Protein AF-V4TRP9-F1 (afdb_monomer)

Radius of gyration: 79.93 Å; Cα contacts (8 Å, |Δi|>4): 1; chains: 1; bounding box: 150×120×271 Å

Secondary structure (DSSP, 8-state):
-----------------------------------------HHHHHHHT-------------------TTHHHHHHHHHHHHHHHHHHHHHHHHHHHHHHHHHHHHHHHHHHHHHHHHHHHHHHHHHHHHHHHHHHHHHHHHHHHHHHHHHH--SS-HHHHHHHHHHHHHHHHHHHHHHHHHHHHHHHHHHHHHHHHHHHHHHHHHHHHHHHHHHHHHHHHHHHHHHHHHHHHHHHHHHHHHHHHHHHHHHHHHHHHHHHHHHHHHHHHHHHHHHHHHHHH--HHHHHHHHHHHHHHHHHHHHHHHHHHHHHHHHHHHHHHHHHHHHHHHHHHHHHHHHHHHHHHHHHHHHHHHHHHHHHHHHHHHHHHTTSS--------------------------SGGGSSSSSTTHHHHHHHHHHHHHHHHHHHHHHHHHHHHHHHHHHHHHHHHHHHHHHHHHHHHHHHHTT------------HHHHHHHHHHHHHHHHHHHHHHHHHHHHHHHHHHHHHHHHHHHHHHHHHHHHHHHHHHHHHHHHHHHHHHHHHHHHHHHHHHHHHHHHS--

Solvent-accessible surface area (backbone atoms only — not comparable to full-atom values): 33792 Å² total; per-residue (Å²): 131,88,91,83,92,80,88,78,88,87,90,81,87,84,85,90,87,86,86,85,84,83,90,89,85,86,81,90,79,80,84,80,75,89,82,84,78,86,84,80,51,74,74,51,59,60,60,74,74,60,80,81,88,73,89,80,86,88,87,85,87,84,81,87,82,91,81,72,88,60,70,61,45,60,56,50,51,51,51,48,51,52,50,50,53,48,53,53,50,52,46,54,54,48,53,54,50,47,53,49,51,52,50,52,50,52,51,53,50,50,52,50,52,51,50,50,52,50,49,55,50,50,46,53,53,48,56,48,50,54,50,52,49,51,51,53,50,50,51,52,51,50,49,49,52,52,51,53,48,59,72,70,63,73,86,94,59,70,70,62,54,52,49,51,53,52,52,53,49,49,51,54,48,52,57,48,49,54,52,52,54,49,52,50,52,52,53,51,48,55,46,55,55,47,53,51,51,48,53,52,49,51,54,51,51,50,52,50,52,52,51,52,50,52,52,48,53,52,50,52,53,50,51,51,52,50,51,54,53,50,53,52,53,49,51,55,49,51,52,51,49,56,51,48,53,51,52,53,50,52,51,49,56,48,55,54,48,52,55,50,51,51,51,52,50,54,52,48,54,52,51,52,50,50,52,57,47,51,62,68,72,56,56,66,65,62,52,52,52,51,52,51,48,52,53,51,53,53,49,51,50,51,51,50,52,50,49,52,54,52,52,51,49,52,47,54,52,48,49,51,50,52,51,52,53,47,54,50,51,53,50,54,49,49,52,51,48,54,48,49,52,52,51,51,52,50,51,51,51,54,47,51,53,50,52,50,51,49,48,52,61,45,53,61,53,50,64,68,62,64,78,58,82,82,96,74,82,90,83,89,86,89,90,85,93,90,91,90,90,90,91,90,91,90,91,90,92,90,82,78,81,82,75,72,70,73,75,66,69,56,65,67,56,56,60,52,52,58,52,54,54,52,52,52,54,50,53,53,53,53,52,54,54,50,54,51,56,50,53,51,52,54,51,53,51,54,52,53,53,53,52,53,50,54,53,52,51,55,50,53,56,52,56,54,61,64,74,71,74,82,90,83,88,89,75,94,79,86,72,54,69,70,58,47,57,50,49,50,50,51,47,51,54,50,47,58,52,49,53,51,52,48,54,50,50,50,54,51,48,51,53,51,51,52,53,45,59,53,49,54,52,52,49,54,50,53,53,50,54,52,50,52,52,48,53,51,50,54,52,51,49,55,48,52,52,52,51,52,53,51,48,53,50,52,55,52,49,56,51,51,52,51,57,50,51,56,56,66,74,74,112

Organism: Citrus clementina (NCBI:txid85681)

Mean predicted aligned error: 25.05 Å

pLDDT: mean 78.57, std 21.62, range [27.94, 98.38]

Foldseek 3Di:
DDDDDDDDDDDDDDDDDDDDDDDDDDDDDDDDDDPDDDDPDPVVVCVVVVDDDDDDDDDDDDDDDDDDPPVVVVVVVVVVVVVVVVVVVVVVVVVVVVVVVVVVVVVVVVVVVVVVVVVVVVVVVVVVVVVVVVVVVVVVVVVVVVVVVVVVDDDDDPPVVVVVVVVVVVVVVVVVVVVVVVVVVVVVVVVVVVVVVVVVVVVVVVVVVVVVVVVVVVVVVVVVVVVVVVVVVVVVVVVVVVVVVVVVVVVVVVVVVVVVVVVVVVVVVVVVVVVVVVVVVDDVVVVVVVVVVVVVVVVVVVVVVVVVVVVVVVVVVVVVVVVVVVVVVVVVVVVVVVVVVVVVVVVVVVVVVVVVVVVVVVVVVVVVVPPDDDDDDDDDDDDDDDDDDDDDDDDDDDPDPPPPPPPVPPVVVVVVVVVVVVVVVVVVVVVVVVVVVVVVVVVVVVVVVVVVVVVVVVVVVVVVVVVPDDDDDDDDDDDDPVRVVVVVVVVVVVVVVVVVVVVVVVVVVVVVVVVVVVVVVVVVVVVVVVVVVVVVVVVVVVVVVVVVVVVVVVVVVVVVVVVVVVVVVVD

InterPro domains:
  IPR008545 WEB family [PF05701] (32-567)

Structure (mmCIF, N/CA/C/O backbone):
data_AF-V4TRP9-F1
#
_entry.id   AF-V4TRP9-F1
#
loop_
_atom_site.group_PDB
_atom_site.id
_atom_site.type_symbol
_atom_site.label_atom_id
_atom_site.label_alt_id
_atom_site.label_comp_id
_atom_site.label_asym_id
_atom_site.label_entity_id
_atom_site.label_seq_id
_atom_site.pdbx_PDB_ins_code
_atom_site.Cartn_x
_atom_site.Cartn_y
_atom_site.Cartn_z
_atom_site.occupancy
_atom_site.B_iso_or_equiv
_atom_site.auth_seq_id
_atom_site.auth_comp_id
_atom_site.auth_asym_id
_atom_site.auth_atom_id
_atom_site.pdbx_PDB_model_num
ATOM 1 N N . MET A 1 1 ? 46.447 55.279 -18.234 1.00 41.25 1 MET A N 1
ATOM 2 C CA . MET A 1 1 ? 47.569 55.055 -17.290 1.00 41.25 1 MET A CA 1
ATOM 3 C C . MET A 1 1 ? 48.122 53.651 -17.518 1.00 41.25 1 MET A C 1
ATOM 5 O O . MET A 1 1 ? 47.369 52.851 -18.047 1.00 41.25 1 MET A O 1
ATOM 9 N N . LEU A 1 2 ? 49.392 53.410 -17.153 1.00 38.56 2 LEU A N 1
ATOM 10 C CA . LEU A 1 2 ? 50.052 52.123 -16.812 1.00 38.56 2 LEU A CA 1
ATOM 11 C C . LEU A 1 2 ? 49.473 50.827 -17.452 1.00 38.56 2 LEU A C 1
ATOM 13 O O . LEU A 1 2 ? 48.375 50.429 -17.087 1.00 38.56 2 LEU A O 1
ATOM 17 N N . ASN A 1 3 ? 50.084 50.113 -18.411 1.00 35.59 3 ASN A N 1
ATOM 18 C CA . ASN A 1 3 ? 51.492 49.768 -18.731 1.00 35.59 3 ASN A CA 1
ATOM 19 C C . ASN A 1 3 ? 52.101 48.599 -17.919 1.00 35.59 3 ASN A C 1
ATOM 21 O O . ASN A 1 3 ? 52.688 48.840 -16.869 1.00 35.59 3 ASN A O 1
ATOM 25 N N . ASN A 1 4 ? 52.022 47.373 -18.463 1.00 37.78 4 ASN A N 1
ATOM 26 C CA . ASN A 1 4 ? 53.058 46.309 -18.548 1.00 37.78 4 ASN A CA 1
ATOM 27 C C . ASN A 1 4 ? 52.410 45.084 -19.250 1.00 37.78 4 ASN A C 1
ATOM 29 O O . ASN A 1 4 ? 51.247 44.812 -18.976 1.00 37.78 4 ASN A O 1
ATOM 33 N N . ASN A 1 5 ? 52.967 44.372 -20.241 1.00 38.78 5 ASN A N 1
ATOM 34 C CA . ASN A 1 5 ? 54.322 43.874 -20.572 1.00 38.78 5 ASN A CA 1
ATOM 35 C C . ASN A 1 5 ? 54.822 42.677 -19.744 1.00 38.78 5 ASN A C 1
ATOM 37 O O . ASN A 1 5 ? 55.356 42.858 -18.654 1.00 38.78 5 ASN A O 1
ATOM 41 N N . ASN A 1 6 ? 54.729 41.477 -20.334 1.00 36.75 6 ASN A N 1
ATOM 42 C CA . ASN A 1 6 ? 55.858 40.613 -20.745 1.00 36.75 6 ASN A CA 1
ATOM 43 C C . ASN A 1 6 ? 55.295 39.468 -21.636 1.00 36.75 6 ASN A C 1
ATOM 45 O O . ASN A 1 6 ? 54.171 39.040 -21.395 1.00 36.75 6 ASN A O 1
ATOM 49 N N . ASN A 1 7 ? 55.871 39.042 -22.774 1.00 36.78 7 ASN A N 1
ATOM 50 C CA . ASN A 1 7 ? 57.252 38.642 -23.127 1.00 36.78 7 ASN A CA 1
ATOM 51 C C . ASN A 1 7 ? 57.715 37.358 -22.393 1.00 36.78 7 ASN A C 1
ATOM 53 O O . ASN A 1 7 ? 57.619 37.300 -21.176 1.00 36.78 7 ASN A O 1
ATOM 57 N N . ASN A 1 8 ? 58.280 36.329 -23.043 1.00 34.44 8 ASN A N 1
ATOM 58 C CA . ASN A 1 8 ? 58.422 36.059 -24.485 1.00 34.44 8 ASN A CA 1
ATOM 59 C C . ASN A 1 8 ? 58.694 34.549 -24.741 1.00 34.44 8 ASN A C 1
ATOM 61 O O . ASN A 1 8 ? 58.715 33.769 -23.793 1.00 34.44 8 ASN A O 1
ATOM 65 N N . ASN A 1 9 ? 58.913 34.184 -26.014 1.00 37.81 9 ASN A N 1
ATOM 66 C CA . ASN A 1 9 ? 59.731 33.064 -26.545 1.00 37.81 9 ASN A CA 1
ATOM 67 C C . ASN A 1 9 ? 60.703 32.347 -25.554 1.00 37.81 9 ASN A C 1
ATOM 69 O O . ASN A 1 9 ? 61.253 32.978 -24.658 1.00 37.81 9 ASN A O 1
ATOM 73 N N . ASP A 1 10 ? 61.061 31.061 -25.719 1.00 31.97 10 ASP A N 1
ATOM 74 C CA . ASP A 1 10 ? 61.802 30.578 -26.904 1.00 31.97 10 ASP A CA 1
ATOM 75 C C . ASP A 1 10 ? 61.872 29.037 -27.109 1.00 31.97 10 ASP A C 1
ATOM 77 O O . ASP A 1 10 ? 61.369 28.243 -26.316 1.00 31.97 10 ASP A O 1
ATOM 81 N N . ASN A 1 11 ? 62.544 28.613 -28.190 1.00 35.94 11 ASN A N 1
ATOM 82 C CA . ASN A 1 11 ? 62.805 27.212 -28.572 1.00 35.94 11 ASN A CA 1
ATOM 83 C C . ASN A 1 11 ? 64.111 26.649 -27.958 1.00 35.94 11 ASN A C 1
ATOM 85 O O . ASN A 1 11 ? 65.111 27.362 -27.978 1.00 35.94 11 ASN A O 1
ATOM 89 N N . ASN A 1 12 ? 64.185 25.345 -27.609 1.00 34.50 12 ASN A N 1
ATOM 90 C CA . ASN A 1 12 ? 64.966 24.338 -28.381 1.00 34.50 12 ASN A CA 1
ATOM 91 C C . ASN A 1 12 ? 65.176 22.942 -27.735 1.00 34.50 12 ASN A C 1
ATOM 93 O O . ASN A 1 12 ? 65.269 22.785 -26.526 1.00 34.50 12 ASN A O 1
ATOM 97 N N . ILE A 1 13 ? 65.352 21.958 -28.632 1.00 34.06 13 ILE A N 1
ATOM 98 C CA . ILE A 1 13 ? 66.251 20.776 -28.608 1.00 34.06 13 ILE A CA 1
ATOM 99 C C . ILE A 1 13 ? 66.723 20.216 -27.247 1.00 34.06 13 ILE A C 1
ATOM 101 O O . ILE A 1 13 ? 67.610 20.781 -26.613 1.00 34.06 13 ILE A O 1
ATOM 105 N N . ILE A 1 14 ? 66.390 18.940 -27.003 1.00 36.28 14 ILE A N 1
ATOM 106 C CA . ILE A 1 14 ? 67.392 17.907 -26.665 1.00 36.28 14 ILE A CA 1
ATOM 107 C C . ILE A 1 14 ? 67.198 16.709 -27.614 1.00 36.28 14 ILE A C 1
ATOM 109 O O . ILE A 1 14 ? 66.073 16.313 -27.911 1.00 36.28 14 ILE A O 1
ATOM 113 N N . ARG A 1 15 ? 68.304 16.145 -28.119 1.00 36.03 15 ARG A N 1
ATOM 114 C CA . ARG A 1 15 ? 68.349 14.834 -28.793 1.00 36.03 15 ARG A CA 1
ATOM 115 C C . ARG A 1 15 ? 68.755 13.773 -27.775 1.00 36.03 15 ARG A C 1
ATOM 117 O O . ARG A 1 15 ? 69.614 14.067 -26.953 1.00 36.03 15 ARG A O 1
ATOM 124 N N . ASP A 1 16 ? 68.348 12.525 -27.989 1.00 35.62 16 ASP A N 1
ATOM 125 C CA . ASP A 1 16 ? 69.324 11.438 -27.850 1.00 35.62 16 ASP A CA 1
ATOM 126 C C . ASP A 1 16 ? 69.059 10.284 -28.833 1.00 35.62 16 ASP A C 1
ATOM 128 O O . ASP A 1 16 ? 67.993 10.205 -29.448 1.00 35.62 16 ASP A O 1
ATOM 132 N N . GLN A 1 17 ? 70.061 9.430 -29.045 1.00 39.19 17 GLN A N 1
ATOM 133 C CA . GLN A 1 17 ? 70.077 8.383 -30.066 1.00 39.19 17 GLN A CA 1
ATOM 134 C C . GLN A 1 17 ? 70.246 6.984 -29.467 1.00 39.19 17 GLN A C 1
ATOM 136 O O . GLN A 1 17 ? 71.186 6.728 -28.714 1.00 39.19 17 GLN A O 1
ATOM 141 N N . LYS A 1 18 ? 69.484 6.009 -29.979 1.00 33.50 18 LYS A N 1
ATOM 142 C CA . LYS A 1 18 ? 70.058 4.687 -30.277 1.00 33.50 18 LYS A CA 1
ATOM 143 C C . LYS A 1 18 ? 69.274 3.939 -31.347 1.00 33.50 18 LYS A C 1
ATOM 145 O O . LYS A 1 18 ? 68.053 4.010 -31.413 1.00 33.50 18 LYS A O 1
ATOM 150 N N . ALA A 1 19 ? 70.007 3.237 -32.204 1.00 35.66 19 ALA A N 1
ATOM 151 C CA . ALA A 1 19 ? 69.468 2.547 -33.367 1.00 35.66 19 ALA A CA 1
ATOM 152 C C . ALA A 1 19 ? 69.286 1.044 -33.120 1.00 35.66 19 ALA A C 1
ATOM 154 O O . ALA A 1 19 ? 70.067 0.433 -32.386 1.00 35.66 19 ALA A O 1
ATOM 155 N N . LYS A 1 20 ? 68.382 0.419 -33.885 1.00 33.12 20 LYS A N 1
ATOM 156 C CA . LYS A 1 20 ? 68.712 -0.857 -34.533 1.00 33.12 20 LYS A CA 1
ATOM 157 C C . LYS A 1 20 ? 67.965 -1.057 -35.853 1.00 33.12 20 LYS A C 1
ATOM 159 O O . LYS A 1 20 ? 66.938 -0.436 -36.104 1.00 33.12 20 LYS A O 1
ATOM 164 N N . VAL A 1 21 ? 68.556 -1.895 -36.701 1.00 34.09 21 VAL A N 1
ATOM 165 C CA . VAL A 1 21 ? 68.112 -2.222 -38.064 1.00 34.09 21 VAL A CA 1
ATOM 166 C C . VAL A 1 21 ? 67.086 -3.366 -38.040 1.00 34.09 21 VAL A C 1
ATOM 168 O O . VAL A 1 21 ? 66.950 -4.078 -37.047 1.00 34.09 21 VAL A O 1
ATOM 171 N N . SER A 1 22 ? 66.340 -3.497 -39.135 1.00 34.94 22 SER A N 1
ATOM 172 C CA . SER A 1 22 ? 65.248 -4.443 -39.364 1.00 34.94 22 SER A CA 1
ATOM 173 C C . SER A 1 22 ? 65.690 -5.876 -39.725 1.00 34.94 22 SER A C 1
ATOM 175 O O . SER A 1 22 ? 66.870 -6.161 -39.921 1.00 34.94 22 SER A O 1
ATOM 177 N N . SER A 1 23 ? 64.681 -6.739 -39.924 1.00 34.16 23 SER A N 1
ATOM 178 C CA . SER A 1 23 ? 64.710 -8.107 -40.481 1.00 34.16 23 SER A CA 1
ATOM 179 C C . SER A 1 23 ? 65.153 -9.249 -39.548 1.00 34.16 23 SER A C 1
ATOM 181 O O . SER A 1 23 ? 66.107 -9.130 -38.787 1.00 34.16 23 SER A O 1
ATOM 183 N N . GLY A 1 24 ? 64.426 -10.374 -39.624 1.00 29.59 24 GLY A N 1
ATOM 184 C CA . GLY A 1 24 ? 64.686 -11.601 -38.860 1.00 29.59 24 GLY A CA 1
ATOM 185 C C . GLY A 1 24 ? 63.408 -12.291 -38.364 1.00 29.59 24 GLY A C 1
ATOM 186 O O . GLY A 1 24 ? 62.809 -11.865 -37.384 1.00 29.59 24 GLY A O 1
ATOM 187 N N . SER A 1 25 ? 62.989 -13.365 -39.037 1.00 34.69 25 SER A N 1
ATOM 188 C CA . SER A 1 25 ? 61.891 -14.260 -38.632 1.00 34.69 25 SER A CA 1
ATOM 189 C C . SER A 1 25 ? 62.058 -15.607 -39.353 1.00 34.69 25 SER A C 1
ATOM 191 O O . SER A 1 25 ? 62.592 -15.609 -40.464 1.00 34.69 25 SER A O 1
ATOM 193 N N . PRO A 1 26 ? 61.564 -16.738 -38.825 1.00 50.75 26 PRO A N 1
ATOM 194 C CA . PRO A 1 26 ? 61.630 -17.189 -37.435 1.00 50.75 26 PRO A CA 1
ATOM 195 C C . PRO A 1 26 ? 62.353 -18.553 -37.336 1.00 50.75 26 PRO A C 1
ATOM 197 O O . PRO A 1 26 ? 62.525 -19.260 -38.331 1.00 50.75 26 PRO A O 1
ATOM 200 N N . ARG A 1 27 ? 62.692 -18.998 -36.121 1.00 36.62 27 ARG A N 1
ATOM 201 C CA . ARG A 1 27 ? 62.856 -20.433 -35.822 1.00 36.62 27 ARG A CA 1
ATOM 202 C C . ARG A 1 27 ? 62.114 -20.769 -34.536 1.00 36.62 27 ARG A C 1
ATOM 204 O O . ARG A 1 27 ? 62.042 -19.941 -33.638 1.00 36.62 27 ARG A O 1
ATOM 211 N N . GLY A 1 28 ? 61.491 -21.945 -34.520 1.00 54.00 28 GLY A N 1
ATOM 212 C CA . GLY A 1 28 ? 60.634 -22.377 -33.422 1.00 54.00 28 GLY A CA 1
ATOM 213 C C . GLY A 1 28 ? 61.449 -22.825 -32.217 1.00 54.00 28 GLY A C 1
ATOM 214 O O . GLY A 1 28 ? 62.389 -23.603 -32.363 1.00 54.00 28 GLY A O 1
ATOM 215 N N . GLU A 1 29 ? 61.040 -22.360 -31.046 1.00 39.62 29 GLU A N 1
ATOM 216 C CA . GLU A 1 29 ? 61.517 -22.828 -29.751 1.00 39.62 29 GLU A CA 1
ATOM 217 C C . GLU A 1 29 ? 60.417 -23.718 -29.159 1.00 39.62 29 GLU A C 1
ATOM 219 O O . GLU A 1 29 ? 59.242 -23.340 -29.130 1.00 39.62 29 GLU A O 1
ATOM 224 N N . VAL A 1 30 ? 60.768 -24.953 -28.801 1.00 47.09 30 VAL A N 1
ATOM 225 C CA . VAL A 1 30 ? 59.809 -25.923 -28.255 1.00 47.09 30 VAL A CA 1
ATOM 226 C C . VAL A 1 30 ? 59.576 -25.567 -26.793 1.00 47.09 30 VAL A C 1
ATOM 228 O O . VAL A 1 30 ? 60.539 -25.403 -26.053 1.00 47.09 30 VAL A O 1
ATOM 231 N N . GLY A 1 31 ? 58.313 -25.446 -26.378 1.00 43.72 31 GLY A N 1
ATOM 232 C CA . GLY A 1 31 ? 57.978 -25.083 -25.002 1.00 43.72 31 GLY A CA 1
ATOM 233 C C . GLY A 1 31 ? 58.536 -26.093 -24.000 1.00 43.72 31 GLY A C 1
ATOM 234 O O . GLY A 1 31 ? 58.067 -27.231 -23.947 1.00 43.72 31 GLY A O 1
ATOM 235 N N . GLU A 1 32 ? 59.521 -25.669 -23.210 1.00 54.47 32 GLU A N 1
ATOM 236 C CA . GLU A 1 32 ? 60.065 -26.466 -22.115 1.00 54.47 32 GLU A CA 1
ATOM 237 C C . GLU A 1 32 ? 58.988 -26.666 -21.040 1.00 54.47 32 GLU A C 1
ATOM 239 O O . GLU A 1 32 ? 58.383 -25.712 -20.550 1.00 54.47 32 GLU A O 1
ATOM 244 N N . ILE A 1 33 ? 58.735 -27.924 -20.677 1.00 49.22 33 ILE A N 1
ATOM 245 C CA . ILE A 1 33 ? 57.865 -28.258 -19.549 1.00 49.22 33 ILE A CA 1
ATOM 246 C C . ILE A 1 33 ? 58.738 -28.254 -18.295 1.00 49.22 33 ILE A C 1
ATOM 248 O O . ILE A 1 33 ? 59.687 -29.033 -18.211 1.00 49.22 33 ILE A O 1
ATOM 252 N N . ASP A 1 34 ? 58.411 -27.417 -17.310 1.00 51.53 34 ASP A N 1
ATOM 253 C CA . ASP A 1 34 ? 59.054 -27.495 -15.998 1.00 51.53 34 ASP A CA 1
ATOM 254 C C . ASP A 1 34 ? 58.637 -28.797 -15.296 1.00 51.53 34 ASP A C 1
ATOM 256 O O . ASP A 1 34 ? 57.473 -28.999 -14.942 1.00 51.53 34 ASP A O 1
ATOM 260 N N . THR A 1 35 ? 59.601 -29.702 -15.120 1.00 62.38 35 THR A N 1
ATOM 261 C CA . THR A 1 35 ? 59.418 -30.991 -14.444 1.00 62.38 35 THR A CA 1
ATOM 262 C C . THR A 1 35 ? 60.223 -31.093 -13.145 1.00 62.38 35 THR A C 1
ATOM 264 O O . THR A 1 35 ? 60.667 -32.186 -12.780 1.00 62.38 35 THR A O 1
ATOM 267 N N . ARG A 1 36 ? 60.461 -29.981 -12.433 1.00 51.53 36 ARG A N 1
ATOM 268 C CA . ARG A 1 36 ? 61.105 -30.011 -11.107 1.00 51.53 36 ARG A CA 1
ATOM 269 C C . ARG A 1 36 ? 60.076 -30.189 -9.985 1.00 51.53 36 ARG A C 1
ATOM 271 O O . ARG A 1 36 ? 59.183 -29.377 -9.782 1.00 51.53 36 ARG A O 1
ATOM 278 N N . ALA A 1 37 ? 60.212 -31.298 -9.260 1.00 58.12 37 ALA A N 1
ATOM 279 C CA . ALA A 1 37 ? 59.270 -31.751 -8.235 1.00 58.12 37 ALA A CA 1
ATOM 280 C C . ALA A 1 37 ? 59.712 -31.371 -6.801 1.00 58.12 37 ALA A C 1
ATOM 282 O O . ALA A 1 37 ? 60.803 -30.834 -6.602 1.00 58.12 37 ALA A O 1
ATOM 283 N N . PRO A 1 38 ? 58.901 -31.713 -5.782 1.00 57.09 38 PRO A N 1
ATOM 284 C CA . PRO A 1 38 ? 59.181 -33.000 -5.138 1.00 57.09 38 PRO A CA 1
ATOM 285 C C . PRO A 1 38 ? 57.943 -33.8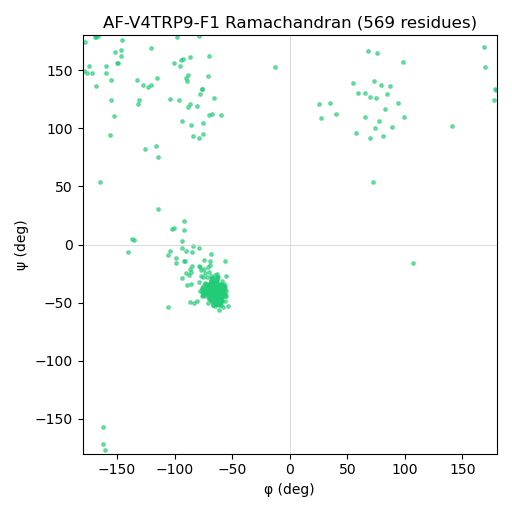93 -4.959 1.00 57.09 38 PRO A C 1
ATOM 287 O O . PRO A 1 38 ? 56.971 -33.535 -4.295 1.00 57.09 38 PRO A O 1
ATOM 290 N N . PHE A 1 39 ? 58.012 -35.119 -5.482 1.00 46.69 39 PHE A N 1
ATOM 291 C CA . PHE A 1 39 ? 57.002 -36.149 -5.237 1.00 46.69 39 PHE A CA 1
ATOM 292 C C . PHE A 1 39 ? 57.182 -36.717 -3.820 1.00 46.69 39 PHE A C 1
ATOM 294 O O . PHE A 1 39 ? 58.093 -37.512 -3.575 1.00 46.69 39 PHE A O 1
ATOM 301 N N . GLN A 1 40 ? 56.323 -36.340 -2.869 1.00 51.38 40 GLN A N 1
ATOM 302 C CA . GLN A 1 40 ? 56.347 -36.952 -1.539 1.00 51.38 40 GLN A CA 1
ATOM 303 C C . GLN A 1 40 ? 55.741 -38.365 -1.578 1.00 51.38 40 GLN A C 1
ATOM 305 O O . GLN A 1 40 ? 54.538 -38.559 -1.440 1.00 51.38 40 GLN A O 1
ATOM 310 N N . SER A 1 41 ? 56.633 -39.352 -1.714 1.00 63.53 41 SER A N 1
ATOM 311 C CA . SER A 1 41 ? 56.385 -40.800 -1.690 1.00 63.53 41 SER A CA 1
ATOM 312 C C . SER A 1 41 ? 55.631 -41.397 -2.886 1.00 63.53 41 SER A C 1
ATOM 314 O O . SER A 1 41 ? 54.483 -41.073 -3.182 1.00 63.53 41 SER A O 1
ATOM 316 N N . VAL A 1 42 ? 56.241 -42.425 -3.487 1.00 53.72 42 VAL A N 1
ATOM 317 C CA . VAL A 1 42 ? 55.621 -43.309 -4.497 1.00 53.72 42 VAL A CA 1
ATOM 318 C C . VAL A 1 42 ? 54.320 -43.946 -3.973 1.00 53.72 42 VAL A C 1
ATOM 320 O O . VAL A 1 42 ? 53.399 -44.209 -4.746 1.00 53.72 42 VAL A O 1
ATOM 323 N N . LYS A 1 43 ? 54.191 -44.116 -2.648 1.00 56.16 43 LYS A N 1
ATOM 324 C CA . LYS A 1 43 ? 52.985 -44.644 -1.990 1.00 56.16 43 LYS A CA 1
ATOM 325 C C . LYS A 1 43 ? 51.746 -43.758 -2.205 1.00 56.16 43 LYS A C 1
ATOM 327 O O . LYS A 1 43 ? 50.639 -44.285 -2.228 1.00 56.16 43 LYS A O 1
ATOM 332 N N . ALA A 1 44 ? 51.917 -42.446 -2.399 1.00 55.72 44 ALA A N 1
ATOM 333 C CA . ALA A 1 44 ? 50.814 -41.531 -2.696 1.00 55.72 44 ALA A CA 1
ATOM 334 C C . ALA A 1 44 ? 50.333 -41.658 -4.154 1.00 55.72 44 ALA A C 1
ATOM 336 O O . ALA A 1 44 ? 49.130 -41.701 -4.403 1.00 55.72 44 ALA A O 1
ATOM 337 N N . ALA A 1 45 ? 51.257 -41.800 -5.112 1.00 56.25 45 ALA A N 1
ATOM 338 C CA . ALA A 1 45 ? 50.926 -41.943 -6.533 1.00 56.25 45 ALA A CA 1
ATOM 339 C C . ALA A 1 45 ? 50.092 -43.208 -6.820 1.00 56.25 45 ALA A C 1
ATOM 341 O O . ALA A 1 45 ? 49.128 -43.153 -7.583 1.00 56.25 45 ALA A O 1
ATOM 342 N N . VAL A 1 46 ? 50.402 -44.323 -6.146 1.00 52.00 46 VAL A N 1
ATOM 343 C CA . VAL A 1 46 ? 49.629 -45.579 -6.244 1.00 52.00 46 VAL A CA 1
ATOM 344 C C . VAL A 1 46 ? 48.189 -45.414 -5.729 1.00 52.00 46 VAL A C 1
ATOM 346 O O . VAL A 1 46 ? 47.280 -46.052 -6.252 1.00 52.00 46 VAL A O 1
ATOM 349 N N . SER A 1 47 ? 47.948 -44.520 -4.764 1.00 56.06 47 SER A N 1
ATOM 350 C CA . SER A 1 47 ? 46.595 -44.229 -4.267 1.00 56.06 47 SER A CA 1
ATOM 351 C C . SER A 1 47 ? 45.781 -43.316 -5.193 1.00 56.06 47 SER A C 1
ATOM 353 O O . SER A 1 47 ? 44.560 -43.283 -5.076 1.00 56.06 47 SER A O 1
ATOM 355 N N . LEU A 1 48 ? 46.428 -42.572 -6.098 1.00 54.56 48 LEU A N 1
ATOM 356 C CA . LEU A 1 48 ? 45.785 -41.555 -6.945 1.00 54.56 48 LEU A CA 1
ATOM 357 C C . LEU A 1 48 ? 45.178 -42.136 -8.236 1.00 54.56 48 LEU A C 1
ATOM 359 O O . LEU A 1 48 ? 44.217 -41.591 -8.768 1.00 54.56 48 LEU A O 1
ATOM 363 N N . PHE A 1 49 ? 45.679 -43.288 -8.688 1.00 50.25 49 PHE A N 1
ATOM 364 C CA . PHE A 1 49 ? 45.056 -44.120 -9.731 1.00 50.25 49 PHE A CA 1
ATOM 365 C C . PHE A 1 49 ? 44.285 -45.316 -9.134 1.00 50.25 49 PHE A C 1
ATOM 367 O O . PHE A 1 49 ? 43.945 -46.268 -9.834 1.00 50.25 49 PHE A O 1
ATOM 374 N N . GLY A 1 50 ? 44.028 -45.272 -7.821 1.00 49.44 50 GLY A N 1
ATOM 375 C CA . GLY A 1 50 ? 43.656 -46.416 -6.992 1.00 49.44 50 GLY A CA 1
ATOM 376 C C . GLY A 1 50 ? 42.206 -46.899 -7.061 1.00 49.44 50 GLY A C 1
ATOM 377 O O . GLY A 1 50 ? 41.917 -47.906 -6.420 1.00 49.44 50 GLY A O 1
ATOM 378 N N . GLU A 1 51 ? 41.293 -46.259 -7.808 1.00 44.47 51 GLU A N 1
ATOM 379 C CA . GLU A 1 51 ? 39.966 -46.855 -8.043 1.00 44.47 51 GLU A CA 1
ATOM 380 C C . GLU A 1 51 ? 39.237 -46.379 -9.319 1.00 44.47 51 GLU A C 1
ATOM 382 O O . GLU A 1 51 ? 38.477 -45.415 -9.316 1.00 44.47 51 GLU A O 1
ATOM 387 N N . VAL A 1 52 ? 39.393 -47.134 -10.415 1.00 34.50 52 VAL A N 1
ATOM 388 C CA . VAL A 1 52 ? 38.452 -47.133 -11.554 1.00 34.50 52 VAL A CA 1
ATOM 389 C C . VAL A 1 52 ? 38.001 -48.570 -11.823 1.00 34.50 52 VAL A C 1
ATOM 391 O O . VAL A 1 52 ? 38.526 -49.271 -12.687 1.00 34.50 52 VAL A O 1
ATOM 394 N N . LYS A 1 53 ? 37.010 -49.031 -11.055 1.00 36.50 53 LYS A N 1
ATOM 395 C CA . LYS A 1 53 ? 36.313 -50.299 -11.313 1.00 36.50 53 LYS A CA 1
ATOM 396 C C . LYS A 1 53 ? 35.201 -50.075 -12.337 1.00 36.50 53 LYS A C 1
ATOM 398 O O . LYS A 1 53 ? 34.072 -49.765 -11.966 1.00 36.50 53 LYS A O 1
ATOM 403 N N . LEU A 1 54 ? 35.498 -50.295 -13.617 1.00 35.09 54 LEU A N 1
ATOM 404 C CA . LEU A 1 54 ? 34.462 -50.696 -14.574 1.00 35.09 54 LEU A CA 1
ATOM 405 C C . LEU A 1 54 ? 34.361 -52.224 -14.601 1.00 35.09 54 LEU A C 1
ATOM 407 O O . LEU A 1 54 ? 35.339 -52.939 -14.388 1.00 35.09 54 LEU A O 1
ATOM 411 N N . ALA A 1 55 ? 33.136 -52.717 -14.750 1.00 39.19 55 ALA A N 1
ATOM 412 C CA . ALA A 1 55 ? 32.791 -54.078 -14.369 1.00 39.19 55 ALA A CA 1
ATOM 413 C C . ALA A 1 55 ? 33.389 -55.147 -15.295 1.00 39.19 55 ALA A C 1
ATOM 415 O O . ALA A 1 55 ? 33.320 -55.023 -16.517 1.00 39.19 55 ALA A O 1
ATOM 416 N N . ASN A 1 56 ? 33.754 -56.295 -14.711 1.00 32.72 56 ASN A N 1
ATOM 417 C CA . ASN A 1 56 ? 33.011 -57.504 -15.064 1.00 32.72 56 ASN A CA 1
ATOM 418 C C . ASN A 1 56 ? 33.107 -58.663 -14.055 1.00 32.72 56 ASN A C 1
ATOM 420 O O . ASN A 1 56 ? 34.150 -58.929 -13.474 1.00 32.72 56 ASN A O 1
ATOM 424 N N . ASN A 1 57 ? 32.002 -59.411 -13.993 1.00 35.72 57 ASN A N 1
ATOM 425 C CA . ASN A 1 57 ? 31.878 -60.816 -13.590 1.00 35.72 57 ASN A CA 1
ATOM 426 C C . ASN A 1 57 ? 32.176 -61.288 -12.140 1.00 35.72 57 ASN A C 1
ATOM 428 O O . ASN A 1 57 ? 33.302 -61.596 -11.773 1.00 35.72 57 ASN A O 1
ATOM 432 N N . LYS A 1 58 ? 31.057 -61.663 -11.492 1.00 41.19 58 LYS A N 1
ATOM 433 C CA . LYS A 1 58 ? 30.794 -62.955 -10.807 1.00 41.19 58 LYS A CA 1
ATOM 434 C C . LYS A 1 58 ? 31.058 -63.108 -9.292 1.00 41.19 58 LYS A C 1
ATOM 436 O O . LYS A 1 58 ? 32.182 -63.160 -8.819 1.00 41.19 58 LYS A O 1
ATOM 441 N N . ASN A 1 59 ? 29.944 -63.471 -8.640 1.00 37.31 59 ASN A N 1
ATOM 442 C CA . ASN A 1 59 ? 29.772 -64.436 -7.541 1.00 37.31 59 ASN A CA 1
ATOM 443 C C . ASN A 1 59 ? 29.669 -63.963 -6.072 1.00 37.31 59 ASN A C 1
ATOM 445 O O . ASN A 1 59 ? 30.656 -63.732 -5.387 1.00 37.31 59 ASN A O 1
ATOM 449 N N . LYS A 1 60 ? 28.425 -64.136 -5.588 1.00 41.44 60 LYS A N 1
ATOM 450 C CA . LYS A 1 60 ? 27.924 -64.375 -4.217 1.00 41.44 60 LYS A CA 1
ATOM 451 C C . LYS A 1 60 ? 27.687 -63.160 -3.287 1.00 41.44 60 LYS A C 1
ATOM 453 O O . LYS A 1 60 ? 28.574 -62.337 -3.104 1.00 41.44 60 LYS A O 1
ATOM 458 N N . PRO A 1 61 ? 26.490 -63.073 -2.661 1.00 55.16 61 PRO A N 1
ATOM 459 C CA . PRO A 1 61 ? 26.158 -62.068 -1.650 1.00 55.16 61 PRO A CA 1
ATOM 460 C C . PRO A 1 61 ? 26.446 -62.569 -0.226 1.00 55.16 61 PRO A C 1
ATOM 462 O O . PRO A 1 61 ? 26.403 -63.776 0.014 1.00 55.16 61 PRO A O 1
ATOM 465 N N . LEU A 1 62 ? 26.583 -61.656 0.747 1.00 35.91 62 LEU A N 1
ATOM 466 C CA . LEU A 1 62 ? 26.236 -61.961 2.142 1.00 35.91 62 LEU A CA 1
ATOM 467 C C . LEU A 1 62 ? 25.867 -60.715 2.981 1.00 35.91 62 LEU A C 1
ATOM 469 O O . LEU A 1 62 ? 26.634 -59.772 3.098 1.00 35.91 62 LEU A O 1
ATOM 473 N N . LEU A 1 63 ? 24.669 -60.778 3.573 1.00 41.94 63 LEU A N 1
ATOM 474 C CA . LEU A 1 63 ? 24.203 -60.184 4.841 1.00 41.94 63 LEU A CA 1
ATOM 475 C C . LEU A 1 63 ? 24.607 -58.751 5.279 1.00 41.94 63 LEU A C 1
ATOM 477 O O . LEU A 1 63 ? 25.681 -58.506 5.810 1.00 41.94 63 LEU A O 1
ATOM 481 N N . ARG A 1 64 ? 23.576 -57.886 5.296 1.00 44.12 64 ARG A N 1
ATOM 482 C CA . ARG A 1 64 ? 23.139 -57.019 6.421 1.00 44.12 64 ARG A CA 1
ATOM 483 C C . ARG A 1 64 ? 24.205 -56.410 7.361 1.00 44.12 64 ARG A C 1
ATOM 485 O O . ARG A 1 64 ? 24.681 -57.093 8.266 1.00 44.12 64 ARG A O 1
ATOM 492 N N . ARG A 1 65 ? 24.212 -55.069 7.436 1.00 34.50 65 ARG A N 1
ATOM 493 C CA . ARG A 1 65 ? 24.044 -54.377 8.737 1.00 34.50 65 ARG A CA 1
ATOM 494 C C . ARG A 1 65 ? 23.422 -52.980 8.595 1.00 34.50 65 ARG A C 1
ATOM 496 O O . ARG A 1 65 ? 24.058 -52.053 8.116 1.00 34.50 65 ARG A O 1
ATOM 503 N N . THR A 1 66 ? 22.182 -52.822 9.050 1.00 46.62 66 THR A N 1
ATOM 504 C CA . THR A 1 66 ? 21.554 -51.515 9.308 1.00 46.62 66 THR A CA 1
ATOM 505 C C . THR A 1 66 ? 22.092 -50.920 10.610 1.00 46.62 66 THR A C 1
ATOM 507 O O . THR A 1 66 ? 22.113 -51.628 11.619 1.00 46.62 66 THR A O 1
ATOM 510 N N . ARG A 1 67 ? 22.464 -49.629 10.614 1.00 40.69 67 ARG A N 1
ATOM 511 C CA . ARG A 1 67 ? 22.493 -48.744 11.801 1.00 40.69 67 ARG A CA 1
ATOM 512 C C . ARG A 1 67 ? 22.779 -47.279 11.420 1.00 40.69 67 ARG A C 1
ATOM 514 O O . ARG A 1 67 ? 23.524 -47.031 10.485 1.00 40.69 67 ARG A O 1
ATOM 521 N N . LEU A 1 68 ? 22.187 -46.365 12.198 1.00 43.62 68 LEU A N 1
ATOM 522 C CA . LEU A 1 68 ? 22.479 -44.923 12.326 1.00 43.62 68 LEU A CA 1
ATOM 523 C C . LEU A 1 68 ? 22.400 -44.060 11.045 1.00 43.62 68 LEU A C 1
ATOM 525 O O . LEU A 1 68 ? 23.353 -43.888 10.287 1.00 43.62 68 LEU A O 1
ATOM 529 N N . SER A 1 69 ? 21.233 -43.436 10.863 1.00 47.31 69 SER A N 1
ATOM 530 C CA . SER A 1 69 ? 20.884 -42.541 9.751 1.00 47.31 69 SER A CA 1
ATOM 531 C C . SER A 1 69 ? 21.158 -41.048 10.004 1.00 47.31 69 SER A C 1
ATOM 533 O O . SER A 1 69 ? 20.678 -40.225 9.233 1.00 47.31 69 SER A O 1
ATOM 535 N N . SER A 1 70 ? 21.897 -40.690 11.060 1.00 48.59 70 SER A N 1
ATOM 536 C CA . SER A 1 70 ? 22.250 -39.304 11.424 1.00 48.59 70 SER A CA 1
ATOM 537 C C . SER A 1 70 ? 23.714 -38.966 11.117 1.00 48.59 70 SER A C 1
ATOM 539 O O . SER A 1 70 ? 23.988 -38.029 10.379 1.00 48.59 70 SER A O 1
ATOM 541 N N . GLU A 1 71 ? 24.653 -39.771 11.612 1.00 48.91 71 GLU A N 1
ATOM 542 C CA . GLU A 1 71 ? 26.106 -39.628 11.398 1.00 48.91 71 GLU A CA 1
ATOM 543 C C . GLU A 1 71 ? 26.462 -39.614 9.898 1.00 48.91 71 GLU A C 1
ATOM 545 O O . GLU A 1 71 ? 27.118 -38.704 9.395 1.00 48.91 71 GLU A O 1
ATOM 550 N N . ASN A 1 72 ? 25.846 -40.534 9.148 1.00 59.53 72 ASN A N 1
ATOM 551 C CA . ASN A 1 72 ? 25.888 -40.616 7.687 1.00 59.53 72 ASN A CA 1
ATOM 552 C C . ASN A 1 72 ? 25.417 -39.348 6.937 1.00 59.53 72 ASN A C 1
ATOM 554 O O . ASN A 1 72 ? 25.594 -39.294 5.721 1.00 59.53 72 ASN A O 1
ATOM 558 N N . VAL A 1 73 ? 24.750 -38.385 7.584 1.00 60.34 73 VAL A N 1
ATOM 559 C CA . VAL A 1 73 ? 24.293 -37.145 6.932 1.00 60.34 73 VAL A CA 1
ATOM 560 C C . VAL A 1 73 ? 25.441 -36.149 6.835 1.00 60.34 73 VAL A C 1
ATOM 562 O O . VAL A 1 73 ? 25.707 -35.664 5.741 1.00 60.34 73 VAL A O 1
ATOM 565 N N . LEU A 1 74 ? 26.171 -35.920 7.931 1.00 68.25 74 LEU A N 1
ATOM 566 C CA . LEU A 1 74 ? 27.285 -34.966 7.985 1.00 68.25 74 LEU A CA 1
ATOM 567 C C . LEU A 1 74 ? 28.443 -35.380 7.063 1.00 68.25 74 LEU A C 1
ATOM 569 O O . LEU A 1 74 ? 29.001 -34.541 6.355 1.00 68.25 74 LEU A O 1
ATOM 573 N N . ASP A 1 75 ? 28.753 -36.678 6.994 1.00 75.62 75 ASP A N 1
ATOM 574 C CA . ASP A 1 75 ? 29.752 -37.207 6.056 1.00 75.62 75 ASP A CA 1
ATOM 575 C C . ASP A 1 75 ? 29.333 -36.995 4.596 1.00 75.62 75 ASP A C 1
ATOM 577 O O . ASP A 1 75 ? 30.135 -36.553 3.771 1.00 75.62 75 ASP A O 1
ATOM 581 N N . LYS A 1 76 ? 28.063 -37.265 4.262 1.00 80.94 76 LYS A N 1
ATOM 582 C CA . LYS A 1 76 ? 27.536 -37.060 2.903 1.00 80.94 76 LYS A CA 1
ATOM 583 C C . LYS A 1 76 ? 27.451 -35.585 2.544 1.00 80.94 76 LYS A C 1
ATOM 585 O O . LYS A 1 76 ? 27.744 -35.235 1.408 1.00 80.94 76 LYS A O 1
ATOM 590 N N . GLU A 1 77 ? 27.089 -34.722 3.484 1.00 80.06 77 GLU A N 1
ATOM 591 C CA . GLU A 1 77 ? 27.056 -33.272 3.298 1.00 80.06 77 GLU A CA 1
ATOM 592 C C . GLU A 1 77 ? 28.467 -32.708 3.082 1.00 80.06 77 GLU A C 1
ATOM 594 O O . GLU A 1 77 ? 28.686 -31.936 2.147 1.00 80.06 77 GLU A O 1
ATOM 599 N N . THR A 1 78 ? 29.453 -33.190 3.843 1.00 85.06 78 THR A N 1
ATOM 600 C CA . THR A 1 78 ? 30.874 -32.857 3.660 1.00 85.06 78 THR A CA 1
ATOM 601 C C . THR A 1 78 ? 31.390 -33.335 2.298 1.00 85.06 78 THR A C 1
ATOM 603 O O . THR A 1 78 ? 32.013 -32.564 1.566 1.00 85.06 78 THR A O 1
ATOM 606 N N . GLN A 1 79 ? 31.080 -34.575 1.900 1.00 87.94 79 GLN A N 1
ATOM 607 C CA . GLN A 1 79 ? 31.408 -35.107 0.570 1.00 87.94 79 GLN A CA 1
ATOM 608 C C . GLN A 1 79 ? 30.724 -34.313 -0.554 1.00 87.94 79 GLN A C 1
ATOM 610 O O . GLN A 1 79 ? 31.347 -34.038 -1.577 1.00 87.94 79 GLN A O 1
ATOM 615 N N . LEU A 1 80 ? 29.471 -33.891 -0.365 1.00 87.06 80 LEU A N 1
ATOM 616 C CA . LEU A 1 80 ? 28.706 -33.091 -1.324 1.00 87.06 80 LEU A CA 1
ATOM 617 C C . LEU A 1 80 ? 29.278 -31.668 -1.444 1.00 87.06 80 LEU A C 1
ATOM 619 O O . LEU A 1 80 ? 29.365 -31.137 -2.551 1.00 87.06 80 LEU A O 1
ATOM 623 N N . LEU A 1 81 ? 29.743 -31.067 -0.345 1.00 88.81 81 LEU A N 1
ATOM 624 C CA . LEU A 1 81 ? 30.435 -29.775 -0.347 1.00 88.81 81 LEU A CA 1
ATOM 625 C C . LEU A 1 81 ? 31.794 -29.868 -1.060 1.00 88.81 81 LEU A C 1
ATOM 627 O O . LEU A 1 81 ? 32.106 -29.013 -1.891 1.00 88.81 81 LEU A O 1
ATOM 631 N N . LEU A 1 82 ? 32.568 -30.932 -0.818 1.00 91.25 82 LEU A N 1
ATOM 632 C CA . LEU A 1 82 ? 33.805 -31.214 -1.557 1.00 91.25 82 LEU A CA 1
ATOM 633 C C . LEU A 1 82 ? 33.535 -31.440 -3.055 1.00 91.25 82 LEU A C 1
ATOM 635 O O . LEU A 1 82 ? 34.221 -30.853 -3.889 1.00 91.25 82 LEU A O 1
ATOM 639 N N . ALA A 1 83 ? 32.492 -32.196 -3.408 1.00 90.19 83 ALA A N 1
ATOM 640 C CA . ALA A 1 83 ? 32.081 -32.404 -4.796 1.00 90.19 83 ALA A CA 1
ATOM 641 C C . ALA A 1 83 ? 31.644 -31.093 -5.475 1.00 90.19 83 ALA A C 1
ATOM 643 O O . ALA A 1 83 ? 32.068 -30.820 -6.595 1.00 90.19 83 ALA A O 1
ATOM 644 N N . ARG A 1 84 ? 30.872 -30.230 -4.795 1.00 90.00 84 ARG A N 1
ATOM 645 C CA . ARG A 1 84 ? 30.535 -28.876 -5.282 1.00 90.00 84 ARG A CA 1
ATOM 646 C C . ARG A 1 84 ? 31.790 -28.038 -5.533 1.00 90.00 84 ARG A C 1
ATOM 648 O O . ARG A 1 84 ? 31.891 -27.398 -6.576 1.00 90.00 84 ARG A O 1
ATOM 655 N N . LYS A 1 85 ? 32.758 -28.073 -4.612 1.00 93.62 85 LYS A N 1
ATOM 656 C CA . LYS A 1 85 ? 34.030 -27.344 -4.723 1.00 93.62 85 LYS A CA 1
ATOM 657 C C . LYS A 1 85 ? 34.881 -27.835 -5.899 1.00 93.62 85 LYS A C 1
ATOM 659 O O . LYS A 1 85 ? 35.513 -27.020 -6.567 1.00 93.62 85 LYS A O 1
ATOM 664 N N . GLU A 1 86 ? 34.863 -29.134 -6.193 1.00 91.88 86 GLU A N 1
ATOM 665 C CA . GLU A 1 86 ? 35.584 -29.698 -7.340 1.00 91.88 86 GLU A CA 1
ATOM 666 C C . GLU A 1 86 ? 34.845 -29.481 -8.673 1.00 91.88 86 GLU A C 1
ATOM 668 O O . GLU A 1 86 ? 35.480 -29.217 -9.694 1.00 91.88 86 GLU A O 1
ATOM 673 N N . ILE A 1 87 ? 33.508 -29.454 -8.672 1.00 92.69 87 ILE A N 1
ATOM 674 C CA . ILE A 1 87 ? 32.703 -28.974 -9.810 1.00 92.69 87 ILE A CA 1
ATOM 675 C C . ILE A 1 87 ? 33.028 -27.500 -10.110 1.00 92.69 87 ILE A C 1
ATOM 677 O O . ILE A 1 87 ? 33.215 -27.125 -11.265 1.00 92.69 87 ILE A O 1
ATOM 681 N N . GLU A 1 88 ? 33.170 -26.653 -9.088 1.00 94.06 88 GLU A N 1
ATOM 682 C CA . GLU A 1 88 ? 33.565 -25.252 -9.272 1.00 94.06 88 GLU A CA 1
ATOM 683 C C . GLU A 1 88 ? 35.018 -25.114 -9.771 1.00 94.06 88 GLU A C 1
ATOM 685 O O . GLU A 1 88 ? 35.312 -24.269 -10.622 1.00 94.06 88 GLU A O 1
ATOM 690 N N . ARG A 1 89 ? 35.933 -25.971 -9.292 1.00 96.12 89 ARG A N 1
ATOM 691 C CA . ARG A 1 89 ? 37.333 -26.025 -9.744 1.00 96.12 89 ARG A CA 1
ATOM 692 C C . ARG A 1 89 ? 37.440 -26.434 -11.213 1.00 96.12 89 ARG A C 1
ATOM 694 O O . ARG A 1 89 ? 38.080 -25.740 -12.002 1.00 96.12 89 ARG A O 1
ATOM 701 N N . THR A 1 90 ? 36.782 -27.528 -11.586 1.00 92.88 90 THR A N 1
ATOM 702 C CA . THR A 1 90 ? 36.748 -28.036 -12.965 1.00 92.88 90 THR A CA 1
ATOM 703 C C . THR A 1 90 ? 36.036 -27.069 -13.909 1.00 92.88 90 THR A C 1
ATOM 705 O O . THR A 1 90 ? 36.514 -26.873 -15.024 1.00 92.88 90 THR A O 1
ATOM 708 N N . LYS A 1 91 ? 34.989 -26.360 -13.459 1.00 96.38 91 LYS A N 1
ATOM 709 C CA . LYS A 1 91 ? 34.356 -25.273 -14.227 1.00 96.38 91 LYS A CA 1
ATOM 710 C C . LYS A 1 91 ? 35.331 -24.133 -14.542 1.00 96.38 91 LYS A C 1
ATOM 712 O O . LYS A 1 91 ? 35.423 -23.733 -15.697 1.00 96.38 91 LYS A O 1
ATOM 717 N N . LYS A 1 92 ? 36.123 -23.662 -13.572 1.00 95.44 92 LYS A N 1
ATOM 718 C CA . LYS A 1 92 ? 37.134 -22.603 -13.797 1.00 95.44 92 LYS A CA 1
ATOM 719 C C . LYS A 1 92 ? 38.268 -23.053 -14.732 1.00 95.44 92 LYS A C 1
ATOM 721 O O . LYS A 1 92 ? 38.769 -22.265 -15.538 1.00 95.44 92 LYS A O 1
ATOM 726 N N . LEU A 1 93 ? 38.654 -24.331 -14.675 1.00 96.00 93 LEU A N 1
ATOM 727 C CA . LEU A 1 93 ? 39.596 -24.933 -15.630 1.00 96.00 93 LEU A CA 1
ATOM 728 C C . LEU A 1 93 ? 38.988 -25.061 -17.040 1.00 96.00 93 LEU A C 1
ATOM 730 O O . LEU A 1 93 ? 39.672 -24.802 -18.029 1.00 96.00 93 LEU A O 1
ATOM 734 N N . PHE A 1 94 ? 37.697 -25.384 -17.148 1.00 95.31 94 PHE A N 1
ATOM 735 C CA . PHE A 1 94 ? 36.976 -25.389 -18.422 1.00 95.31 94 PHE A CA 1
ATOM 736 C C . PHE A 1 94 ? 36.877 -23.979 -19.026 1.00 95.31 94 PHE A C 1
ATOM 738 O O . PHE A 1 94 ? 37.232 -23.795 -20.184 1.00 95.31 94 PHE A O 1
ATOM 745 N N . GLU A 1 95 ? 36.483 -22.970 -18.244 1.00 96.69 95 GLU A N 1
ATOM 746 C CA . GLU A 1 95 ? 36.346 -21.571 -18.687 1.00 96.69 95 GLU A CA 1
ATOM 747 C C . GLU A 1 95 ? 37.679 -20.977 -19.183 1.00 96.69 95 GLU A C 1
ATOM 749 O O . GLU A 1 95 ? 37.729 -20.296 -20.210 1.00 96.69 95 GLU A O 1
ATOM 754 N N . SER A 1 96 ? 38.788 -21.271 -18.497 1.00 94.25 96 SER A N 1
ATOM 755 C CA . SER A 1 96 ? 40.132 -20.832 -18.912 1.00 94.25 96 SER A CA 1
ATOM 756 C C . SER A 1 96 ? 40.663 -21.592 -20.138 1.00 94.25 96 SER A C 1
ATOM 758 O O . SER A 1 96 ? 41.279 -20.983 -21.023 1.00 94.25 96 SER A O 1
ATOM 760 N N . SER A 1 97 ? 40.364 -22.890 -20.251 1.00 94.62 97 SER A N 1
ATOM 761 C CA . SER A 1 97 ? 40.628 -23.688 -21.456 1.00 94.62 97 SER A CA 1
ATOM 762 C C . SER A 1 97 ? 39.821 -23.179 -22.658 1.00 94.62 97 SER A C 1
ATOM 764 O O . SER A 1 97 ? 40.375 -22.960 -23.736 1.00 94.62 97 SER A O 1
ATOM 766 N N . GLU A 1 98 ? 38.536 -22.871 -22.469 1.00 95.31 98 GLU A N 1
ATOM 767 C CA . GLU A 1 98 ? 37.663 -22.317 -23.503 1.00 95.31 98 GLU A CA 1
ATOM 768 C C . GLU A 1 98 ? 38.096 -20.912 -23.943 1.00 95.31 98 GLU A C 1
ATOM 770 O O . GLU A 1 98 ? 38.187 -20.662 -25.144 1.00 95.31 98 GLU A O 1
ATOM 775 N N . SER A 1 99 ? 38.460 -20.024 -23.011 1.00 94.94 99 SER A N 1
ATOM 776 C CA . SER A 1 99 ? 39.052 -18.716 -23.338 1.00 94.94 99 SER A CA 1
ATOM 777 C C . SER A 1 99 ? 40.306 -18.861 -24.211 1.00 94.94 99 SER A C 1
ATOM 779 O O . SER A 1 99 ? 40.508 -18.116 -25.174 1.00 94.94 99 SER A O 1
ATOM 781 N N . THR A 1 100 ? 41.138 -19.862 -23.915 1.00 94.75 100 THR A N 1
ATOM 782 C CA . THR A 1 100 ? 42.364 -20.153 -24.670 1.00 94.75 100 THR A CA 1
ATOM 783 C C . THR A 1 100 ? 42.060 -20.752 -26.045 1.00 94.75 100 THR A C 1
ATOM 785 O O . THR A 1 100 ? 42.643 -20.316 -27.038 1.00 94.75 100 THR A O 1
ATOM 788 N N . ARG A 1 101 ? 41.077 -21.657 -26.138 1.00 96.00 101 ARG A N 1
ATOM 789 C CA . ARG A 1 101 ? 40.542 -22.199 -27.397 1.00 96.00 101 ARG A CA 1
ATOM 790 C C . ARG A 1 101 ? 39.971 -21.096 -28.292 1.00 96.00 101 ARG A C 1
ATOM 792 O O . ARG A 1 101 ? 40.290 -21.054 -29.476 1.00 96.00 101 ARG A O 1
ATOM 799 N N . ALA A 1 102 ? 39.171 -20.187 -27.738 1.00 94.88 102 ALA A N 1
ATOM 800 C CA . ALA A 1 102 ? 38.581 -19.066 -28.467 1.00 94.88 102 ALA A CA 1
ATOM 801 C C . ALA A 1 102 ? 39.656 -18.102 -28.999 1.00 94.88 102 ALA A C 1
ATOM 803 O O . ALA A 1 102 ? 39.597 -17.690 -30.159 1.00 94.88 102 ALA A O 1
ATOM 804 N N . ARG A 1 103 ? 40.685 -17.804 -28.190 1.00 95.31 103 ARG A N 1
ATOM 805 C CA . ARG A 1 103 ? 41.848 -17.007 -28.613 1.00 95.31 103 ARG A CA 1
ATOM 806 C C . ARG A 1 103 ? 42.581 -17.672 -29.782 1.00 95.31 103 ARG A C 1
ATOM 808 O O . ARG A 1 103 ? 42.728 -17.046 -30.827 1.00 95.31 103 ARG A O 1
ATOM 815 N N . ALA A 1 104 ? 42.928 -18.954 -29.643 1.00 95.06 104 ALA A N 1
ATOM 816 C CA . ALA A 1 104 ? 43.622 -19.730 -30.672 1.00 95.06 104 ALA A CA 1
ATOM 817 C C . ALA A 1 104 ? 42.818 -19.872 -31.979 1.00 95.06 104 ALA A C 1
ATOM 819 O O . ALA A 1 104 ? 43.398 -19.812 -33.062 1.00 95.06 104 ALA A O 1
ATOM 820 N N . LEU A 1 105 ? 41.488 -20.005 -31.908 1.00 95.88 105 LEU A N 1
ATOM 821 C CA . LEU A 1 105 ? 40.619 -19.969 -33.090 1.00 95.88 105 LEU A CA 1
ATOM 822 C C . LEU A 1 105 ? 40.645 -18.590 -33.765 1.00 95.88 105 LEU A C 1
ATOM 824 O O . LEU A 1 105 ? 40.797 -18.515 -34.983 1.00 95.88 105 LEU A O 1
ATOM 828 N N . GLY A 1 106 ? 40.587 -17.503 -32.989 1.00 96.88 106 GLY A N 1
ATOM 829 C CA . GLY A 1 106 ? 40.736 -16.142 -33.507 1.00 96.88 106 GLY A CA 1
ATOM 830 C C . GLY A 1 106 ? 42.088 -15.900 -34.190 1.00 96.88 106 GLY A C 1
ATOM 831 O O . GLY A 1 106 ? 42.133 -15.269 -35.246 1.00 96.88 106 GLY A O 1
ATOM 832 N N . ASP A 1 107 ? 43.181 -16.434 -33.638 1.00 94.69 107 ASP A N 1
ATOM 833 C CA . ASP A 1 107 ? 44.511 -16.381 -34.260 1.00 94.69 107 ASP A CA 1
ATOM 834 C C . ASP A 1 107 ? 44.609 -17.246 -35.522 1.00 94.69 107 ASP A C 1
ATOM 836 O O . ASP A 1 107 ? 45.153 -16.795 -36.530 1.00 94.69 107 ASP A O 1
ATOM 840 N N . LEU A 1 108 ? 44.005 -18.438 -35.529 1.00 96.25 108 LEU A N 1
ATOM 841 C CA . LEU A 1 108 ? 43.912 -19.281 -36.722 1.00 96.2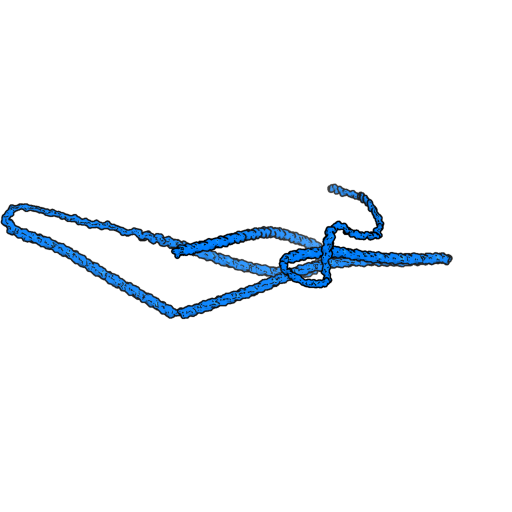5 108 LEU A CA 1
ATOM 842 C C . LEU A 1 108 ? 43.120 -18.596 -37.845 1.00 96.25 108 LEU A C 1
ATOM 844 O O . LEU A 1 108 ? 43.507 -18.681 -39.011 1.00 96.25 108 LEU A O 1
ATOM 848 N N . GLU A 1 109 ? 42.029 -17.896 -37.533 1.00 95.12 109 GLU A N 1
ATOM 849 C CA . GLU A 1 109 ? 41.314 -17.111 -38.539 1.00 95.12 109 GLU A CA 1
ATOM 850 C C . GLU A 1 109 ? 42.112 -15.890 -39.013 1.00 95.12 109 GLU A C 1
ATOM 852 O O . GLU A 1 109 ? 42.100 -15.594 -40.208 1.00 95.12 109 GLU A O 1
ATOM 857 N N . ARG A 1 110 ? 42.815 -15.180 -38.115 1.00 97.00 110 ARG A N 1
ATOM 858 C CA . ARG A 1 110 ? 43.738 -14.094 -38.497 1.00 97.00 110 ARG A CA 1
ATOM 859 C C . ARG A 1 110 ? 44.797 -14.612 -39.473 1.00 97.00 110 ARG A C 1
ATOM 861 O O . ARG A 1 110 ? 44.957 -14.029 -40.541 1.00 97.00 110 ARG A O 1
ATOM 868 N N . ALA A 1 111 ? 45.430 -15.743 -39.162 1.00 95.06 111 ALA A N 1
ATOM 869 C CA . ALA A 1 111 ? 46.417 -16.395 -40.019 1.00 95.06 111 ALA A CA 1
ATOM 870 C C . ALA A 1 111 ? 45.830 -16.858 -41.366 1.00 95.06 111 ALA A C 1
ATOM 872 O O . ALA A 1 111 ? 46.470 -16.701 -42.402 1.00 95.06 111 ALA A O 1
ATOM 873 N N . LYS A 1 112 ? 44.591 -17.373 -41.395 1.00 96.00 112 LYS A N 1
ATOM 874 C CA . LYS A 1 112 ? 43.895 -17.710 -42.652 1.00 96.00 112 LYS A CA 1
ATOM 875 C C . LYS A 1 112 ? 43.612 -16.470 -43.506 1.00 96.00 112 LYS A C 1
ATOM 877 O O . LYS A 1 112 ? 43.823 -16.517 -44.716 1.00 96.00 112 LYS A O 1
ATOM 882 N N . ARG A 1 113 ? 43.174 -15.360 -42.896 1.00 96.06 113 ARG A N 1
ATOM 883 C CA . ARG A 1 113 ? 42.937 -14.081 -43.592 1.00 96.06 113 ARG A CA 1
ATOM 884 C C . ARG A 1 113 ? 44.234 -13.531 -44.194 1.00 96.06 113 ARG A C 1
ATOM 886 O O . ARG A 1 113 ? 44.255 -13.246 -45.388 1.00 96.06 113 ARG A O 1
ATOM 893 N N . THR A 1 114 ? 45.323 -13.466 -43.424 1.00 94.94 114 THR A N 1
ATOM 894 C CA . THR A 1 114 ? 46.620 -12.982 -43.934 1.00 94.94 114 THR A CA 1
ATOM 895 C C . THR A 1 114 ? 47.240 -13.932 -44.960 1.00 94.94 114 THR A C 1
ATOM 897 O O . THR A 1 114 ? 47.811 -13.465 -45.939 1.00 94.94 114 THR A O 1
ATOM 900 N N . MET A 1 115 ? 47.080 -15.254 -44.820 1.00 96.06 115 MET A N 1
ATOM 901 C CA . MET A 1 115 ? 47.501 -16.224 -45.840 1.00 96.06 115 MET A CA 1
ATOM 902 C C . MET A 1 115 ? 46.766 -16.004 -47.171 1.00 96.06 115 MET A C 1
ATOM 904 O O . MET A 1 115 ? 47.402 -15.998 -48.225 1.00 96.06 115 MET A O 1
ATOM 908 N N . LEU A 1 116 ? 45.444 -15.798 -47.144 1.00 96.38 116 LEU A N 1
ATOM 909 C CA . LEU A 1 116 ? 44.663 -15.487 -48.346 1.00 96.38 116 LEU A CA 1
ATOM 910 C C . LEU A 1 116 ? 45.085 -14.146 -48.964 1.00 96.38 116 LEU A C 1
ATOM 912 O O . LEU A 1 116 ? 45.283 -14.079 -50.174 1.00 96.38 116 LEU A O 1
ATOM 916 N N . GLU A 1 117 ? 45.296 -13.112 -48.148 1.00 95.50 117 GLU A N 1
ATOM 917 C CA . GLU A 1 117 ? 45.759 -11.791 -48.595 1.00 95.50 117 GLU A CA 1
ATOM 918 C C . GLU A 1 117 ? 47.166 -11.839 -49.221 1.00 95.50 117 GLU A C 1
ATOM 920 O O . GLU A 1 117 ? 47.417 -11.231 -50.261 1.00 95.50 117 GLU A O 1
ATOM 925 N N . LEU A 1 118 ? 48.090 -12.602 -48.631 1.00 95.50 118 LEU A N 1
ATOM 926 C CA . LEU A 1 118 ? 49.418 -12.837 -49.199 1.00 95.50 118 LEU A CA 1
ATOM 927 C C . LEU A 1 118 ? 49.343 -13.675 -50.482 1.00 95.50 118 LEU A C 1
ATOM 929 O O . LEU A 1 118 ? 50.103 -13.419 -51.411 1.00 95.50 118 LEU A O 1
ATOM 933 N N . THR A 1 119 ? 48.406 -14.623 -50.576 1.00 95.50 119 THR A N 1
ATOM 934 C CA . THR A 1 119 ? 48.193 -15.444 -51.781 1.00 95.50 119 THR A CA 1
ATOM 935 C C . THR A 1 119 ? 47.643 -14.609 -52.941 1.00 95.50 119 THR A C 1
ATOM 937 O O . THR A 1 119 ? 48.135 -14.726 -54.064 1.00 95.50 119 THR A O 1
ATOM 940 N N . THR A 1 120 ? 46.672 -13.722 -52.695 1.00 94.50 120 THR A N 1
ATOM 941 C CA . THR A 1 120 ? 46.145 -12.817 -53.732 1.00 94.50 120 THR A CA 1
ATOM 942 C C . THR A 1 120 ? 47.173 -11.764 -54.139 1.00 94.50 120 THR A C 1
ATOM 944 O O . THR A 1 120 ? 47.341 -11.530 -55.336 1.00 94.50 120 THR A O 1
ATOM 947 N N . LYS A 1 121 ? 47.938 -11.203 -53.190 1.00 96.38 121 LYS A N 1
ATOM 948 C CA . LYS A 1 121 ? 49.080 -10.317 -53.486 1.00 96.38 121 LYS A CA 1
ATOM 949 C C . LYS A 1 121 ? 50.163 -11.022 -54.307 1.00 96.38 121 LYS A C 1
ATOM 951 O O . LYS A 1 121 ? 50.619 -10.465 -55.301 1.00 96.38 121 LYS A O 1
ATOM 956 N N . LEU A 1 122 ? 50.540 -12.252 -53.949 1.00 95.19 122 LEU A N 1
ATOM 957 C CA . LEU A 1 122 ? 51.525 -13.046 -54.692 1.00 95.19 122 LEU A CA 1
ATOM 958 C C . LEU A 1 122 ? 51.046 -13.342 -56.118 1.00 95.19 122 LEU A C 1
ATOM 960 O O . LEU A 1 122 ? 51.830 -13.209 -57.057 1.00 95.19 122 LEU A O 1
ATOM 964 N N . LYS A 1 123 ? 49.761 -13.682 -56.292 1.00 95.25 123 LYS A N 1
ATOM 965 C CA . LYS A 1 123 ? 49.164 -13.851 -57.621 1.00 95.25 123 LYS A CA 1
ATOM 966 C C . LYS A 1 123 ? 49.222 -12.545 -58.420 1.00 95.25 123 LYS A C 1
ATOM 968 O O . LYS A 1 123 ? 49.764 -12.550 -59.514 1.00 95.25 123 LYS A O 1
ATOM 973 N N . ALA A 1 124 ? 48.770 -11.422 -57.862 1.00 94.75 124 ALA A N 1
ATOM 974 C CA . ALA A 1 124 ? 48.810 -10.129 -58.549 1.00 94.75 124 ALA A CA 1
ATOM 975 C C . ALA A 1 124 ? 50.240 -9.706 -58.950 1.00 94.75 124 ALA A C 1
ATOM 977 O O . ALA A 1 124 ? 50.444 -9.171 -60.038 1.00 94.75 124 ALA A O 1
ATOM 978 N N . VAL A 1 125 ? 51.247 -9.991 -58.114 1.00 94.50 125 VAL A N 1
ATOM 979 C CA . VAL A 1 125 ? 52.668 -9.767 -58.441 1.00 94.50 125 VAL A CA 1
ATOM 980 C C . VAL A 1 125 ? 53.150 -10.701 -59.557 1.00 94.50 125 VAL A C 1
ATOM 982 O O . VAL A 1 125 ? 53.900 -10.260 -60.427 1.00 94.50 125 VAL A O 1
ATOM 985 N N . LYS A 1 126 ? 52.714 -11.968 -59.575 1.00 94.31 126 LYS A N 1
ATOM 986 C CA . LYS A 1 126 ? 53.017 -12.909 -60.661 1.00 94.31 126 LYS A CA 1
ATOM 987 C C . LYS A 1 126 ? 52.386 -12.452 -61.981 1.00 94.31 126 LYS A C 1
ATOM 989 O O . LYS A 1 126 ? 53.109 -12.297 -62.961 1.00 94.31 126 LYS A O 1
ATOM 994 N N . ASP A 1 127 ? 51.084 -12.188 -61.984 1.00 93.31 127 ASP A N 1
ATOM 995 C CA . ASP A 1 127 ? 50.319 -11.770 -63.163 1.00 93.31 127 ASP A CA 1
ATOM 996 C C . ASP A 1 127 ? 50.884 -10.442 -63.729 1.00 93.31 127 ASP A C 1
ATOM 998 O O . ASP A 1 127 ? 51.071 -10.290 -64.938 1.00 93.31 127 ASP A O 1
ATOM 1002 N N . SER A 1 128 ? 51.268 -9.507 -62.848 1.00 93.06 128 SER A N 1
ATOM 1003 C CA . SER A 1 128 ? 51.966 -8.261 -63.203 1.00 93.06 128 SER A CA 1
ATOM 1004 C C . SER A 1 128 ? 53.357 -8.507 -63.804 1.00 93.06 128 SER A C 1
ATOM 1006 O O . SER A 1 128 ? 53.696 -7.919 -64.832 1.00 93.06 128 SER A O 1
ATOM 1008 N N . LYS A 1 129 ? 54.156 -9.421 -63.233 1.00 93.69 129 LYS A N 1
ATOM 1009 C CA . LYS A 1 129 ? 55.463 -9.813 -63.787 1.00 93.69 129 LYS A CA 1
ATOM 1010 C C . LYS A 1 129 ? 55.326 -10.448 -65.174 1.00 93.69 129 LYS A C 1
ATOM 1012 O O . LYS A 1 129 ? 56.126 -10.142 -66.053 1.00 93.69 129 LYS A O 1
ATOM 1017 N N . GLU A 1 130 ? 54.341 -11.318 -65.379 1.00 93.50 130 GLU A N 1
ATOM 1018 C CA . GLU A 1 130 ? 54.096 -11.963 -66.676 1.00 93.50 130 GLU A CA 1
ATOM 1019 C C . GLU A 1 130 ? 53.635 -10.937 -67.725 1.00 93.50 130 GLU A C 1
ATOM 1021 O O . GLU A 1 130 ? 54.165 -10.929 -68.836 1.00 93.50 130 GLU A O 1
ATOM 1026 N N . SER A 1 131 ? 52.778 -9.983 -67.344 1.00 90.38 131 SER A N 1
ATOM 1027 C CA . SER A 1 131 ? 52.417 -8.828 -68.181 1.00 90.38 131 SER A CA 1
ATOM 1028 C C . SER A 1 131 ? 53.627 -7.942 -68.526 1.00 90.38 131 SER A C 1
ATOM 1030 O O . SER A 1 131 ? 53.826 -7.580 -69.686 1.00 90.38 131 SER A O 1
ATOM 1032 N N . ALA A 1 132 ? 54.504 -7.654 -67.558 1.00 89.06 132 ALA A N 1
ATOM 1033 C CA . ALA A 1 132 ? 55.724 -6.875 -67.779 1.00 89.06 132 ALA A CA 1
ATOM 1034 C C . ALA A 1 132 ? 56.731 -7.592 -68.702 1.00 89.06 132 ALA A C 1
ATOM 1036 O O . ALA A 1 132 ? 57.367 -6.945 -69.535 1.00 89.06 132 ALA A O 1
ATOM 1037 N N . ILE A 1 133 ? 56.849 -8.922 -68.605 1.00 89.88 133 ILE A N 1
ATOM 1038 C CA . ILE A 1 133 ? 57.654 -9.738 -69.528 1.00 89.88 133 ILE A CA 1
ATOM 1039 C C . ILE A 1 133 ? 57.038 -9.720 -70.931 1.00 89.88 133 ILE A C 1
ATOM 1041 O O . ILE A 1 133 ? 57.760 -9.491 -71.899 1.00 89.88 133 ILE A O 1
ATOM 1045 N N . ALA A 1 134 ? 55.718 -9.886 -71.059 1.00 91.12 134 ALA A N 1
ATOM 1046 C CA . ALA A 1 134 ? 55.027 -9.817 -72.347 1.00 91.12 134 ALA A CA 1
ATOM 1047 C C . ALA A 1 134 ? 55.183 -8.437 -73.015 1.00 91.12 134 ALA A C 1
ATOM 1049 O O . ALA A 1 134 ? 55.455 -8.360 -74.214 1.00 91.12 134 ALA A O 1
ATOM 1050 N N . ALA A 1 135 ? 55.100 -7.350 -72.241 1.00 88.31 135 ALA A N 1
ATOM 1051 C CA . ALA A 1 135 ? 55.360 -5.992 -72.711 1.00 88.31 135 ALA A CA 1
ATOM 1052 C C . ALA A 1 135 ? 56.828 -5.795 -73.137 1.00 88.31 135 ALA A C 1
ATOM 1054 O O . ALA A 1 135 ? 57.088 -5.249 -74.210 1.00 88.31 135 ALA A O 1
ATOM 1055 N N . ALA A 1 136 ? 57.793 -6.289 -72.355 1.00 85.38 136 ALA A N 1
ATOM 1056 C CA . ALA A 1 136 ? 59.212 -6.236 -72.708 1.00 85.38 136 ALA A CA 1
ATOM 1057 C C . ALA A 1 136 ? 59.531 -7.063 -73.969 1.00 85.38 136 ALA A C 1
ATOM 1059 O O . ALA A 1 136 ? 60.308 -6.623 -74.817 1.00 85.38 136 ALA A O 1
ATOM 1060 N N . GLU A 1 137 ? 58.902 -8.227 -74.146 1.00 89.62 137 GLU A N 1
ATOM 1061 C CA . GLU A 1 137 ? 58.987 -9.005 -75.383 1.00 89.62 137 GLU A CA 1
ATOM 1062 C C . GLU A 1 137 ? 58.343 -8.295 -76.573 1.00 89.62 137 GLU A C 1
ATOM 1064 O O . GLU A 1 137 ? 58.900 -8.342 -77.667 1.00 89.62 137 GLU A O 1
ATOM 1069 N N . HIS A 1 138 ? 57.194 -7.642 -76.385 1.00 87.19 138 HIS A N 1
ATOM 1070 C CA . HIS A 1 138 ? 56.536 -6.861 -77.430 1.00 87.19 138 HIS A CA 1
ATOM 1071 C C . HIS A 1 138 ? 57.441 -5.717 -77.899 1.00 87.19 138 HIS A C 1
ATOM 1073 O O . HIS A 1 138 ? 57.722 -5.606 -79.091 1.00 87.19 138 HIS A O 1
ATOM 1079 N N . VAL A 1 139 ? 58.006 -4.947 -76.962 1.00 86.31 139 VAL A N 1
ATOM 1080 C CA . VAL A 1 139 ? 59.003 -3.906 -77.255 1.00 86.31 139 VAL A CA 1
ATOM 1081 C C . VAL A 1 139 ? 60.246 -4.498 -77.927 1.00 86.31 139 VAL A C 1
ATOM 1083 O O . VAL A 1 139 ? 60.747 -3.915 -78.882 1.00 86.31 139 VAL A O 1
ATOM 1086 N N . ARG A 1 140 ? 60.726 -5.680 -77.516 1.00 85.75 140 ARG A N 1
ATOM 1087 C CA . ARG A 1 140 ? 61.880 -6.347 -78.151 1.00 85.75 140 ARG A CA 1
ATOM 1088 C C . ARG A 1 140 ? 61.579 -6.842 -79.573 1.00 85.75 140 ARG A C 1
ATOM 1090 O O . ARG A 1 140 ? 62.468 -6.803 -80.420 1.00 85.75 140 ARG A O 1
ATOM 1097 N N . LYS A 1 141 ? 60.348 -7.282 -79.849 1.00 86.12 141 LYS A N 1
ATOM 1098 C CA . LYS A 1 141 ? 59.869 -7.663 -81.192 1.00 86.12 141 LYS A CA 1
ATOM 1099 C C . LYS A 1 141 ? 59.732 -6.423 -82.084 1.00 86.12 141 LYS A C 1
ATOM 1101 O O . LYS A 1 141 ? 60.270 -6.422 -83.185 1.00 86.12 141 LYS A O 1
ATOM 1106 N N . GLN A 1 142 ? 59.142 -5.340 -81.574 1.00 83.56 142 GLN A N 1
ATOM 1107 C CA . GLN A 1 142 ? 59.074 -4.049 -82.270 1.00 83.56 142 GLN A CA 1
ATOM 1108 C C . GLN A 1 142 ? 60.461 -3.438 -82.520 1.00 83.56 142 GLN A C 1
ATOM 1110 O O . GLN A 1 142 ? 60.699 -2.894 -83.593 1.00 83.56 142 GLN A O 1
ATOM 1115 N N . ALA A 1 143 ? 61.398 -3.550 -81.573 1.00 81.62 143 ALA A N 1
ATOM 1116 C CA . ALA A 1 143 ? 62.767 -3.066 -81.739 1.00 81.62 143 ALA A CA 1
ATOM 1117 C C . ALA A 1 143 ? 63.483 -3.786 -82.891 1.00 81.62 143 ALA A C 1
ATOM 1119 O O . ALA A 1 143 ? 64.058 -3.114 -83.743 1.00 81.62 143 ALA A O 1
ATOM 1120 N N . LYS A 1 144 ? 63.365 -5.121 -82.972 1.00 81.50 144 LYS A N 1
ATOM 1121 C CA . LYS A 1 144 ? 63.865 -5.905 -84.113 1.00 81.50 144 LYS A CA 1
ATOM 1122 C C . LYS A 1 144 ? 63.211 -5.491 -85.428 1.00 81.50 144 LYS A C 1
ATOM 1124 O O . LYS A 1 144 ? 63.921 -5.181 -86.372 1.00 81.50 144 LYS A O 1
ATOM 1129 N N . GLN A 1 145 ? 61.884 -5.373 -85.470 1.00 78.50 145 GLN A N 1
ATOM 1130 C CA . GLN A 1 145 ? 61.167 -4.921 -86.670 1.00 78.50 145 GLN A CA 1
ATOM 1131 C C . GLN A 1 145 ? 61.590 -3.510 -87.115 1.00 78.50 145 GLN A C 1
ATOM 1133 O O . GLN A 1 145 ? 61.664 -3.233 -88.308 1.00 78.50 145 GLN A O 1
ATOM 1138 N N . LEU A 1 146 ? 61.906 -2.611 -86.177 1.00 71.31 146 LEU A N 1
ATOM 1139 C CA . LEU A 1 146 ? 62.431 -1.272 -86.470 1.00 71.31 146 LEU A CA 1
ATOM 1140 C C . LEU A 1 146 ? 63.907 -1.285 -86.900 1.00 71.31 146 LEU A C 1
ATOM 1142 O O . LEU A 1 146 ? 64.326 -0.396 -87.636 1.00 71.31 146 LEU A O 1
ATOM 1146 N N . GLU A 1 147 ? 64.697 -2.260 -86.458 1.00 69.38 147 GLU A N 1
ATOM 1147 C CA . GLU A 1 147 ? 66.089 -2.486 -86.867 1.00 69.38 147 GLU A CA 1
ATOM 1148 C C . GLU A 1 147 ? 66.158 -3.107 -88.276 1.00 69.38 147 GLU A C 1
ATOM 1150 O O . GLU A 1 147 ? 66.882 -2.616 -89.145 1.00 69.38 147 GLU A O 1
ATOM 1155 N N . GLU A 1 148 ? 65.299 -4.088 -88.549 1.00 68.50 148 GLU A N 1
ATOM 1156 C CA . GLU A 1 148 ? 65.040 -4.688 -89.863 1.00 68.50 148 GLU A CA 1
ATOM 1157 C C . GLU A 1 148 ? 64.528 -3.624 -90.857 1.00 68.50 148 GLU A C 1
ATOM 1159 O O . GLU A 1 148 ? 65.112 -3.436 -91.925 1.00 68.50 148 GLU A O 1
ATOM 1164 N N . ALA A 1 149 ? 63.520 -2.826 -90.478 1.00 64.69 149 ALA A N 1
ATOM 1165 C CA . ALA A 1 149 ? 62.990 -1.748 -91.319 1.00 64.69 149 ALA A CA 1
ATOM 1166 C C . ALA A 1 149 ? 64.004 -0.614 -91.570 1.00 64.69 149 ALA A C 1
ATOM 1168 O O . ALA A 1 149 ? 64.058 -0.077 -92.678 1.00 64.69 149 ALA A O 1
ATOM 1169 N N . LYS A 1 150 ? 64.850 -0.266 -90.586 1.00 60.47 150 LYS A N 1
ATOM 1170 C CA . LYS A 1 150 ? 65.985 0.657 -90.791 1.00 60.47 150 LYS A CA 1
ATOM 1171 C C . LYS A 1 150 ? 67.028 0.086 -91.751 1.00 60.47 150 LYS A C 1
ATOM 1173 O O . LYS A 1 150 ? 67.610 0.847 -92.516 1.00 60.47 150 LYS A O 1
ATOM 1178 N N . SER A 1 151 ? 67.239 -1.229 -91.732 1.00 57.50 151 SER A N 1
ATOM 1179 C CA . SER A 1 151 ? 68.168 -1.916 -92.636 1.00 57.50 151 SER A CA 1
ATOM 1180 C C . SER A 1 151 ? 67.647 -1.989 -94.078 1.00 57.50 151 SER A C 1
ATOM 1182 O O . SER A 1 151 ? 68.446 -2.017 -95.010 1.00 57.50 151 SER A O 1
ATOM 1184 N N . GLN A 1 152 ? 66.323 -1.991 -94.281 1.00 58.47 152 GLN A N 1
ATOM 1185 C CA . GLN A 1 152 ? 65.701 -2.111 -95.608 1.00 58.47 152 GLN A CA 1
ATOM 1186 C C . GLN A 1 152 ? 65.253 -0.793 -96.257 1.00 58.47 152 GLN A C 1
ATOM 1188 O O . GLN A 1 152 ? 65.009 -0.791 -97.463 1.00 58.47 152 GLN A O 1
ATOM 1193 N N . LYS A 1 153 ? 65.142 0.326 -95.523 1.00 52.75 153 LYS A N 1
ATOM 1194 C CA . LYS A 1 153 ? 64.574 1.574 -96.069 1.00 52.75 153 LYS A CA 1
ATOM 1195 C C . LYS A 1 153 ? 65.575 2.726 -96.178 1.00 52.75 153 LYS A C 1
ATOM 1197 O O . LYS A 1 153 ? 65.529 3.700 -95.427 1.00 52.75 153 LYS A O 1
ATOM 1202 N N . ASN A 1 154 ? 66.438 2.631 -97.185 1.00 51.94 154 ASN A N 1
ATOM 1203 C CA . ASN A 1 154 ? 67.175 3.777 -97.715 1.00 51.94 154 ASN A CA 1
ATOM 1204 C C . ASN A 1 154 ? 66.412 4.382 -98.920 1.00 51.94 154 ASN A C 1
ATOM 1206 O O . ASN A 1 154 ? 65.640 3.674 -99.559 1.00 51.94 154 ASN A O 1
ATOM 1210 N N . ILE A 1 155 ? 66.673 5.656 -99.252 1.00 47.97 155 ILE A N 1
ATOM 1211 C CA . ILE A 1 155 ? 66.069 6.436 -100.364 1.00 47.97 155 ILE A CA 1
ATOM 1212 C C . ILE A 1 155 ? 64.607 6.923 -100.141 1.00 47.97 155 ILE A C 1
ATOM 1214 O O . ILE A 1 155 ? 63.675 6.152 -99.947 1.00 47.97 155 ILE A O 1
ATOM 1218 N N . GLY A 1 156 ? 64.379 8.238 -100.297 1.00 51.72 156 GLY A N 1
ATOM 1219 C CA . GLY A 1 156 ? 63.248 8.722 -101.116 1.00 51.72 156 GLY A CA 1
ATOM 1220 C C . GLY A 1 156 ? 61.984 9.353 -100.497 1.00 51.72 156 GLY A C 1
ATOM 1221 O O . GLY A 1 156 ? 61.272 10.002 -101.252 1.00 51.72 156 GLY A O 1
ATOM 1222 N N . GLY A 1 157 ? 61.670 9.229 -99.196 1.00 56.00 157 GLY A N 1
ATOM 1223 C CA . GLY A 1 157 ? 60.335 9.646 -98.670 1.00 56.00 157 GLY A CA 1
ATOM 1224 C C . GLY A 1 157 ? 60.292 10.458 -97.363 1.00 56.00 157 GLY A C 1
ATOM 1225 O O . GLY A 1 157 ? 59.223 10.760 -96.833 1.00 56.00 157 GLY A O 1
ATOM 1226 N N . ILE A 1 158 ? 61.454 10.807 -96.811 1.00 59.22 158 ILE A N 1
ATOM 1227 C CA . ILE A 1 158 ? 61.649 10.975 -95.358 1.00 59.22 158 ILE A CA 1
ATOM 1228 C C . ILE A 1 158 ? 60.821 12.107 -94.708 1.00 59.22 158 ILE A C 1
ATOM 1230 O O . ILE A 1 158 ? 60.421 11.975 -93.552 1.00 59.22 158 ILE A O 1
ATOM 1234 N N . ALA A 1 159 ? 60.558 13.220 -95.400 1.00 59.50 159 ALA A N 1
ATOM 1235 C CA . ALA A 1 159 ? 59.885 14.378 -94.797 1.00 59.50 159 ALA A CA 1
ATOM 1236 C C . ALA A 1 159 ? 58.374 14.165 -94.574 1.00 59.50 159 ALA A C 1
ATOM 1238 O O . ALA A 1 159 ? 57.850 14.536 -93.522 1.00 59.50 159 ALA A O 1
ATOM 1239 N N . VAL A 1 160 ? 57.682 13.548 -95.538 1.00 62.81 160 VAL A N 1
ATOM 1240 C CA . VAL A 1 160 ? 56.227 13.322 -95.469 1.00 62.81 160 VAL A CA 1
ATOM 1241 C C . VAL A 1 160 ? 55.908 12.218 -94.464 1.00 62.81 160 VAL A C 1
ATOM 1243 O O . VAL A 1 160 ? 55.054 12.412 -93.601 1.00 62.81 160 VAL A O 1
ATOM 1246 N N . GLU A 1 161 ? 56.659 11.114 -94.497 1.00 67.62 161 GLU A N 1
ATOM 1247 C CA . GLU A 1 161 ? 56.478 10.000 -93.559 1.00 67.62 161 GLU A CA 1
ATOM 1248 C C . GLU A 1 161 ? 56.744 10.421 -92.107 1.00 67.62 161 GLU A C 1
ATOM 1250 O O . GLU A 1 161 ? 55.975 10.068 -91.216 1.00 67.62 161 GLU A O 1
ATOM 1255 N N . ARG A 1 162 ? 57.773 11.247 -91.851 1.00 71.75 162 ARG A N 1
ATOM 1256 C CA . ARG A 1 162 ? 58.014 11.809 -90.509 1.00 71.75 162 ARG A CA 1
ATOM 1257 C C . ARG A 1 162 ? 56.880 12.718 -90.043 1.00 71.75 162 ARG A C 1
ATOM 1259 O O . ARG A 1 162 ? 56.530 12.669 -88.867 1.00 71.75 162 ARG A O 1
ATOM 1266 N N . LYS A 1 163 ? 56.298 13.533 -90.931 1.00 78.69 163 LYS A N 1
ATOM 1267 C CA . LYS A 1 163 ? 55.147 14.374 -90.571 1.00 78.69 163 LYS A CA 1
ATOM 1268 C C . LYS A 1 163 ? 53.940 13.508 -90.201 1.00 78.69 163 LYS A C 1
ATOM 1270 O O . LYS A 1 163 ? 53.382 13.693 -89.126 1.00 78.69 163 LYS A O 1
ATOM 1275 N N . GLN A 1 164 ? 53.610 12.515 -91.028 1.00 83.38 164 GLN A N 1
ATOM 1276 C CA . GLN A 1 164 ? 52.536 11.556 -90.748 1.00 83.38 164 GLN A CA 1
ATOM 1277 C C . GLN A 1 164 ? 52.765 10.809 -89.424 1.00 83.38 164 GLN A C 1
ATOM 1279 O O . GLN A 1 164 ? 51.842 10.698 -88.629 1.00 83.38 164 GLN A O 1
ATOM 1284 N N . GLN A 1 165 ? 53.994 10.373 -89.128 1.00 80.75 165 GLN A N 1
ATOM 1285 C CA . GLN A 1 165 ? 54.335 9.744 -87.843 1.00 80.75 165 GLN A CA 1
ATOM 1286 C C . GLN A 1 165 ? 54.150 10.687 -86.640 1.00 80.75 165 GLN A C 1
ATOM 1288 O O . GLN A 1 165 ? 53.685 10.244 -85.591 1.00 80.75 165 GLN A O 1
ATOM 1293 N N . VAL A 1 166 ? 54.478 11.977 -86.774 1.00 82.62 166 VAL A N 1
ATOM 1294 C CA . VAL A 1 166 ? 54.250 12.983 -85.719 1.00 82.62 166 VAL A CA 1
ATOM 1295 C C . VAL A 1 166 ? 52.760 13.265 -85.521 1.00 82.62 166 VAL A C 1
ATOM 1297 O O . VAL A 1 166 ? 52.318 13.391 -84.380 1.00 82.62 166 VAL A O 1
ATOM 1300 N N . ASP A 1 167 ? 51.979 13.335 -86.597 1.00 86.31 167 ASP A N 1
ATOM 1301 C CA . ASP A 1 167 ? 50.537 13.582 -86.515 1.00 86.31 167 ASP A CA 1
ATOM 1302 C C . ASP A 1 167 ? 49.787 12.350 -85.951 1.00 86.31 167 ASP A C 1
ATOM 1304 O O . ASP A 1 167 ? 48.998 12.502 -85.021 1.00 86.31 167 ASP A O 1
ATOM 1308 N N . ILE A 1 168 ? 50.165 11.122 -86.335 1.00 90.12 168 ILE A N 1
ATOM 1309 C CA . ILE A 1 168 ? 49.702 9.869 -85.695 1.00 90.12 168 ILE A CA 1
ATOM 1310 C C . ILE A 1 168 ? 50.073 9.829 -84.200 1.00 90.12 168 ILE A C 1
ATOM 1312 O O . ILE A 1 168 ? 49.260 9.448 -83.355 1.00 90.12 168 ILE A O 1
ATOM 1316 N N . ALA A 1 169 ? 51.287 10.253 -83.830 1.00 88.94 169 ALA A N 1
ATOM 1317 C CA . ALA A 1 169 ? 51.684 10.328 -82.424 1.00 88.94 169 ALA A CA 1
ATOM 1318 C C . ALA A 1 169 ? 50.832 11.344 -81.641 1.00 88.94 169 ALA A C 1
ATOM 1320 O O . ALA A 1 169 ? 50.432 11.062 -80.511 1.00 88.94 169 ALA A O 1
ATOM 1321 N N . ARG A 1 170 ? 50.502 12.499 -82.237 1.00 91.88 170 ARG A N 1
ATOM 1322 C CA . ARG A 1 170 ? 49.595 13.502 -81.646 1.00 91.88 170 ARG A CA 1
ATOM 1323 C C . ARG A 1 170 ? 48.186 12.949 -81.438 1.00 91.88 170 ARG A C 1
ATOM 1325 O O . ARG A 1 170 ? 47.625 13.158 -80.365 1.00 91.88 170 ARG A O 1
ATOM 1332 N N . GLU A 1 171 ? 47.643 12.212 -82.404 1.00 93.25 171 GLU A N 1
ATOM 1333 C CA . GLU A 1 171 ? 46.348 11.530 -82.274 1.00 93.25 171 GLU A CA 1
ATOM 1334 C C . GLU A 1 171 ? 46.367 10.502 -81.133 1.00 93.25 171 GLU A C 1
ATOM 1336 O O . GLU A 1 171 ? 45.487 10.515 -80.269 1.00 93.25 171 GLU A O 1
ATOM 1341 N N . HIS A 1 172 ? 47.412 9.672 -81.040 1.00 93.12 172 HIS A N 1
ATOM 1342 C CA . HIS A 1 172 ? 47.583 8.743 -79.919 1.00 93.12 172 HIS A CA 1
ATOM 1343 C C . HIS A 1 172 ? 47.715 9.455 -78.562 1.00 93.12 172 HIS A C 1
ATOM 1345 O O . HIS A 1 172 ? 47.127 8.991 -77.580 1.00 93.12 172 HIS A O 1
ATOM 1351 N N . TYR A 1 173 ? 48.419 10.590 -78.483 1.00 94.94 173 TYR A N 1
ATOM 1352 C CA . TYR A 1 173 ? 48.472 11.402 -77.263 1.00 94.94 173 TYR A CA 1
ATOM 1353 C C . TYR A 1 173 ? 47.107 12.005 -76.909 1.00 94.94 173 TYR A C 1
ATOM 1355 O O . TYR A 1 173 ? 46.718 11.935 -75.746 1.00 94.94 173 TYR A O 1
ATOM 1363 N N . ALA A 1 174 ? 46.346 12.520 -77.879 1.00 95.44 174 ALA A N 1
ATOM 1364 C CA . ALA A 1 174 ? 45.006 13.065 -77.649 1.00 95.44 174 ALA A CA 1
ATOM 1365 C C . ALA A 1 174 ? 44.019 11.992 -77.150 1.00 95.44 174 ALA A C 1
ATOM 1367 O O . ALA A 1 174 ? 43.300 12.216 -76.176 1.00 95.44 174 ALA A O 1
ATOM 1368 N N . ILE A 1 175 ? 44.043 10.795 -77.750 1.00 95.94 175 ILE A N 1
ATOM 1369 C CA . ILE A 1 175 ? 43.258 9.628 -77.308 1.00 95.94 175 ILE A CA 1
ATOM 1370 C C . ILE A 1 175 ? 43.684 9.162 -75.906 1.00 95.94 175 ILE A C 1
ATOM 1372 O O . ILE A 1 175 ? 42.858 8.699 -75.121 1.00 95.94 175 ILE A O 1
ATOM 1376 N N . THR A 1 176 ? 44.971 9.261 -75.570 1.00 95.12 176 THR A N 1
ATOM 1377 C CA . THR A 1 176 ? 45.473 8.871 -74.243 1.00 95.12 176 THR A CA 1
ATOM 1378 C C . THR A 1 176 ? 45.102 9.906 -73.179 1.00 95.12 176 THR A C 1
ATOM 1380 O O . THR A 1 176 ? 44.686 9.529 -72.086 1.00 95.12 176 THR A O 1
ATOM 1383 N N . ALA A 1 177 ? 45.171 11.199 -73.505 1.00 95.62 177 ALA A N 1
ATOM 1384 C CA . ALA A 1 177 ? 44.747 12.285 -72.627 1.00 95.62 177 ALA A CA 1
ATOM 1385 C C . ALA A 1 177 ? 43.243 12.212 -72.317 1.00 95.62 177 ALA A C 1
ATOM 1387 O O . ALA A 1 177 ? 42.869 12.224 -71.147 1.00 95.62 177 ALA A O 1
ATOM 1388 N N . SER A 1 178 ? 42.384 12.022 -73.326 1.00 96.19 178 SER A N 1
ATOM 1389 C CA . SER A 1 178 ? 40.935 11.909 -73.105 1.00 96.19 178 SER A CA 1
ATOM 1390 C C . SER A 1 178 ? 40.551 10.684 -72.265 1.00 96.19 178 SER A C 1
ATOM 1392 O O . SER A 1 178 ? 39.670 10.783 -71.413 1.00 96.19 178 SER A O 1
ATOM 1394 N N . LYS A 1 179 ? 41.260 9.554 -72.413 1.00 97.00 179 LYS A N 1
ATOM 1395 C CA . LYS A 1 179 ? 41.122 8.385 -71.521 1.00 97.00 179 LYS A CA 1
ATOM 1396 C C . LYS A 1 179 ? 41.560 8.680 -70.084 1.00 97.00 179 LYS A C 1
ATOM 1398 O O . LYS A 1 179 ? 40.890 8.255 -69.148 1.00 97.00 179 LYS A O 1
ATOM 1403 N N . ILE A 1 180 ? 42.660 9.412 -69.900 1.00 96.81 180 ILE A N 1
ATOM 1404 C CA . ILE A 1 180 ? 43.130 9.845 -68.576 1.00 96.81 180 ILE A CA 1
ATOM 1405 C C . ILE A 1 180 ? 42.105 10.782 -67.920 1.00 96.81 180 ILE A C 1
ATOM 1407 O O . ILE A 1 180 ? 41.825 10.638 -66.732 1.00 96.81 180 ILE A O 1
ATOM 1411 N N . ASP A 1 181 ? 41.515 11.711 -68.670 1.00 96.12 181 ASP A N 1
ATOM 1412 C CA . ASP A 1 181 ? 40.528 12.650 -68.135 1.00 96.12 181 ASP A CA 1
ATOM 1413 C C . ASP A 1 181 ? 39.170 11.989 -67.854 1.00 96.12 181 ASP A C 1
ATOM 1415 O O . ASP A 1 181 ? 38.551 12.300 -66.835 1.00 96.12 181 ASP A O 1
ATOM 1419 N N . ALA A 1 182 ? 38.755 11.001 -68.653 1.00 96.06 182 ALA A N 1
ATOM 1420 C CA . ALA A 1 182 ? 37.625 10.130 -68.321 1.00 96.06 182 ALA A CA 1
ATOM 1421 C C . ALA A 1 182 ? 37.871 9.362 -67.006 1.00 96.06 182 ALA A C 1
ATOM 1423 O O . ALA A 1 182 ? 37.045 9.425 -66.097 1.00 96.06 182 ALA A O 1
ATOM 1424 N N . ALA A 1 183 ? 39.046 8.742 -66.842 1.00 96.44 183 ALA A N 1
ATOM 1425 C CA . ALA A 1 183 ? 39.409 8.031 -65.614 1.00 96.44 183 ALA A CA 1
ATOM 1426 C C . ALA A 1 183 ? 39.491 8.955 -64.377 1.00 96.44 183 ALA A C 1
ATOM 1428 O O . ALA A 1 183 ? 39.139 8.543 -63.272 1.00 96.44 183 ALA A O 1
ATOM 1429 N N . LYS A 1 184 ? 39.896 10.227 -64.537 1.00 97.19 184 LYS A N 1
ATOM 1430 C CA . LYS A 1 184 ? 39.809 11.242 -63.463 1.00 97.19 184 LYS A CA 1
ATOM 1431 C C . LYS A 1 184 ? 38.357 11.554 -63.087 1.00 97.19 184 LYS A C 1
ATOM 1433 O O . LYS A 1 184 ? 38.064 11.705 -61.903 1.00 97.19 184 LYS A O 1
ATOM 1438 N N . GLN A 1 185 ? 37.455 11.664 -64.065 1.00 96.94 185 GLN A N 1
ATOM 1439 C CA . GLN A 1 185 ? 36.029 11.891 -63.802 1.00 96.94 185 GLN A CA 1
ATOM 1440 C C . GLN A 1 185 ? 35.394 10.692 -63.087 1.00 96.94 185 GLN A C 1
ATOM 1442 O O . GLN A 1 185 ? 34.657 10.887 -62.125 1.00 96.94 185 GLN A O 1
ATOM 1447 N N . GLU A 1 186 ? 35.720 9.465 -63.496 1.00 96.88 186 GLU A N 1
ATOM 1448 C CA . GLU A 1 186 ? 35.285 8.238 -62.815 1.00 96.88 186 GLU A CA 1
ATOM 1449 C C . GLU A 1 186 ? 35.819 8.163 -61.378 1.00 96.88 186 GLU A C 1
ATOM 1451 O O . GLU A 1 186 ? 35.041 7.930 -60.457 1.00 96.88 186 GLU A O 1
ATOM 1456 N N . LEU A 1 187 ? 37.103 8.464 -61.149 1.00 97.25 187 LEU A N 1
ATOM 1457 C CA . LEU A 1 187 ? 37.681 8.530 -59.801 1.00 97.25 187 LEU A CA 1
ATOM 1458 C C . LEU A 1 187 ? 36.986 9.576 -58.911 1.00 97.25 187 LEU A C 1
ATOM 1460 O O . LEU A 1 187 ? 36.805 9.341 -57.717 1.00 97.25 187 LEU A O 1
ATOM 1464 N N . ASN A 1 188 ? 36.593 10.722 -59.471 1.00 97.25 188 ASN A N 1
ATOM 1465 C CA . ASN A 1 188 ? 35.870 11.753 -58.726 1.00 97.25 188 ASN A CA 1
ATOM 1466 C C . ASN A 1 188 ? 34.421 11.343 -58.411 1.00 97.25 188 ASN A C 1
ATOM 1468 O O . ASN A 1 188 ? 33.973 11.608 -57.299 1.00 97.25 188 ASN A O 1
ATOM 1472 N N . ARG A 1 189 ? 33.726 10.645 -59.323 1.00 98.06 189 ARG A N 1
ATOM 1473 C CA . ARG A 1 189 ? 32.408 10.040 -59.039 1.00 98.06 189 ARG A CA 1
ATOM 1474 C C . ARG A 1 189 ? 32.512 9.011 -57.915 1.00 98.06 189 ARG A C 1
ATOM 1476 O O . ARG A 1 189 ? 31.848 9.165 -56.905 1.00 98.06 189 ARG A O 1
ATOM 1483 N N . ILE A 1 190 ? 33.452 8.067 -58.018 1.00 97.31 190 ILE A N 1
ATOM 1484 C CA . ILE A 1 190 ? 33.686 7.026 -57.000 1.00 97.31 190 ILE A CA 1
ATOM 1485 C C . ILE A 1 190 ? 33.985 7.629 -55.616 1.00 97.31 190 ILE A C 1
ATOM 1487 O O . ILE A 1 190 ? 33.595 7.052 -54.605 1.00 97.31 190 ILE A O 1
ATOM 1491 N N . ARG A 1 191 ? 34.654 8.789 -55.547 1.00 97.00 191 ARG A N 1
ATOM 1492 C CA . ARG A 1 191 ? 34.842 9.531 -54.287 1.00 97.00 191 ARG A CA 1
ATOM 1493 C C . ARG A 1 191 ? 33.527 10.086 -53.744 1.00 97.00 191 ARG A C 1
ATOM 1495 O O . ARG A 1 191 ? 33.214 9.823 -52.595 1.00 97.00 191 ARG A O 1
ATOM 1502 N N . GLN A 1 192 ? 32.742 10.772 -54.574 1.00 97.88 192 GLN A N 1
ATOM 1503 C CA . GLN A 1 192 ? 31.427 11.298 -54.185 1.00 97.88 192 GLN A CA 1
ATOM 1504 C C . GLN A 1 192 ? 30.470 10.177 -53.739 1.00 97.88 192 GLN A C 1
ATOM 1506 O O . GLN A 1 192 ? 29.817 10.308 -52.708 1.00 97.88 192 GLN A O 1
ATOM 1511 N N . ASP A 1 193 ? 30.453 9.051 -54.457 1.00 97.50 193 ASP A N 1
ATOM 1512 C CA . ASP A 1 193 ? 29.674 7.858 -54.110 1.00 97.50 193 ASP A CA 1
ATOM 1513 C C . ASP A 1 193 ? 30.141 7.239 -52.777 1.00 97.50 193 ASP A C 1
ATOM 1515 O O . ASP A 1 193 ? 29.324 6.788 -51.974 1.00 97.50 193 ASP A O 1
ATOM 1519 N N . PHE A 1 194 ? 31.454 7.227 -52.514 1.00 96.94 194 PHE A N 1
ATOM 1520 C CA . PHE A 1 194 ? 32.037 6.727 -51.266 1.00 96.94 194 PHE A CA 1
ATOM 1521 C C . PHE A 1 194 ? 31.739 7.641 -50.071 1.00 96.94 194 PHE A C 1
ATOM 1523 O O . PHE A 1 194 ? 31.353 7.142 -49.014 1.00 96.94 194 PHE A O 1
ATOM 1530 N N . ASP A 1 195 ? 31.872 8.957 -50.238 1.00 97.25 195 ASP A N 1
ATOM 1531 C CA . ASP A 1 195 ? 31.582 9.942 -49.195 1.00 97.25 195 ASP A CA 1
ATOM 1532 C C . ASP A 1 195 ? 30.080 9.916 -48.843 1.00 97.25 195 ASP A C 1
ATOM 1534 O O . ASP A 1 195 ? 29.722 9.782 -47.672 1.00 97.25 195 ASP A O 1
ATOM 1538 N N . ALA A 1 196 ? 29.194 9.873 -49.847 1.00 96.94 196 ALA A N 1
ATOM 1539 C CA . ALA A 1 196 ? 27.754 9.691 -49.647 1.00 96.94 196 ALA A CA 1
ATOM 1540 C C . ALA A 1 196 ? 27.408 8.341 -48.981 1.00 96.94 196 ALA A C 1
ATOM 1542 O O . ALA A 1 196 ? 26.530 8.273 -48.117 1.00 96.94 196 ALA A O 1
ATOM 1543 N N . ALA A 1 197 ? 28.113 7.256 -49.324 1.00 97.06 197 ALA A N 1
ATOM 1544 C CA . ALA A 1 197 ? 27.944 5.960 -48.666 1.00 97.06 197 ALA A CA 1
ATOM 1545 C C . ALA A 1 197 ? 28.440 5.960 -47.206 1.00 97.06 197 ALA A C 1
ATOM 1547 O O . ALA A 1 197 ? 27.869 5.254 -46.368 1.00 97.06 197 ALA A O 1
ATOM 1548 N N . LEU A 1 198 ? 29.464 6.755 -46.871 1.00 96.94 198 LEU A N 1
ATOM 1549 C CA . LEU A 1 198 ? 29.880 6.984 -45.486 1.00 96.94 198 LEU A CA 1
ATOM 1550 C C . LEU A 1 198 ? 28.824 7.782 -44.713 1.00 96.94 198 LEU A C 1
ATOM 1552 O O . LEU A 1 198 ? 28.436 7.347 -43.630 1.00 96.94 198 LEU A O 1
ATOM 1556 N N . GLU A 1 199 ? 28.311 8.887 -45.255 1.00 97.19 199 GLU A N 1
ATOM 1557 C CA . GLU A 1 199 ? 27.252 9.686 -44.616 1.00 97.19 199 GLU A CA 1
ATOM 1558 C C . GLU A 1 199 ? 25.971 8.870 -44.376 1.00 97.19 199 GLU A C 1
ATOM 1560 O O . GLU A 1 199 ? 25.429 8.860 -43.263 1.00 97.19 199 GLU A O 1
ATOM 1565 N N . ALA A 1 200 ? 25.531 8.099 -45.377 1.00 97.12 200 ALA A N 1
ATOM 1566 C CA . ALA A 1 200 ? 24.390 7.193 -45.258 1.00 97.12 200 ALA A CA 1
ATOM 1567 C C . ALA A 1 200 ? 24.621 6.116 -44.181 1.00 97.12 200 ALA A C 1
ATOM 1569 O O . ALA A 1 200 ? 23.732 5.835 -43.375 1.00 97.12 200 ALA A O 1
ATOM 1570 N N . LYS A 1 201 ? 25.835 5.553 -44.104 1.00 97.25 201 LYS A N 1
ATOM 1571 C CA . LYS A 1 201 ? 26.231 4.609 -43.048 1.00 97.25 201 LYS A CA 1
ATOM 1572 C C . LYS A 1 201 ? 26.235 5.263 -41.662 1.00 97.25 201 LYS A C 1
ATOM 1574 O O . LYS A 1 201 ? 25.796 4.628 -40.706 1.00 97.25 201 LYS A O 1
ATOM 1579 N N . HIS A 1 202 ? 26.718 6.498 -41.530 1.00 95.12 202 HIS A N 1
ATOM 1580 C CA . HIS A 1 202 ? 26.705 7.224 -40.257 1.00 95.12 202 HIS A CA 1
ATOM 1581 C C . HIS A 1 202 ? 25.271 7.512 -39.792 1.00 95.12 202 HIS A C 1
ATOM 1583 O O . HIS A 1 202 ? 24.937 7.205 -38.648 1.00 95.12 202 HIS A O 1
ATOM 1589 N N . SER A 1 203 ? 24.402 7.973 -40.695 1.00 96.44 203 SER A N 1
ATOM 1590 C CA . SER A 1 203 ? 22.971 8.178 -40.425 1.00 96.44 203 SER A CA 1
ATOM 1591 C C . SER A 1 203 ? 22.269 6.881 -40.003 1.00 96.44 203 SER A C 1
ATOM 1593 O O . SER A 1 203 ? 21.556 6.854 -39.000 1.00 96.44 203 SER A O 1
ATOM 1595 N N . ALA A 1 204 ? 22.522 5.774 -40.711 1.00 96.44 204 ALA A N 1
ATOM 1596 C CA . ALA A 1 204 ? 21.951 4.467 -40.382 1.00 96.44 204 ALA A CA 1
ATOM 1597 C C . ALA A 1 204 ? 22.431 3.931 -39.019 1.00 96.44 204 ALA A C 1
ATOM 1599 O O . ALA A 1 204 ? 21.646 3.342 -38.276 1.00 96.44 204 ALA A O 1
ATOM 1600 N N . LEU A 1 205 ? 23.701 4.156 -38.656 1.00 96.88 205 LEU A N 1
ATOM 1601 C CA . LEU A 1 205 ? 24.235 3.790 -37.339 1.00 96.88 205 LEU A CA 1
ATOM 1602 C C . LEU A 1 205 ? 23.628 4.634 -36.210 1.00 96.88 205 LEU A C 1
ATOM 1604 O O . LEU A 1 205 ? 23.329 4.082 -35.150 1.00 96.88 205 LEU A O 1
ATOM 1608 N N . GLN A 1 206 ? 23.399 5.932 -36.432 1.00 97.69 206 GLN A N 1
ATOM 1609 C CA . GLN A 1 206 ? 22.701 6.786 -35.468 1.00 97.69 206 GLN A CA 1
ATOM 1610 C C . GLN A 1 206 ? 21.255 6.315 -35.258 1.00 97.69 206 GLN A C 1
ATOM 1612 O O . GLN A 1 206 ? 20.860 6.054 -34.123 1.00 97.69 206 GLN A O 1
ATOM 1617 N N . GLN A 1 207 ? 20.494 6.112 -36.338 1.00 96.88 207 GLN A N 1
ATOM 1618 C CA . GLN A 1 207 ? 19.112 5.620 -36.264 1.00 96.88 207 GLN A CA 1
ATOM 1619 C C . GLN A 1 207 ? 19.023 4.247 -35.578 1.00 96.88 207 GLN A C 1
ATOM 1621 O O . GLN A 1 207 ? 18.126 4.016 -34.767 1.00 96.88 207 GLN A O 1
ATOM 1626 N N . ALA A 1 208 ? 19.976 3.343 -35.835 1.00 95.75 208 ALA A N 1
ATOM 1627 C CA . ALA A 1 208 ? 20.051 2.053 -35.151 1.00 95.75 208 ALA A CA 1
ATOM 1628 C C . ALA A 1 208 ? 20.326 2.198 -33.641 1.00 95.75 208 ALA A C 1
ATOM 1630 O O . ALA A 1 208 ? 19.713 1.491 -32.839 1.00 95.75 208 ALA A O 1
ATOM 1631 N N . ALA A 1 209 ? 21.202 3.125 -33.237 1.00 94.81 209 ALA A N 1
ATOM 1632 C CA . ALA A 1 209 ? 21.486 3.404 -31.829 1.00 94.81 209 ALA A CA 1
ATOM 1633 C C . ALA A 1 209 ? 20.286 4.049 -31.107 1.00 94.81 209 ALA A C 1
ATOM 1635 O O . ALA A 1 209 ? 19.959 3.662 -29.984 1.00 94.81 209 ALA A O 1
ATOM 1636 N N . GLU A 1 210 ? 19.587 4.982 -31.757 1.00 96.06 210 GLU A N 1
ATOM 1637 C CA . GLU A 1 210 ? 18.355 5.595 -31.246 1.00 96.06 210 GLU A CA 1
ATOM 1638 C C . GLU A 1 210 ? 17.237 4.555 -31.088 1.00 96.06 210 GLU A C 1
ATOM 1640 O O . GLU A 1 210 ? 16.649 4.440 -30.008 1.00 96.06 210 GLU A O 1
ATOM 1645 N N . ALA A 1 211 ? 17.013 3.718 -32.107 1.00 96.38 211 ALA A N 1
ATOM 1646 C CA . ALA A 1 211 ? 16.065 2.608 -32.054 1.00 96.38 211 ALA A CA 1
ATOM 1647 C C . ALA A 1 211 ? 16.415 1.599 -30.945 1.00 96.38 211 ALA A C 1
ATOM 1649 O O . ALA A 1 211 ? 15.528 1.163 -30.210 1.00 96.38 211 ALA A O 1
ATOM 1650 N N . GLN A 1 212 ? 17.700 1.274 -30.751 1.00 97.38 212 GLN A N 1
ATOM 1651 C CA . GLN A 1 212 ? 18.151 0.427 -29.642 1.00 97.38 212 GLN A CA 1
ATOM 1652 C C . GLN A 1 212 ? 17.878 1.078 -28.275 1.00 97.38 212 GLN A C 1
ATOM 1654 O O . GLN A 1 212 ? 17.465 0.391 -27.337 1.00 97.38 212 GLN A O 1
ATOM 1659 N N . ARG A 1 213 ? 18.055 2.401 -28.148 1.00 96.75 213 ARG A N 1
ATOM 1660 C CA . ARG A 1 213 ? 17.749 3.143 -26.913 1.00 96.75 213 ARG A CA 1
ATOM 1661 C C . ARG A 1 213 ? 16.251 3.120 -26.600 1.00 96.75 213 ARG A C 1
ATOM 1663 O O . ARG A 1 213 ? 15.877 2.856 -25.459 1.00 96.75 213 ARG A O 1
ATOM 1670 N N . LEU A 1 214 ? 15.401 3.332 -27.606 1.00 96.25 214 LEU A N 1
ATOM 1671 C CA . LEU A 1 214 ? 13.940 3.254 -27.489 1.00 96.25 214 LEU A CA 1
ATOM 1672 C C . LEU A 1 214 ? 13.465 1.826 -27.166 1.00 96.25 214 LEU A C 1
ATOM 1674 O O . LEU A 1 214 ? 12.605 1.642 -26.303 1.00 96.25 214 LEU A O 1
ATOM 1678 N N . ALA A 1 215 ? 14.067 0.803 -27.779 1.00 96.62 215 ALA A N 1
ATOM 1679 C CA . ALA A 1 215 ? 13.813 -0.602 -27.458 1.00 96.62 215 ALA A CA 1
ATOM 1680 C C . ALA A 1 215 ? 14.207 -0.949 -26.007 1.00 96.62 215 ALA A C 1
ATOM 1682 O O . ALA A 1 215 ? 13.485 -1.680 -25.329 1.00 96.62 215 ALA A O 1
ATOM 1683 N N . LYS A 1 216 ? 15.310 -0.387 -25.489 1.00 97.94 216 LYS A N 1
ATOM 1684 C CA . LYS A 1 216 ? 15.718 -0.571 -24.086 1.00 97.94 216 LYS A CA 1
ATOM 1685 C C . LYS A 1 216 ? 14.736 0.087 -23.113 1.00 97.94 216 LYS A C 1
ATOM 1687 O O . LYS A 1 216 ? 14.225 -0.601 -22.235 1.00 97.94 216 LYS A O 1
ATOM 1692 N N . VAL A 1 217 ? 14.414 1.368 -23.310 1.00 97.44 217 VAL A N 1
ATOM 1693 C CA . VAL A 1 217 ? 13.492 2.120 -22.433 1.00 97.44 217 VAL A CA 1
ATOM 1694 C C . VAL A 1 217 ? 12.080 1.518 -22.442 1.00 97.44 217 VAL A C 1
ATOM 1696 O O . VAL A 1 217 ? 11.439 1.414 -21.398 1.00 97.44 217 VAL A O 1
ATOM 1699 N N . SER A 1 218 ? 11.591 1.065 -23.600 1.00 95.75 218 SER A N 1
ATOM 1700 C CA . SER A 1 218 ? 10.289 0.390 -23.689 1.00 95.75 218 SER A CA 1
ATOM 1701 C C . SER A 1 218 ? 10.296 -0.997 -23.026 1.00 95.75 218 SER A C 1
ATOM 1703 O O . SER A 1 218 ? 9.331 -1.343 -22.347 1.00 95.75 218 SER A O 1
ATOM 1705 N N . SER A 1 219 ? 11.395 -1.757 -23.122 1.00 97.12 219 SER A N 1
ATOM 1706 C CA . SER A 1 219 ? 11.584 -3.016 -22.381 1.00 97.12 219 SER A CA 1
ATOM 1707 C C . SER A 1 219 ? 11.599 -2.804 -20.859 1.00 97.12 219 SER A C 1
ATOM 1709 O O . SER A 1 219 ? 10.912 -3.519 -20.127 1.00 97.12 219 SER A O 1
ATOM 1711 N N . GLU A 1 220 ? 12.307 -1.775 -20.382 1.00 97.56 220 GLU A N 1
ATOM 1712 C CA . GLU A 1 220 ? 12.333 -1.365 -18.969 1.00 97.56 220 GLU A CA 1
ATOM 1713 C C . GLU A 1 220 ? 10.922 -0.987 -18.485 1.00 97.56 220 GLU A C 1
ATOM 1715 O O . GLU A 1 220 ? 10.428 -1.549 -17.506 1.00 97.56 220 GLU A O 1
ATOM 1720 N N . ARG A 1 221 ? 10.196 -0.160 -19.249 1.00 98.06 221 ARG A N 1
ATOM 1721 C CA . ARG A 1 221 ? 8.803 0.205 -18.940 1.00 98.06 221 ARG A CA 1
ATOM 1722 C C . ARG A 1 221 ? 7.854 -1.001 -18.924 1.00 98.06 221 ARG A C 1
ATOM 1724 O O . ARG A 1 221 ? 6.935 -1.044 -18.105 1.00 98.06 221 ARG A O 1
ATOM 1731 N N . VAL A 1 222 ? 8.065 -1.993 -19.791 1.00 97.88 222 VAL A N 1
ATOM 1732 C CA . VAL A 1 222 ? 7.306 -3.258 -19.788 1.00 97.88 222 VAL A CA 1
ATOM 1733 C C . VAL A 1 222 ? 7.633 -4.111 -18.557 1.00 97.88 222 VAL A C 1
ATOM 1735 O O . VAL A 1 222 ? 6.733 -4.768 -18.029 1.00 97.88 222 VAL A O 1
ATOM 1738 N N . ALA A 1 223 ? 8.870 -4.093 -18.054 1.00 97.81 223 ALA A N 1
ATOM 1739 C CA . ALA A 1 223 ? 9.228 -4.762 -16.803 1.00 97.81 223 ALA A CA 1
ATOM 1740 C C . ALA A 1 223 ? 8.534 -4.114 -15.588 1.00 97.81 223 ALA A C 1
ATOM 1742 O O . ALA A 1 223 ? 7.943 -4.831 -14.776 1.00 97.81 223 ALA A O 1
ATOM 1743 N N . ASP A 1 224 ? 8.498 -2.780 -15.513 1.00 97.50 224 ASP A N 1
ATOM 1744 C CA . ASP A 1 224 ? 7.772 -2.052 -14.461 1.00 97.50 224 ASP A CA 1
ATOM 1745 C C . ASP A 1 224 ? 6.268 -2.337 -14.488 1.00 97.50 224 ASP A C 1
ATOM 1747 O O . ASP A 1 224 ? 5.670 -2.652 -13.457 1.00 97.50 224 ASP A O 1
ATOM 1751 N N . LEU A 1 225 ? 5.648 -2.294 -15.672 1.00 98.06 225 LEU A N 1
ATOM 1752 C CA . LEU A 1 225 ? 4.228 -2.621 -15.834 1.00 98.06 225 LEU A CA 1
ATOM 1753 C C . LEU A 1 225 ? 3.933 -4.078 -15.447 1.00 98.06 225 LEU A C 1
ATOM 1755 O O . LEU A 1 225 ? 2.913 -4.349 -14.818 1.00 98.06 225 LEU A O 1
ATOM 1759 N N . ARG A 1 226 ? 4.836 -5.026 -15.739 1.00 98.31 226 ARG A N 1
ATOM 1760 C CA . ARG A 1 226 ? 4.719 -6.419 -15.266 1.00 98.31 226 ARG A CA 1
ATOM 1761 C C . ARG A 1 226 ? 4.813 -6.522 -13.742 1.00 98.31 226 ARG A C 1
ATOM 1763 O O . ARG A 1 226 ? 4.037 -7.273 -13.155 1.00 98.31 226 ARG A O 1
ATOM 1770 N N . LYS A 1 227 ? 5.698 -5.753 -13.094 1.00 98.31 227 LYS A N 1
ATOM 1771 C CA . LYS A 1 227 ? 5.796 -5.679 -11.625 1.00 98.31 227 LYS A CA 1
ATOM 1772 C C . LYS A 1 227 ? 4.502 -5.130 -11.013 1.00 98.31 227 LYS A C 1
ATOM 1774 O O . LYS A 1 227 ? 3.947 -5.771 -10.125 1.00 98.31 227 LYS A O 1
ATOM 1779 N N . GLN A 1 228 ? 3.983 -4.019 -11.542 1.00 97.94 228 GLN A N 1
ATOM 1780 C CA . GLN A 1 228 ? 2.717 -3.405 -11.111 1.00 97.94 228 GLN A CA 1
ATOM 1781 C C . GLN A 1 228 ? 1.513 -4.343 -11.315 1.00 97.94 228 GLN A C 1
ATOM 1783 O O . GLN A 1 228 ? 0.680 -4.491 -10.422 1.00 97.94 228 GLN A O 1
ATOM 1788 N N . LEU A 1 229 ? 1.446 -5.052 -12.447 1.00 97.75 229 LEU A N 1
ATOM 1789 C CA . LEU A 1 229 ? 0.429 -6.081 -12.689 1.00 97.75 229 LEU A CA 1
ATOM 1790 C C . LEU A 1 229 ? 0.557 -7.271 -11.728 1.00 97.75 229 LEU A C 1
ATOM 1792 O O . LEU A 1 229 ? -0.458 -7.866 -11.375 1.00 97.75 229 LEU A O 1
ATOM 1796 N N . SER A 1 230 ? 1.769 -7.626 -11.291 1.00 97.50 230 SER A N 1
ATOM 1797 C CA . SER A 1 230 ? 1.977 -8.687 -10.300 1.00 97.50 230 SER A CA 1
ATOM 1798 C C . SER A 1 230 ? 1.493 -8.268 -8.911 1.00 97.50 230 SER A C 1
ATOM 1800 O O . SER A 1 230 ? 0.763 -9.027 -8.279 1.00 97.50 230 SER A O 1
ATOM 1802 N N . THR A 1 231 ? 1.828 -7.058 -8.451 1.00 97.94 231 THR A N 1
ATOM 1803 C CA . THR A 1 231 ? 1.357 -6.547 -7.151 1.00 97.94 231 THR A CA 1
ATOM 1804 C C . THR A 1 231 ? -0.155 -6.330 -7.142 1.00 97.94 231 THR A C 1
ATOM 1806 O O . THR A 1 231 ? -0.816 -6.696 -6.176 1.00 97.94 231 THR A O 1
ATOM 1809 N N . MET A 1 232 ? -0.732 -5.825 -8.240 1.00 98.00 232 MET A N 1
ATOM 1810 C CA . MET A 1 232 ? -2.184 -5.674 -8.378 1.00 98.00 232 MET A CA 1
ATOM 1811 C C . MET A 1 232 ? -2.904 -7.031 -8.381 1.00 98.00 232 MET A C 1
ATOM 1813 O O . MET A 1 232 ? -3.938 -7.176 -7.733 1.00 98.00 232 MET A O 1
ATOM 1817 N N . LYS A 1 233 ? -2.355 -8.052 -9.057 1.00 98.06 233 LYS A N 1
ATOM 1818 C CA . LYS A 1 233 ? -2.901 -9.419 -9.009 1.00 98.06 233 LYS A CA 1
ATOM 1819 C C . LYS A 1 233 ? -2.864 -10.011 -7.603 1.00 98.06 233 LYS A C 1
ATOM 1821 O O . LYS A 1 233 ? -3.813 -10.698 -7.241 1.00 98.06 233 LYS A O 1
ATOM 1826 N N . GLU A 1 234 ? -1.818 -9.746 -6.820 1.00 97.69 234 GLU A N 1
ATOM 1827 C CA . GLU A 1 234 ? -1.740 -10.224 -5.436 1.00 97.69 234 GLU A CA 1
ATOM 1828 C C . GLU A 1 234 ? -2.755 -9.516 -4.531 1.00 97.69 234 GLU A C 1
ATOM 1830 O O . GLU A 1 234 ? -3.506 -10.187 -3.828 1.00 97.69 234 GLU A O 1
ATOM 1835 N N . GLY A 1 235 ? -2.880 -8.188 -4.639 1.00 98.00 235 GLY A N 1
ATOM 1836 C CA . GLY A 1 235 ? -3.923 -7.430 -3.939 1.00 98.00 235 GLY A CA 1
ATOM 1837 C C . GLY A 1 235 ? -5.338 -7.911 -4.285 1.00 98.00 235 GLY A C 1
ATOM 1838 O O . GLY A 1 235 ? -6.173 -8.065 -3.400 1.00 98.00 235 GLY A O 1
ATOM 1839 N N . ILE A 1 236 ? -5.600 -8.265 -5.550 1.00 97.44 236 ILE A N 1
ATOM 1840 C CA . ILE A 1 236 ? -6.878 -8.867 -5.970 1.00 97.44 236 ILE A CA 1
ATOM 1841 C C . ILE A 1 236 ? -7.113 -10.244 -5.321 1.00 97.44 236 ILE A C 1
ATOM 1843 O O . ILE A 1 236 ? -8.263 -10.572 -5.031 1.00 97.44 236 ILE A O 1
ATOM 1847 N N . LYS A 1 237 ? -6.075 -11.056 -5.058 1.00 98.12 237 LYS A N 1
ATOM 1848 C CA . LYS A 1 237 ? -6.246 -12.295 -4.271 1.00 98.12 237 LYS A CA 1
ATOM 1849 C C . LYS A 1 237 ? -6.571 -11.984 -2.814 1.00 98.12 237 LYS A C 1
ATOM 1851 O O . LYS A 1 237 ? -7.503 -12.569 -2.282 1.00 98.12 237 LYS A O 1
ATOM 1856 N N . GLN A 1 238 ? -5.830 -11.066 -2.192 1.00 97.94 238 GLN A N 1
ATOM 1857 C CA . GLN A 1 238 ? -6.019 -10.685 -0.788 1.00 97.94 238 GLN A CA 1
ATOM 1858 C C . GLN A 1 238 ? -7.430 -10.134 -0.545 1.00 97.94 238 GLN A C 1
ATOM 1860 O O . GLN A 1 238 ? -8.109 -10.586 0.369 1.00 97.94 238 GLN A O 1
ATOM 1865 N N . ILE A 1 239 ? -7.920 -9.255 -1.426 1.00 98.00 239 ILE A N 1
ATOM 1866 C CA . ILE A 1 239 ? -9.297 -8.739 -1.381 1.00 98.00 239 ILE A CA 1
ATOM 1867 C C . ILE A 1 239 ? -10.326 -9.868 -1.551 1.00 98.00 239 ILE A C 1
ATOM 1869 O O . ILE A 1 239 ? -11.354 -9.853 -0.884 1.00 98.00 239 ILE A O 1
ATOM 1873 N N . LYS A 1 240 ? -10.066 -10.869 -2.405 1.00 98.12 240 LYS A N 1
ATOM 1874 C CA . LYS A 1 240 ? -10.959 -12.032 -2.559 1.00 98.12 240 LYS A CA 1
ATOM 1875 C C . LYS A 1 240 ? -10.975 -12.954 -1.339 1.00 98.12 240 LYS A C 1
ATOM 1877 O O . LYS A 1 240 ? -12.036 -13.479 -1.029 1.00 98.12 240 LYS A O 1
ATOM 1882 N N . LEU A 1 241 ? -9.838 -13.145 -0.669 1.00 97.75 241 LEU A N 1
ATOM 1883 C CA . LEU A 1 241 ? -9.762 -13.913 0.578 1.00 97.75 241 LEU A CA 1
ATOM 1884 C C . LEU A 1 241 ? -10.518 -13.188 1.695 1.00 97.75 241 LEU A C 1
ATOM 1886 O O . LEU A 1 241 ? -11.464 -13.751 2.230 1.00 97.75 241 LEU A O 1
ATOM 1890 N N . ALA A 1 242 ? -10.221 -11.907 1.928 1.00 97.38 242 ALA A N 1
ATOM 1891 C CA . ALA A 1 242 ? -10.920 -11.093 2.925 1.00 97.38 242 ALA A CA 1
ATOM 1892 C C . ALA A 1 242 ? -12.435 -10.977 2.655 1.00 97.38 242 ALA A C 1
ATOM 1894 O O . ALA A 1 242 ? -13.232 -10.937 3.588 1.00 97.38 242 ALA A O 1
ATOM 1895 N N . ALA A 1 243 ? -12.858 -10.951 1.384 1.00 97.38 243 ALA A N 1
ATOM 1896 C CA . ALA A 1 243 ? -14.275 -10.984 1.023 1.00 97.38 243 ALA A CA 1
ATOM 1897 C C . ALA A 1 243 ? -14.937 -12.339 1.337 1.00 97.38 243 ALA A C 1
ATOM 1899 O O . ALA A 1 243 ? -16.075 -12.346 1.797 1.00 97.38 243 ALA A O 1
ATOM 1900 N N . GLN A 1 244 ? -14.238 -13.461 1.119 1.00 97.81 244 GLN A N 1
ATOM 1901 C CA . GLN A 1 244 ? -14.729 -14.795 1.483 1.00 97.81 244 GLN A CA 1
ATOM 1902 C C . GLN A 1 244 ? -14.816 -14.953 3.008 1.00 97.81 244 GLN A C 1
ATOM 1904 O O . GLN A 1 244 ? -15.858 -15.344 3.524 1.00 97.81 244 GLN A O 1
ATOM 1909 N N . GLU A 1 245 ? -13.761 -14.561 3.726 1.00 97.44 245 GLU A N 1
ATOM 1910 C CA . GLU A 1 245 ? -13.703 -14.546 5.193 1.00 97.44 245 GLU A CA 1
ATOM 1911 C C . GLU A 1 245 ? -14.851 -13.709 5.784 1.00 97.44 245 GLU A C 1
ATOM 1913 O O . GLU A 1 245 ? -15.532 -14.154 6.706 1.00 97.44 245 GLU A O 1
ATOM 1918 N N . ALA A 1 246 ? -15.146 -12.542 5.197 1.00 97.19 246 ALA A N 1
ATOM 1919 C CA . ALA A 1 246 ? -16.282 -11.714 5.595 1.00 97.19 246 ALA A CA 1
ATOM 1920 C C . ALA A 1 246 ? -17.651 -12.361 5.301 1.00 97.19 246 ALA A C 1
ATOM 1922 O O . ALA A 1 246 ? -18.573 -12.201 6.101 1.00 97.19 246 ALA A O 1
ATOM 1923 N N . THR A 1 247 ? -17.817 -13.099 4.193 1.00 97.38 247 THR A N 1
ATOM 1924 C CA . THR A 1 247 ? -19.067 -13.842 3.934 1.00 97.38 247 THR A CA 1
ATOM 1925 C C . THR A 1 247 ? -19.240 -15.050 4.851 1.00 97.38 247 THR A C 1
ATOM 1927 O O . THR A 1 247 ? -20.362 -15.319 5.280 1.00 97.38 247 THR A O 1
ATOM 1930 N N . ASP A 1 248 ? -18.152 -15.738 5.194 1.00 96.88 248 ASP A N 1
ATOM 1931 C CA . ASP A 1 248 ? -18.173 -16.914 6.066 1.00 96.88 248 ASP A CA 1
ATOM 1932 C C . ASP A 1 248 ? -18.464 -16.502 7.522 1.00 96.88 248 ASP A C 1
ATOM 1934 O O . ASP A 1 248 ? -19.314 -17.098 8.185 1.00 96.88 248 ASP A O 1
ATOM 1938 N N . GLU A 1 249 ? -17.853 -15.410 7.993 1.00 97.12 249 GLU A N 1
ATOM 1939 C CA . GLU A 1 249 ? -18.145 -14.806 9.299 1.00 97.12 249 GLU A CA 1
ATOM 1940 C C . GLU A 1 249 ? -19.578 -14.251 9.368 1.00 97.12 249 GLU A C 1
ATOM 1942 O O . GLU A 1 249 ? -20.285 -14.465 10.354 1.00 97.12 249 GLU A O 1
ATOM 1947 N N . GLN A 1 250 ? -20.069 -13.606 8.303 1.00 97.12 250 GLN A N 1
ATOM 1948 C CA . GLN A 1 250 ? -21.464 -13.161 8.233 1.00 97.12 250 GLN A CA 1
ATOM 1949 C C . GLN A 1 250 ? -22.446 -14.345 8.291 1.00 97.12 250 GLN A C 1
ATOM 1951 O O . GLN A 1 250 ? -23.495 -14.233 8.930 1.00 97.12 250 GLN A O 1
ATOM 1956 N N . ALA A 1 251 ? -22.117 -15.486 7.675 1.00 97.56 251 ALA A N 1
ATOM 1957 C CA . ALA A 1 251 ? -22.910 -16.710 7.784 1.00 97.56 251 ALA A CA 1
ATOM 1958 C C . ALA A 1 251 ? -22.872 -17.298 9.209 1.00 97.56 251 ALA A C 1
ATOM 1960 O O . ALA A 1 251 ? -23.923 -17.676 9.737 1.00 97.56 251 ALA A O 1
ATOM 1961 N N . ARG A 1 252 ? -21.702 -17.296 9.869 1.00 98.38 252 ARG A N 1
ATOM 1962 C CA . ARG A 1 252 ? -21.558 -17.695 11.279 1.00 98.38 252 ARG A CA 1
ATOM 1963 C C . ARG A 1 252 ? -22.449 -16.845 12.188 1.00 98.38 252 ARG A C 1
ATOM 1965 O O . ARG A 1 252 ? -23.298 -17.401 12.884 1.00 98.38 252 ARG A O 1
ATOM 1972 N N . ILE A 1 253 ? -22.342 -15.517 12.102 1.00 97.31 253 ILE A N 1
ATOM 1973 C CA . ILE A 1 253 ? -23.132 -14.559 12.897 1.00 97.31 253 ILE A CA 1
ATOM 1974 C C . ILE A 1 253 ? -24.644 -14.748 12.693 1.00 97.31 253 ILE A C 1
ATOM 1976 O O . ILE A 1 253 ? -25.411 -14.607 13.647 1.00 97.31 253 ILE A O 1
ATOM 1980 N N . VAL A 1 254 ? -25.096 -15.071 11.475 1.00 97.44 254 VAL A N 1
ATOM 1981 C CA . VAL A 1 254 ? -26.514 -15.383 11.216 1.00 97.44 254 VAL A CA 1
ATOM 1982 C C . VAL A 1 254 ? -26.923 -16.677 11.924 1.00 97.44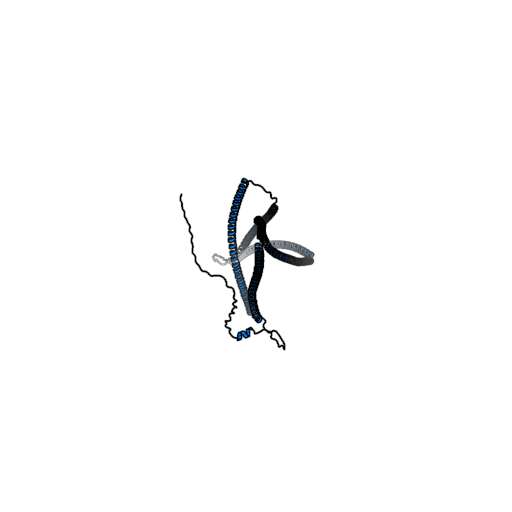 254 VAL A C 1
ATOM 1984 O O . VAL A 1 254 ? -27.900 -16.659 12.666 1.00 97.44 254 VAL A O 1
ATOM 1987 N N . SER A 1 255 ? -26.146 -17.759 11.806 1.00 96.88 255 SER A N 1
ATOM 1988 C CA . SER A 1 255 ? -26.465 -19.032 12.477 1.00 96.88 255 SER A CA 1
ATOM 1989 C C . SER A 1 255 ? -26.464 -18.940 14.015 1.00 96.88 255 SER A C 1
ATOM 1991 O O . SER A 1 255 ? -27.299 -19.551 14.689 1.00 96.88 255 SER A O 1
ATOM 1993 N N . GLU A 1 256 ? -25.582 -18.117 14.588 1.00 97.38 256 GLU A N 1
ATOM 1994 C CA . GLU A 1 256 ? -25.541 -17.834 16.029 1.00 97.38 256 GLU A CA 1
ATOM 1995 C C . GLU A 1 256 ? -26.756 -17.005 16.473 1.00 97.38 256 GLU A C 1
ATOM 1997 O O . GLU A 1 256 ? -27.346 -17.274 17.519 1.00 97.38 256 GLU A O 1
ATOM 2002 N N . LYS A 1 257 ? -27.208 -16.050 15.650 1.00 96.69 257 LYS A N 1
ATOM 2003 C CA . LYS A 1 257 ? -28.447 -15.301 15.910 1.00 96.69 257 LYS A CA 1
ATOM 2004 C C . LYS A 1 257 ? -29.701 -16.159 15.763 1.00 96.69 257 LYS A C 1
ATOM 2006 O O . LYS A 1 257 ? -30.605 -16.012 16.580 1.00 96.69 257 LYS A O 1
ATOM 2011 N N . ASP A 1 258 ? -29.753 -17.072 14.797 1.00 97.31 258 ASP A N 1
ATOM 2012 C CA . ASP A 1 258 ? -30.889 -17.981 14.624 1.00 97.31 258 ASP A CA 1
ATOM 2013 C C . ASP A 1 258 ? -31.011 -18.968 15.794 1.00 97.31 258 ASP A C 1
ATOM 2015 O O . ASP A 1 258 ? -32.109 -19.173 16.313 1.00 97.31 258 ASP A O 1
ATOM 2019 N N . THR A 1 259 ? -29.898 -19.537 16.270 1.00 97.25 259 THR A N 1
ATOM 2020 C CA . THR A 1 259 ? -29.907 -20.425 17.450 1.00 97.25 259 THR A CA 1
ATOM 2021 C C . THR A 1 259 ? -30.256 -19.676 18.741 1.00 97.25 259 THR A C 1
ATOM 2023 O O . THR A 1 259 ? -31.028 -20.188 19.555 1.00 97.25 259 THR A O 1
ATOM 2026 N N . LEU A 1 260 ? -29.781 -18.437 18.909 1.00 97.56 260 LEU A N 1
ATOM 2027 C CA . LEU A 1 260 ? -30.161 -17.567 20.027 1.00 97.56 260 LEU A CA 1
ATOM 2028 C C . LEU A 1 260 ? -31.644 -17.149 19.969 1.00 97.56 260 LEU A C 1
ATOM 2030 O O . LEU A 1 260 ? -32.335 -17.147 20.985 1.00 97.56 260 LEU A O 1
ATOM 2034 N N . MET A 1 261 ? -32.172 -16.840 18.783 1.00 97.62 261 MET A N 1
ATOM 2035 C CA . MET A 1 261 ? -33.591 -16.528 18.586 1.00 97.62 261 MET A CA 1
ATOM 2036 C C . MET A 1 261 ? -34.485 -17.743 18.882 1.00 97.62 261 MET A C 1
ATOM 2038 O O . MET A 1 261 ? -35.541 -17.595 19.498 1.00 97.62 261 MET A O 1
ATOM 2042 N N . GLN A 1 262 ? -34.052 -18.949 18.502 1.00 97.69 262 GLN A N 1
ATOM 2043 C CA . GLN A 1 262 ? -34.743 -20.197 18.841 1.00 97.69 262 GLN A CA 1
ATOM 2044 C C . GLN A 1 262 ? -34.756 -20.457 20.355 1.00 97.69 262 GLN A C 1
ATOM 2046 O O . GLN A 1 262 ? -35.799 -20.836 20.887 1.00 97.69 262 GLN A O 1
ATOM 2051 N N . SER A 1 263 ? -33.648 -20.215 21.067 1.00 96.94 263 SER A N 1
ATOM 2052 C CA . SER A 1 263 ? -33.597 -20.415 22.522 1.00 96.94 263 SER A CA 1
ATOM 2053 C C . SER A 1 263 ? -34.436 -19.384 23.287 1.00 96.94 263 SER A C 1
ATOM 2055 O O . SER A 1 263 ? -35.171 -19.769 24.197 1.00 96.94 263 SER A O 1
ATOM 2057 N N . TYR A 1 264 ? -34.438 -18.110 22.871 1.00 96.56 264 TYR A N 1
ATOM 2058 C CA . TYR A 1 264 ? -35.358 -17.102 23.414 1.00 96.56 264 TYR A CA 1
ATOM 2059 C C . TYR A 1 264 ? -36.825 -17.460 23.166 1.00 96.56 264 TYR A C 1
ATOM 2061 O O . TYR A 1 264 ? -37.635 -17.364 24.087 1.00 96.56 264 TYR A O 1
ATOM 2069 N N . LYS A 1 265 ? -37.174 -17.923 21.958 1.00 98.00 265 LYS A N 1
ATOM 2070 C CA . LYS A 1 265 ? -38.542 -18.353 21.646 1.00 98.00 265 LYS A CA 1
ATOM 2071 C C . LYS A 1 265 ? -38.975 -19.544 22.510 1.00 98.00 265 LYS A C 1
ATOM 2073 O O . LYS A 1 265 ? -40.060 -19.509 23.080 1.00 98.00 265 LYS A O 1
ATOM 2078 N N . ALA A 1 266 ? -38.120 -20.554 22.675 1.00 97.50 266 ALA A N 1
ATOM 2079 C CA . ALA A 1 266 ? -38.403 -21.692 23.551 1.00 97.50 266 ALA A CA 1
ATOM 2080 C C . ALA A 1 266 ? -38.556 -21.273 25.028 1.00 97.50 266 ALA A C 1
ATOM 2082 O O . ALA A 1 266 ? -39.427 -21.785 25.731 1.00 97.50 266 ALA A O 1
ATOM 2083 N N . ALA A 1 267 ? -37.756 -20.309 25.499 1.00 97.00 267 ALA A N 1
ATOM 2084 C CA . ALA A 1 267 ? -37.882 -19.750 26.845 1.00 97.00 267 ALA A CA 1
ATOM 2085 C C . ALA A 1 267 ? -39.188 -18.951 27.033 1.00 97.00 267 ALA A C 1
ATOM 2087 O O . ALA A 1 267 ? -39.830 -19.075 28.077 1.00 97.00 267 ALA A O 1
ATOM 2088 N N . GLN A 1 268 ? -39.615 -18.184 26.021 1.00 96.62 268 GLN A N 1
ATOM 2089 C CA . GLN A 1 268 ? -40.911 -17.501 26.010 1.00 96.62 268 GLN A CA 1
ATOM 2090 C C . GLN A 1 268 ? -42.065 -18.511 26.055 1.00 96.62 268 GLN A C 1
ATOM 2092 O O . GLN A 1 268 ? -42.920 -18.412 26.931 1.00 96.62 268 GLN A O 1
ATOM 2097 N N . GLU A 1 269 ? -42.068 -19.516 25.175 1.00 96.94 269 GLU A N 1
ATOM 2098 C CA . GLU A 1 269 ? -43.102 -20.559 25.150 1.00 96.94 269 GLU A CA 1
ATOM 2099 C C . GLU A 1 269 ? -43.162 -21.324 26.486 1.00 96.94 269 GLU A C 1
ATOM 2101 O O . GLU A 1 269 ? -44.248 -21.606 26.993 1.00 96.94 269 GLU A O 1
ATOM 2106 N N . ALA A 1 270 ? -42.021 -21.609 27.124 1.00 96.94 270 ALA A N 1
ATOM 2107 C CA . ALA A 1 270 ? -41.982 -22.211 28.458 1.00 96.94 270 ALA A CA 1
ATOM 2108 C C . ALA A 1 270 ? -42.564 -21.288 29.551 1.00 96.94 270 ALA A C 1
ATOM 2110 O O . ALA A 1 270 ? -43.302 -21.754 30.425 1.00 96.94 270 ALA A O 1
ATOM 2111 N N . ALA A 1 271 ? -42.276 -19.983 29.499 1.00 94.62 271 ALA A N 1
ATOM 2112 C CA . ALA A 1 271 ? -42.808 -18.997 30.439 1.00 94.62 271 ALA A CA 1
ATOM 2113 C C . ALA A 1 271 ? -44.323 -18.782 30.268 1.00 94.62 271 ALA A C 1
ATOM 2115 O O . ALA A 1 271 ? -45.053 -18.759 31.260 1.00 94.62 271 ALA A O 1
ATOM 2116 N N . GLU A 1 272 ? -44.815 -18.697 29.029 1.00 96.31 272 GLU A N 1
ATOM 2117 C CA . GLU A 1 272 ? -46.245 -18.607 28.714 1.00 96.31 272 GLU A CA 1
ATOM 2118 C C . GLU A 1 272 ? -46.998 -19.867 29.152 1.00 96.31 272 GLU A C 1
ATOM 2120 O O . GLU A 1 272 ? -48.054 -19.764 29.778 1.00 96.31 272 GLU A O 1
ATOM 2125 N N . ASN A 1 273 ? -46.437 -21.058 28.917 1.00 96.31 273 ASN A N 1
ATOM 2126 C CA . ASN A 1 273 ? -47.009 -22.307 29.421 1.00 96.31 273 ASN A CA 1
ATOM 2127 C C . ASN A 1 273 ? -47.081 -22.323 30.957 1.00 96.31 273 ASN A C 1
ATOM 2129 O O . ASN A 1 273 ? -48.130 -22.657 31.507 1.00 96.31 273 ASN A O 1
ATOM 2133 N N . LYS A 1 274 ? -46.024 -21.890 31.663 1.00 96.19 274 LYS A N 1
ATOM 2134 C CA . LYS A 1 274 ? -46.036 -21.796 33.133 1.00 96.19 274 LYS A CA 1
ATOM 2135 C C . LYS A 1 274 ? -47.066 -20.781 33.645 1.00 96.19 274 LYS A C 1
ATOM 2137 O O . LYS A 1 274 ? -47.782 -21.077 34.599 1.00 96.19 274 LYS A O 1
ATOM 2142 N N . LEU A 1 275 ? -47.192 -19.621 32.996 1.00 94.31 275 LEU A N 1
ATOM 2143 C CA . LEU A 1 275 ? -48.225 -18.628 33.305 1.00 94.31 275 LEU A CA 1
ATOM 2144 C C . LEU A 1 275 ? -49.638 -19.191 33.078 1.00 94.31 275 LEU A C 1
ATOM 2146 O O . LEU A 1 275 ? -50.540 -18.932 33.869 1.00 94.31 275 LEU A O 1
ATOM 2150 N N . ASN A 1 276 ? -49.834 -19.983 32.023 1.00 93.31 276 ASN A N 1
ATOM 2151 C CA . ASN A 1 276 ? -51.114 -20.616 31.717 1.00 93.31 276 ASN A CA 1
ATOM 2152 C C . ASN A 1 276 ? -51.454 -21.790 32.655 1.00 93.31 276 ASN A C 1
ATOM 2154 O O . ASN A 1 276 ? -52.638 -22.066 32.838 1.00 93.31 276 ASN A O 1
ATOM 2158 N N . SER A 1 277 ? -50.470 -22.447 33.280 1.00 94.06 277 SER A N 1
ATOM 2159 C CA . SER A 1 277 ? -50.706 -23.364 34.409 1.00 94.06 277 SER A CA 1
ATOM 2160 C C . SER A 1 277 ? -51.104 -22.602 35.673 1.00 94.06 277 SER A C 1
ATOM 2162 O O . SER A 1 277 ? -52.164 -22.873 36.228 1.00 94.06 277 SER A O 1
ATOM 2164 N N . LEU A 1 278 ? -50.349 -21.565 36.057 1.00 91.25 278 LEU A N 1
ATOM 2165 C CA . LEU A 1 278 ? -50.667 -20.730 37.226 1.00 91.25 278 LEU A CA 1
ATOM 2166 C C . LEU A 1 278 ? -52.062 -20.083 37.125 1.00 91.25 278 LEU A C 1
ATOM 2168 O O . LEU A 1 278 ? -52.779 -20.006 38.115 1.00 91.25 278 LEU A O 1
ATOM 2172 N N . LYS A 1 279 ? -52.502 -19.689 35.922 1.00 90.75 279 LYS A N 1
ATOM 2173 C CA . LYS A 1 279 ? -53.871 -19.196 35.659 1.00 90.75 279 LYS A CA 1
ATOM 2174 C C . LYS A 1 279 ? -54.977 -20.258 35.772 1.00 90.75 279 LYS A C 1
ATOM 2176 O O . LYS A 1 279 ? -56.139 -19.879 35.835 1.00 90.75 279 LYS A O 1
ATOM 2181 N N . LYS A 1 280 ? -54.645 -21.554 35.738 1.00 90.94 280 LYS A N 1
ATOM 2182 C CA . LYS A 1 280 ? -55.584 -22.670 35.979 1.00 90.94 280 LYS A CA 1
ATOM 2183 C C . LYS A 1 280 ? -55.579 -23.122 37.439 1.00 90.94 280 LYS A C 1
ATOM 2185 O O . LYS A 1 280 ? -56.578 -23.650 37.905 1.00 90.94 280 LYS A O 1
ATOM 2190 N N . GLU A 1 281 ? -54.451 -22.947 38.122 1.00 89.75 281 GLU A N 1
ATOM 2191 C CA . GLU A 1 281 ? -54.292 -23.181 39.563 1.00 89.75 281 GLU A CA 1
ATOM 2192 C C . GLU A 1 281 ? -54.894 -22.035 40.397 1.00 89.75 281 GLU A C 1
ATOM 2194 O O . GLU A 1 281 ? -55.323 -22.253 41.527 1.00 89.75 281 GLU A O 1
ATOM 2199 N N . TYR A 1 282 ? -54.959 -20.822 39.838 1.00 87.69 282 TYR A N 1
ATOM 2200 C CA . TYR A 1 282 ? -55.635 -19.679 40.443 1.00 87.69 282 TYR A CA 1
ATOM 2201 C C . TYR A 1 282 ? -57.159 -19.861 40.448 1.00 87.69 282 TYR A C 1
ATOM 2203 O O . TYR A 1 282 ? -57.806 -19.796 39.402 1.00 87.69 282 TYR A O 1
ATOM 2211 N N . ASP A 1 283 ? -57.724 -20.026 41.643 1.00 86.75 283 ASP A N 1
ATOM 2212 C CA . ASP A 1 283 ? -59.166 -20.017 41.881 1.00 86.75 283 ASP A CA 1
ATOM 2213 C C . ASP A 1 283 ? -59.644 -18.595 42.273 1.00 86.75 283 ASP A C 1
ATOM 2215 O O . ASP A 1 283 ? -59.403 -18.137 43.402 1.00 86.75 283 ASP A O 1
ATOM 2219 N N . PRO A 1 284 ? -60.331 -17.867 41.367 1.00 85.69 284 PRO A N 1
ATOM 2220 C CA . PRO A 1 284 ? -60.893 -16.560 41.688 1.00 85.69 284 PRO A CA 1
ATOM 2221 C C . PRO A 1 284 ? -62.048 -16.653 42.692 1.00 85.69 284 PRO A C 1
ATOM 2223 O O . PRO A 1 284 ? -62.196 -15.745 43.503 1.00 85.69 284 PRO A O 1
ATOM 2226 N N . GLN A 1 285 ? -62.830 -17.741 42.696 1.00 86.94 285 GLN A N 1
ATOM 2227 C CA . GLN A 1 285 ? -63.941 -17.904 43.636 1.00 86.94 285 GLN A CA 1
ATOM 2228 C C . GLN A 1 285 ? -63.428 -18.152 45.052 1.00 86.94 285 GLN A C 1
ATOM 2230 O O . GLN A 1 285 ? -63.994 -17.614 45.998 1.00 86.94 285 GLN A O 1
ATOM 2235 N N . LEU A 1 286 ? -62.341 -18.907 45.231 1.00 88.06 286 LEU A N 1
ATOM 2236 C CA . LEU A 1 286 ? -61.694 -19.025 46.541 1.00 88.06 286 LEU A CA 1
ATOM 2237 C C . LEU A 1 286 ? -61.181 -17.663 47.034 1.00 88.06 286 LEU A C 1
ATOM 2239 O O . LEU A 1 286 ? -61.353 -17.336 48.206 1.00 88.06 286 LEU A O 1
ATOM 2243 N N . THR A 1 287 ? -60.606 -16.854 46.139 1.00 87.31 287 THR A N 1
ATOM 2244 C CA . THR A 1 287 ? -60.124 -15.502 46.472 1.00 87.31 287 THR A CA 1
ATOM 2245 C C . THR A 1 287 ? -61.278 -14.590 46.911 1.00 87.31 287 THR A C 1
ATOM 2247 O O . THR A 1 287 ? -61.221 -14.008 47.991 1.00 87.31 287 THR A O 1
ATOM 2250 N N . GLU A 1 288 ? -62.354 -14.529 46.122 1.00 90.75 288 GLU A N 1
ATOM 2251 C CA . GLU A 1 288 ? -63.555 -13.729 46.399 1.00 90.75 288 GLU A CA 1
ATOM 2252 C C . GLU A 1 288 ? -64.267 -14.182 47.689 1.00 90.75 288 GLU A C 1
ATOM 2254 O O . GLU A 1 288 ? -64.641 -13.355 48.518 1.00 90.75 288 GLU A O 1
ATOM 2259 N N . ASN A 1 289 ? -64.382 -15.494 47.931 1.00 90.75 289 ASN A N 1
ATOM 2260 C CA . ASN A 1 289 ? -64.952 -16.026 49.175 1.00 90.75 289 ASN A CA 1
ATOM 2261 C C . ASN A 1 289 ? -64.107 -15.669 50.410 1.00 90.75 289 ASN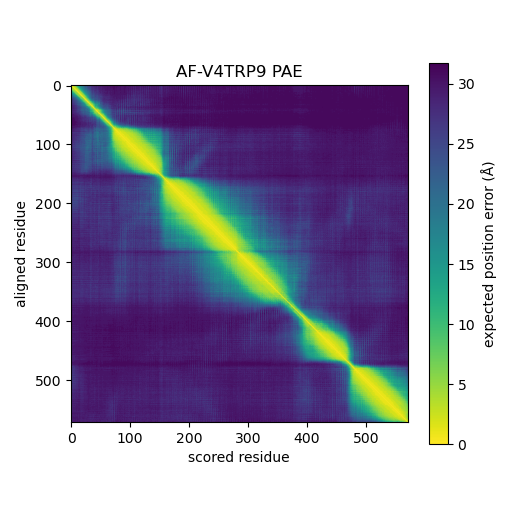 A C 1
ATOM 2263 O O . ASN A 1 289 ? -64.673 -15.351 51.455 1.00 90.75 289 ASN A O 1
ATOM 2267 N N . LEU A 1 290 ? -62.772 -15.700 50.312 1.00 90.56 290 LEU A N 1
ATOM 2268 C CA . LEU A 1 290 ? -61.886 -15.287 51.406 1.00 90.56 290 LEU A CA 1
ATOM 2269 C C . LEU A 1 290 ? -61.971 -13.777 51.669 1.00 90.56 290 LEU A C 1
ATOM 2271 O O . LEU A 1 290 ? -61.968 -13.365 52.827 1.00 90.56 290 LEU A O 1
ATOM 2275 N N . GLU A 1 291 ? -62.106 -12.955 50.628 1.00 91.94 291 GLU A N 1
ATOM 2276 C CA . GLU A 1 291 ? -62.306 -11.507 50.761 1.00 91.94 291 GLU A CA 1
ATOM 2277 C C . GLU A 1 291 ? -63.668 -11.177 51.403 1.00 91.94 291 GLU A C 1
ATOM 2279 O O . GLU A 1 291 ? -63.740 -10.359 52.323 1.00 91.94 291 GLU A O 1
ATOM 2284 N N . ILE A 1 292 ? -64.733 -11.895 51.025 1.00 93.25 292 ILE A N 1
ATOM 2285 C CA . ILE A 1 292 ? -66.055 -11.812 51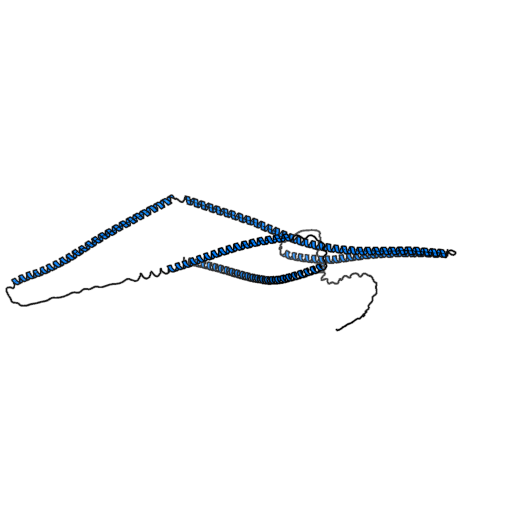.669 1.00 93.25 292 ILE A CA 1
ATOM 2286 C C . ILE A 1 292 ? -65.985 -12.237 53.146 1.00 93.25 292 ILE A C 1
ATOM 2288 O O . ILE A 1 292 ? -66.530 -11.539 54.002 1.00 93.25 292 ILE A O 1
ATOM 2292 N N . GLN A 1 293 ? -65.294 -13.333 53.477 1.00 93.19 293 GLN A N 1
ATOM 2293 C CA . GLN A 1 293 ? -65.120 -13.783 54.867 1.00 93.19 293 GLN A CA 1
ATOM 2294 C C . GLN A 1 293 ? -64.281 -12.800 55.697 1.00 93.19 293 GLN A C 1
ATOM 2296 O O . GLN A 1 293 ? -64.604 -12.545 56.859 1.00 93.19 293 GLN A O 1
ATOM 2301 N N . LEU A 1 294 ? -63.243 -12.192 55.115 1.00 91.38 294 LEU A N 1
ATOM 2302 C CA . LEU A 1 294 ? -62.472 -11.126 55.762 1.00 91.38 294 LEU A CA 1
ATOM 2303 C C . LEU A 1 294 ? -63.329 -9.877 56.004 1.00 91.38 294 LEU A C 1
ATOM 2305 O O . LEU A 1 294 ? -63.253 -9.294 57.084 1.00 91.38 294 LEU A O 1
ATOM 2309 N N . ALA A 1 295 ? -64.189 -9.488 55.059 1.00 93.56 295 ALA A N 1
ATOM 2310 C CA . ALA A 1 295 ? -65.123 -8.378 55.245 1.00 93.56 295 ALA A CA 1
ATOM 2311 C C . ALA A 1 295 ? -66.163 -8.672 56.344 1.00 93.56 295 ALA A C 1
ATOM 2313 O O . ALA A 1 295 ? -66.401 -7.821 57.203 1.00 93.56 295 ALA A O 1
ATOM 2314 N N . GLN A 1 296 ? -66.732 -9.884 56.360 1.00 93.62 296 GLN A N 1
ATOM 2315 C CA . GLN A 1 296 ? -67.684 -10.345 57.379 1.00 93.62 296 GLN A CA 1
ATOM 2316 C C . GLN A 1 296 ? -67.055 -10.353 58.775 1.00 93.62 296 GLN A C 1
ATOM 2318 O O . GLN A 1 296 ? -67.534 -9.649 59.662 1.00 93.62 296 GLN A O 1
ATOM 2323 N N . THR A 1 297 ? -65.936 -11.059 58.957 1.00 91.12 297 THR A N 1
ATOM 2324 C CA . THR A 1 297 ? -65.229 -11.123 60.250 1.00 91.12 297 THR A CA 1
ATOM 2325 C C . THR A 1 297 ? -64.733 -9.750 60.711 1.00 91.12 297 THR A C 1
ATOM 2327 O O . THR A 1 297 ? -64.797 -9.439 61.899 1.00 91.12 297 THR A O 1
ATOM 2330 N N . THR A 1 298 ? -64.322 -8.867 59.794 1.00 93.69 298 THR A N 1
ATOM 2331 C CA . THR A 1 298 ? -63.966 -7.475 60.123 1.00 93.69 298 THR A CA 1
ATOM 2332 C C . THR A 1 298 ? -65.169 -6.674 60.637 1.00 93.69 298 THR A C 1
ATOM 2334 O O . THR A 1 298 ? -65.010 -5.852 61.541 1.00 93.69 298 THR A O 1
ATOM 2337 N N . GLU A 1 299 ? -66.376 -6.892 60.110 1.00 94.62 299 GLU A N 1
ATOM 2338 C CA . GLU A 1 299 ? -67.591 -6.236 60.614 1.00 94.62 299 GLU A CA 1
ATOM 2339 C C . GLU A 1 299 ? -68.065 -6.851 61.942 1.00 94.62 299 GLU A C 1
ATOM 2341 O O . GLU A 1 299 ? -68.405 -6.115 62.868 1.00 94.62 299 GLU A O 1
ATOM 2346 N N . GLU A 1 300 ? -67.989 -8.174 62.100 1.00 93.00 300 GLU A N 1
ATOM 2347 C CA . GLU A 1 300 ? -68.239 -8.858 63.378 1.00 93.00 300 GLU A CA 1
ATOM 2348 C C . GLU A 1 300 ? -67.304 -8.345 64.483 1.00 93.00 300 GLU A C 1
ATOM 2350 O O . GLU A 1 300 ? -67.761 -8.029 65.582 1.00 93.00 300 GLU A O 1
ATOM 2355 N N . ILE A 1 301 ? -66.016 -8.147 64.181 1.00 91.56 301 ILE A N 1
ATOM 2356 C CA . ILE A 1 301 ? -65.047 -7.537 65.101 1.00 91.56 301 ILE A CA 1
ATOM 2357 C C . ILE A 1 301 ? -65.459 -6.103 65.475 1.00 91.56 301 ILE A C 1
ATOM 2359 O O . ILE A 1 301 ? -65.371 -5.744 66.650 1.00 91.56 301 ILE A O 1
ATOM 2363 N N . LYS A 1 302 ? -65.963 -5.279 64.541 1.00 94.69 302 LYS A N 1
ATOM 2364 C CA . LYS A 1 302 ? -66.493 -3.935 64.872 1.00 94.69 302 LYS A CA 1
ATOM 2365 C C . LYS A 1 302 ? -67.721 -4.014 65.780 1.00 94.69 302 LYS A C 1
ATOM 2367 O O . LYS A 1 302 ? -67.826 -3.228 66.725 1.00 94.69 302 LYS A O 1
ATOM 2372 N N . VAL A 1 303 ? -68.636 -4.954 65.527 1.00 94.00 303 VAL A N 1
ATOM 2373 C CA . VAL A 1 303 ? -69.827 -5.177 66.364 1.00 94.00 303 VAL A CA 1
ATOM 2374 C C . VAL A 1 303 ? -69.422 -5.619 67.771 1.00 94.00 303 VAL A C 1
ATOM 2376 O O . VAL A 1 303 ? -69.890 -5.020 68.739 1.00 94.00 303 VAL A O 1
ATOM 2379 N N . LEU A 1 304 ? -68.498 -6.573 67.901 1.00 92.75 304 LEU A N 1
ATOM 2380 C CA . LEU A 1 304 ? -67.963 -7.029 69.187 1.00 92.75 304 LEU A CA 1
ATOM 2381 C C . LEU A 1 304 ? -67.219 -5.909 69.928 1.00 92.75 304 LEU A C 1
ATOM 2383 O O . LEU A 1 304 ? -67.469 -5.696 71.110 1.00 92.75 304 LEU A O 1
ATOM 2387 N N . GLN A 1 305 ? -66.381 -5.118 69.249 1.00 92.62 305 GLN A N 1
ATOM 2388 C CA . GLN A 1 305 ? -65.732 -3.942 69.849 1.00 92.62 305 GLN A CA 1
ATOM 2389 C C . GLN A 1 305 ? -66.747 -2.893 70.327 1.00 92.62 305 GLN A C 1
ATOM 2391 O O . GLN A 1 305 ? -66.535 -2.250 71.358 1.00 92.62 305 GLN A O 1
ATOM 2396 N N . LYS A 1 306 ? -67.853 -2.699 69.599 1.00 93.81 306 LYS A N 1
ATOM 2397 C CA . LYS A 1 306 ? -68.940 -1.796 69.999 1.00 93.81 306 LYS A CA 1
ATOM 2398 C C . LYS A 1 306 ? -69.692 -2.338 71.217 1.00 93.81 306 LYS A C 1
ATOM 2400 O O . LYS A 1 306 ? -69.894 -1.585 72.166 1.00 93.81 306 LYS A O 1
ATOM 2405 N N . GLN A 1 307 ? -70.038 -3.625 71.223 1.00 91.56 307 GLN A N 1
ATOM 2406 C CA . GLN A 1 307 ? -70.674 -4.297 72.360 1.00 91.56 307 GLN A CA 1
ATOM 2407 C C . GLN A 1 307 ? -69.778 -4.272 73.603 1.00 91.56 307 GLN A C 1
ATOM 2409 O O . GLN A 1 307 ? -70.251 -3.912 74.673 1.00 91.56 307 GLN A O 1
ATOM 2414 N N . MET A 1 308 ? -68.479 -4.549 73.463 1.00 90.19 308 MET A N 1
ATOM 2415 C CA . MET A 1 308 ? -67.492 -4.470 74.545 1.00 90.19 308 MET A CA 1
ATOM 2416 C C . MET A 1 308 ? -67.406 -3.054 75.134 1.00 90.19 308 MET A C 1
ATOM 2418 O O . MET A 1 308 ? -67.443 -2.895 76.350 1.00 90.19 308 MET A O 1
ATOM 2422 N N . LYS A 1 309 ? -67.367 -2.012 74.289 1.00 92.81 309 LYS A N 1
ATOM 2423 C CA . LYS A 1 309 ? -67.404 -0.607 74.741 1.00 92.81 309 LYS A CA 1
ATOM 2424 C C . LYS A 1 309 ? -68.712 -0.255 75.458 1.00 92.81 309 LYS A C 1
ATOM 2426 O O . LYS A 1 309 ? -68.678 0.478 76.439 1.00 92.81 309 LYS A O 1
ATOM 2431 N N . GLN A 1 310 ? -69.852 -0.775 74.998 1.00 92.81 310 GLN A N 1
ATOM 2432 C CA . GLN A 1 310 ? -71.156 -0.562 75.641 1.00 92.81 310 GLN A CA 1
ATOM 2433 C C . GLN A 1 310 ? -71.276 -1.306 76.979 1.00 92.81 310 GLN A C 1
ATOM 2435 O O . GLN A 1 310 ? -71.749 -0.724 77.952 1.00 92.81 310 GLN A O 1
ATOM 2440 N N . ALA A 1 311 ? -70.816 -2.557 77.046 1.00 90.88 311 ALA A N 1
ATOM 2441 C CA . ALA A 1 311 ? -70.795 -3.358 78.265 1.00 90.88 311 ALA A CA 1
ATOM 2442 C C . ALA A 1 311 ? -69.878 -2.730 79.321 1.00 90.88 311 ALA A C 1
ATOM 2444 O O . ALA A 1 311 ? -70.311 -2.533 80.450 1.00 90.88 311 ALA A O 1
ATOM 2445 N N . HIS A 1 312 ? -68.666 -2.320 78.937 1.00 90.88 312 HIS A N 1
ATOM 2446 C CA . HIS A 1 312 ? -67.741 -1.644 79.844 1.00 90.88 312 HIS A CA 1
ATOM 2447 C C . HIS A 1 312 ? -68.259 -0.267 80.299 1.00 90.88 312 HIS A C 1
ATOM 2449 O O . HIS A 1 312 ? -68.093 0.096 81.457 1.00 90.88 312 HIS A O 1
ATOM 2455 N N . ALA A 1 313 ? -68.953 0.492 79.441 1.00 92.00 313 ALA A N 1
ATOM 2456 C CA . ALA A 1 313 ? -69.613 1.729 79.871 1.00 92.00 313 ALA A CA 1
ATOM 2457 C C . ALA A 1 313 ? -70.708 1.461 80.924 1.00 92.00 313 ALA A C 1
ATOM 2459 O O . ALA A 1 313 ? -70.726 2.114 81.965 1.00 92.00 313 ALA A O 1
ATOM 2460 N N . ALA A 1 314 ? -71.568 0.462 80.696 1.00 91.81 314 ALA A N 1
ATOM 2461 C CA . ALA A 1 314 ? -72.607 0.067 81.649 1.00 91.81 314 ALA A CA 1
ATOM 2462 C C . ALA A 1 314 ? -72.028 -0.496 82.963 1.00 91.81 314 ALA A C 1
ATOM 2464 O O . ALA A 1 314 ? -72.558 -0.224 84.037 1.00 91.81 314 ALA A O 1
ATOM 2465 N N . GLU A 1 315 ? -70.921 -1.236 82.893 1.00 90.00 315 GLU A N 1
ATOM 2466 C CA . GLU A 1 315 ? -70.151 -1.712 84.045 1.00 90.00 315 GLU A CA 1
ATOM 2467 C C . GLU A 1 315 ? -69.548 -0.543 84.839 1.00 90.00 315 GLU A C 1
ATOM 2469 O O . GLU A 1 315 ? -69.700 -0.492 86.055 1.00 90.00 315 GLU A O 1
ATOM 2474 N N . MET A 1 316 ? -68.934 0.437 84.171 1.00 91.62 316 MET A N 1
ATOM 2475 C CA . MET A 1 316 ? -68.360 1.629 84.809 1.00 91.62 316 MET A CA 1
ATOM 2476 C C . MET A 1 316 ? -69.427 2.541 85.433 1.00 91.62 316 MET A C 1
ATOM 2478 O O . MET A 1 316 ? -69.191 3.119 86.495 1.00 91.62 316 MET A O 1
ATOM 2482 N N . ASP A 1 317 ? -70.605 2.665 84.817 1.00 91.19 317 ASP A N 1
ATOM 2483 C CA . ASP A 1 317 ? -71.740 3.390 85.400 1.00 91.19 317 ASP A CA 1
ATOM 2484 C C . ASP A 1 317 ? -72.369 2.612 86.574 1.00 91.19 317 ASP A C 1
ATOM 2486 O O . ASP A 1 317 ? -72.709 3.219 87.591 1.00 91.19 317 ASP A O 1
ATOM 2490 N N . SER A 1 318 ? -72.437 1.277 86.494 1.00 91.94 318 SER A N 1
ATOM 2491 C CA . SER A 1 318 ? -72.858 0.400 87.597 1.00 91.94 318 SER A CA 1
ATOM 2492 C C . SER A 1 318 ? -71.890 0.473 88.784 1.00 91.94 318 SER A C 1
ATOM 2494 O O . SER A 1 318 ? -72.315 0.714 89.912 1.00 91.94 318 SER A O 1
ATOM 2496 N N . MET A 1 319 ? -70.577 0.388 88.543 1.00 88.81 319 MET A N 1
ATOM 2497 C CA . MET A 1 319 ? -69.559 0.598 89.575 1.00 88.81 319 MET A CA 1
ATOM 2498 C C . MET A 1 319 ? -69.660 1.998 90.181 1.00 88.81 319 MET A C 1
ATOM 2500 O O . MET A 1 319 ? -69.586 2.122 91.398 1.00 88.81 319 MET A O 1
ATOM 2504 N N . ARG A 1 320 ? -69.911 3.047 89.383 1.00 90.94 320 ARG A N 1
ATOM 2505 C CA . ARG A 1 320 ? -70.133 4.405 89.910 1.00 90.94 320 ARG A CA 1
ATOM 2506 C C . ARG A 1 320 ? -71.371 4.478 90.809 1.00 90.94 320 ARG A C 1
ATOM 2508 O O . ARG A 1 320 ? -71.314 5.144 91.841 1.00 90.94 320 ARG A O 1
ATOM 2515 N N . ALA A 1 321 ? -72.458 3.788 90.455 1.00 90.50 321 ALA A N 1
ATOM 2516 C CA . ALA A 1 321 ? -73.653 3.689 91.291 1.00 90.50 321 ALA A CA 1
ATOM 2517 C C . ALA A 1 321 ? -73.360 2.947 92.607 1.00 90.50 321 ALA A C 1
ATOM 2519 O O . ALA A 1 321 ? -73.620 3.495 93.675 1.00 90.50 321 ALA A O 1
ATOM 2520 N N . VAL A 1 322 ? -72.718 1.775 92.550 1.00 88.81 322 VAL A N 1
ATOM 2521 C CA . VAL A 1 322 ? -72.306 1.003 93.737 1.00 88.81 322 VAL A CA 1
ATOM 2522 C C . VAL A 1 322 ? -71.340 1.800 94.621 1.00 88.81 322 VAL A C 1
ATOM 2524 O O . VAL A 1 322 ? -71.489 1.799 95.837 1.00 88.81 322 VAL A O 1
ATOM 2527 N N . THR A 1 323 ? -70.386 2.544 94.050 1.00 87.62 323 THR A N 1
ATOM 2528 C CA . THR A 1 323 ? -69.496 3.438 94.813 1.00 87.62 323 THR A CA 1
ATOM 2529 C C . THR A 1 323 ? -70.262 4.600 95.455 1.00 87.62 323 THR A C 1
ATOM 2531 O O . THR A 1 323 ? -69.952 4.983 96.581 1.00 87.62 323 THR A O 1
ATOM 2534 N N . ALA A 1 324 ? -71.281 5.156 94.793 1.00 89.75 324 ALA A N 1
ATOM 2535 C CA . ALA A 1 324 ? -72.123 6.204 95.371 1.00 89.75 324 ALA A CA 1
ATOM 2536 C C . ALA A 1 324 ? -73.012 5.676 96.514 1.00 89.75 324 ALA A C 1
ATOM 2538 O O . ALA A 1 324 ? -73.134 6.338 97.546 1.00 89.75 324 ALA A O 1
ATOM 2539 N N . GLU A 1 325 ? -73.585 4.478 96.370 1.00 89.44 325 GLU A N 1
ATOM 2540 C CA . GLU A 1 325 ? -74.339 3.807 97.435 1.00 89.44 325 GLU A CA 1
ATOM 2541 C C . GLU A 1 325 ? -73.438 3.403 98.607 1.00 89.44 325 GLU A C 1
ATOM 2543 O O . GLU A 1 325 ? -73.807 3.646 99.754 1.00 89.44 325 GLU A O 1
ATOM 2548 N N . LEU A 1 326 ? -72.233 2.890 98.337 1.00 89.62 326 LEU A N 1
ATOM 2549 C CA . LEU A 1 326 ? -71.226 2.587 99.354 1.00 89.62 326 LEU A CA 1
ATOM 2550 C C . LEU A 1 326 ? -70.825 3.849 100.124 1.00 89.62 326 LEU A C 1
ATOM 2552 O O . LEU A 1 326 ? -70.917 3.858 101.344 1.00 89.62 326 LEU A O 1
ATOM 2556 N N . ASN A 1 327 ? -70.475 4.941 99.438 1.00 88.50 327 ASN A N 1
ATOM 2557 C CA . ASN A 1 327 ? -70.136 6.213 100.087 1.00 88.50 327 ASN A CA 1
ATOM 2558 C C . ASN A 1 327 ? -71.297 6.763 100.934 1.00 88.50 327 ASN A C 1
ATOM 2560 O O . ASN A 1 327 ? -71.071 7.306 102.015 1.00 88.50 327 ASN A O 1
ATOM 2564 N N . LYS A 1 328 ? -72.546 6.598 100.478 1.00 89.81 328 LYS A N 1
ATOM 2565 C CA . LYS A 1 328 ? -73.741 6.959 101.252 1.00 89.81 328 LYS A CA 1
ATOM 2566 C C . LYS A 1 328 ? -73.899 6.072 102.493 1.00 89.81 328 LYS A C 1
ATOM 2568 O O . LYS A 1 328 ? -74.156 6.597 103.571 1.00 89.81 328 LYS A O 1
ATOM 2573 N N . ALA A 1 329 ? -73.716 4.759 102.359 1.00 88.06 329 ALA A N 1
ATOM 2574 C CA . ALA A 1 329 ? -73.781 3.812 103.469 1.00 88.06 329 ALA A CA 1
ATOM 2575 C C . ALA A 1 329 ? -72.666 4.062 104.498 1.00 88.06 329 ALA A C 1
ATOM 2577 O O . ALA A 1 329 ? -72.946 4.106 105.690 1.00 88.06 329 ALA A O 1
ATOM 2578 N N . THR A 1 330 ? -71.431 4.315 104.053 1.00 88.50 330 THR A N 1
ATOM 2579 C CA . THR A 1 330 ? -70.303 4.713 104.908 1.00 88.50 330 THR A CA 1
ATOM 2580 C C . THR A 1 330 ? -70.586 6.026 105.634 1.00 88.50 330 THR A C 1
ATOM 2582 O O . THR A 1 330 ? -70.325 6.113 106.830 1.00 88.50 330 THR A O 1
ATOM 2585 N N . LYS A 1 331 ? -71.176 7.027 104.963 1.00 90.56 331 LYS A N 1
ATOM 2586 C CA . LYS A 1 331 ? -71.558 8.289 105.615 1.00 90.56 331 LYS A CA 1
ATOM 2587 C C . LYS A 1 331 ? -72.609 8.074 106.705 1.00 90.56 331 LYS A C 1
ATOM 2589 O O . LYS A 1 331 ? -72.421 8.571 107.806 1.00 90.56 331 LYS A O 1
ATOM 2594 N N . SER A 1 332 ? -73.656 7.293 106.440 1.00 87.12 332 SER A N 1
ATOM 2595 C CA . SER A 1 332 ? -74.675 7.006 107.460 1.00 87.12 332 SER A CA 1
ATOM 2596 C C . SER A 1 332 ? -74.218 6.027 108.544 1.00 87.12 332 SER A C 1
ATOM 2598 O O . SER A 1 332 ? -74.751 6.061 109.647 1.00 87.12 332 SER A O 1
ATOM 2600 N N . LEU A 1 333 ? -73.194 5.209 108.285 1.00 88.12 333 LEU A N 1
ATOM 2601 C CA . LEU A 1 333 ? -72.509 4.433 109.319 1.00 88.12 333 LEU A CA 1
ATOM 2602 C C . LEU A 1 333 ? -71.652 5.332 110.225 1.00 88.12 333 LEU A C 1
ATOM 2604 O O . LEU A 1 333 ? -71.635 5.109 111.430 1.00 88.12 333 LEU A O 1
ATOM 2608 N N . GLN A 1 334 ? -70.987 6.355 109.673 1.00 88.81 334 GLN A N 1
ATOM 2609 C CA . GLN A 1 334 ? -70.287 7.368 110.470 1.00 88.81 334 GLN A CA 1
ATOM 2610 C C . GLN A 1 334 ? -71.278 8.175 111.316 1.00 88.81 334 GLN A C 1
ATOM 2612 O O . GLN A 1 334 ? -71.079 8.288 112.517 1.00 88.81 334 GLN A O 1
ATOM 2617 N N . GLU A 1 335 ? -72.381 8.647 110.726 1.00 88.44 335 GLU A N 1
ATOM 2618 C CA . GLU A 1 335 ? -73.453 9.350 111.450 1.00 88.44 335 GLU A CA 1
ATOM 2619 C C . GLU A 1 335 ? -73.992 8.492 112.612 1.00 88.44 335 GLU A C 1
ATOM 2621 O O . GLU A 1 335 ? -74.089 8.972 113.739 1.00 88.44 335 GLU A O 1
ATOM 2626 N N . ALA A 1 336 ? -74.234 7.195 112.384 1.00 85.38 336 ALA A N 1
ATOM 2627 C CA . ALA A 1 336 ? -74.653 6.261 113.431 1.00 85.38 336 ALA A CA 1
ATOM 2628 C C . ALA A 1 336 ? -73.563 5.973 114.489 1.00 85.38 336 ALA A C 1
ATOM 2630 O O . ALA A 1 336 ? -73.892 5.696 115.642 1.00 85.38 336 ALA A O 1
ATOM 2631 N N . ALA A 1 337 ? -72.276 6.033 114.133 1.00 85.88 337 ALA A N 1
ATOM 2632 C CA . ALA A 1 337 ? -71.164 5.890 115.078 1.00 85.88 337 ALA A CA 1
ATOM 2633 C C . ALA A 1 337 ? -70.962 7.157 115.930 1.00 85.88 337 ALA A C 1
ATOM 2635 O O . ALA A 1 337 ? -70.672 7.058 117.123 1.00 85.88 337 ALA A O 1
ATOM 2636 N N . ASP A 1 338 ? -71.179 8.339 115.350 1.00 86.94 338 ASP A N 1
ATOM 2637 C CA . ASP A 1 338 ? -71.171 9.621 116.057 1.00 86.94 338 ASP A CA 1
ATOM 2638 C C . ASP A 1 338 ? -72.374 9.716 117.022 1.00 86.94 338 ASP A C 1
ATOM 2640 O O . ASP A 1 338 ? -72.232 10.171 118.163 1.00 86.94 338 ASP A O 1
ATOM 2644 N N . GLU A 1 339 ? -73.545 9.207 116.614 1.00 84.94 339 GLU A N 1
ATOM 2645 C CA . GLU A 1 339 ? -74.712 9.006 117.485 1.00 84.94 339 GLU A CA 1
ATOM 2646 C C . GLU A 1 339 ? -74.436 7.982 118.599 1.00 84.94 339 GLU A C 1
ATOM 2648 O O . GLU A 1 339 ? -74.737 8.260 119.759 1.00 84.94 339 GLU A O 1
ATOM 2653 N N . GLU A 1 340 ? -73.826 6.829 118.301 1.00 87.12 340 GLU A N 1
ATOM 2654 C CA . GLU A 1 340 ? -73.483 5.820 119.316 1.00 87.12 340 GLU A CA 1
ATOM 2655 C C . GLU A 1 340 ? -72.467 6.360 120.326 1.00 87.12 340 GLU A C 1
ATOM 2657 O O . GLU A 1 340 ? -72.658 6.185 121.526 1.00 87.12 340 GLU A O 1
ATOM 2662 N N . CYS A 1 341 ? -71.454 7.104 119.877 1.00 82.88 341 CYS A N 1
ATOM 2663 C CA . CYS A 1 341 ? -70.520 7.813 120.749 1.00 82.88 341 CYS A CA 1
ATOM 2664 C C . CYS A 1 341 ? -71.247 8.841 121.636 1.00 82.88 341 CYS A C 1
ATOM 2666 O O . CYS A 1 341 ? -71.034 8.886 122.850 1.00 82.88 341 CYS A O 1
ATOM 2668 N N . SER A 1 342 ? -72.173 9.617 121.065 1.00 85.94 342 SER A N 1
ATOM 2669 C CA . SER A 1 342 ? -72.983 10.598 121.801 1.00 85.94 342 SER A CA 1
ATOM 2670 C C . SER A 1 342 ? -73.881 9.939 122.857 1.00 85.94 342 SER A C 1
ATOM 2672 O O . SER A 1 342 ? -73.938 10.397 124.000 1.00 85.94 342 SER A O 1
ATOM 2674 N N . LEU A 1 343 ? -74.528 8.820 122.516 1.00 83.81 343 LEU A N 1
ATOM 2675 C CA . LEU A 1 343 ? -75.335 8.015 123.436 1.00 83.81 343 LEU A CA 1
ATOM 2676 C C . LEU A 1 343 ? -74.475 7.333 124.508 1.00 83.81 343 LEU A C 1
ATOM 2678 O O . LEU A 1 343 ? -74.871 7.293 125.670 1.00 83.81 343 LEU A O 1
ATOM 2682 N N . ARG A 1 344 ? -73.281 6.845 124.158 1.00 86.38 344 ARG A N 1
ATOM 2683 C CA . ARG A 1 344 ? -72.312 6.259 125.095 1.00 86.38 344 ARG A CA 1
ATOM 2684 C C . ARG A 1 344 ? -71.834 7.295 126.114 1.00 86.38 344 ARG A C 1
ATOM 2686 O O . ARG A 1 344 ? -71.775 6.984 127.302 1.00 86.38 344 ARG A O 1
ATOM 2693 N N . ASN A 1 345 ? -71.574 8.526 125.674 1.00 83.25 345 ASN A N 1
ATOM 2694 C CA . ASN A 1 345 ? -71.230 9.655 126.542 1.00 83.25 345 ASN A CA 1
ATOM 2695 C C . ASN A 1 345 ? -72.406 10.053 127.452 1.00 83.25 345 ASN A C 1
ATOM 2697 O O . ASN A 1 345 ? -72.211 10.247 128.651 1.00 83.25 345 ASN A O 1
ATOM 2701 N N . LEU A 1 346 ? -73.638 10.086 126.929 1.00 84.88 346 LEU A N 1
ATOM 2702 C CA . LEU A 1 346 ? -74.842 10.322 127.734 1.00 84.88 346 LEU A CA 1
ATOM 2703 C C . LEU A 1 346 ? -75.055 9.217 128.786 1.00 84.88 346 LEU A C 1
ATOM 2705 O O . LEU A 1 346 ? -75.335 9.514 129.942 1.00 84.88 346 LEU A O 1
ATOM 2709 N N . VAL A 1 347 ? -74.857 7.947 128.423 1.00 81.88 347 VAL A N 1
ATOM 2710 C CA . VAL A 1 347 ? -74.924 6.803 129.350 1.00 81.88 347 VAL A CA 1
ATOM 2711 C C . VAL A 1 347 ? -73.796 6.841 130.386 1.00 81.88 347 VAL A C 1
ATOM 2713 O O . VAL A 1 347 ? -74.016 6.435 131.524 1.00 81.88 347 VAL A O 1
ATOM 2716 N N . ALA A 1 348 ? -72.607 7.344 130.044 1.00 81.12 348 ALA A N 1
ATOM 2717 C CA . ALA A 1 348 ? -71.540 7.582 131.016 1.00 81.12 348 ALA A CA 1
ATOM 2718 C C . ALA A 1 348 ? -71.911 8.703 132.006 1.00 81.12 348 ALA A C 1
ATOM 2720 O O . ALA A 1 348 ? -71.725 8.530 133.208 1.00 81.12 348 ALA A O 1
ATOM 2721 N N . SER A 1 349 ? -72.518 9.795 131.527 1.00 82.00 349 SER A N 1
ATOM 2722 C CA . SER A 1 349 ? -73.040 10.874 132.379 1.00 82.00 349 SER A CA 1
ATOM 2723 C C . SER A 1 349 ? -74.141 10.375 133.322 1.00 82.00 349 SER A C 1
ATOM 2725 O O . SER A 1 349 ? -74.059 10.592 134.524 1.00 82.00 349 SER A O 1
ATOM 2727 N N . LEU A 1 350 ? -75.117 9.618 132.807 1.00 80.00 350 LEU A N 1
ATOM 2728 C CA . LEU A 1 350 ? -76.198 9.025 133.606 1.00 80.00 350 LEU A CA 1
ATOM 2729 C C . LEU A 1 350 ? -75.692 7.976 134.614 1.00 80.00 350 LEU A C 1
ATOM 2731 O O . LEU A 1 350 ? -76.325 7.758 135.644 1.00 80.00 350 LEU A O 1
ATOM 2735 N N . LYS A 1 351 ? -74.555 7.318 134.345 1.00 79.19 351 LYS A N 1
ATOM 2736 C CA . LYS A 1 351 ? -73.886 6.440 135.320 1.00 79.19 351 LYS A CA 1
ATOM 2737 C C . LYS A 1 351 ? -73.197 7.229 136.429 1.00 79.19 351 LYS A C 1
ATOM 2739 O O . LYS A 1 351 ? -73.304 6.814 137.575 1.00 79.19 351 LYS A O 1
ATOM 2744 N N . LEU A 1 352 ? -72.545 8.348 136.110 1.00 79.69 352 LEU A N 1
ATOM 2745 C CA . LEU A 1 352 ? -71.976 9.252 137.115 1.00 79.69 352 LEU A CA 1
ATOM 2746 C C . LEU A 1 352 ? -73.074 9.853 138.002 1.00 79.69 352 LEU A C 1
ATOM 2748 O O . LEU A 1 352 ? -72.968 9.773 139.220 1.00 79.69 352 LEU A O 1
ATOM 2752 N N . GLU A 1 353 ? -74.173 10.337 137.415 1.00 74.50 353 GLU A N 1
ATOM 2753 C CA . GLU A 1 353 ? -75.345 10.800 138.174 1.00 74.50 353 GLU A CA 1
ATOM 2754 C C . GLU A 1 353 ? -75.950 9.680 139.038 1.00 74.50 353 GLU A C 1
ATOM 2756 O O . GLU A 1 353 ? -76.346 9.925 140.174 1.00 74.50 353 GLU A O 1
ATOM 2761 N N . LEU A 1 354 ? -75.982 8.431 138.555 1.00 75.50 354 LEU A N 1
ATOM 2762 C CA . LEU A 1 354 ? -76.443 7.287 139.349 1.00 75.50 354 LEU A CA 1
ATOM 2763 C C . LEU A 1 354 ? -75.481 6.931 140.497 1.00 75.50 354 LEU A C 1
ATOM 2765 O O . LEU A 1 354 ? -75.948 6.543 141.567 1.00 75.50 354 LEU A O 1
ATOM 2769 N N . GLU A 1 355 ? -74.166 7.053 140.306 1.00 76.06 355 GLU A N 1
ATOM 2770 C CA . GLU A 1 355 ? -73.173 6.878 141.375 1.00 76.06 355 GLU A CA 1
ATOM 2771 C C . GLU A 1 355 ? -73.240 8.013 142.406 1.00 76.06 355 GLU A C 1
ATOM 2773 O O . GLU A 1 355 ? -73.135 7.745 143.602 1.00 76.06 355 GLU A O 1
ATOM 2778 N N . ASP A 1 356 ? -73.477 9.257 141.985 1.00 74.44 356 ASP A N 1
ATOM 2779 C CA . ASP A 1 356 ? -73.668 10.392 142.894 1.00 74.44 356 ASP A CA 1
ATOM 2780 C C . ASP A 1 356 ? -74.995 10.290 143.666 1.00 74.44 356 ASP A C 1
ATOM 2782 O O . ASP A 1 356 ? -74.994 10.428 144.887 1.00 74.44 356 ASP A O 1
ATOM 2786 N N . VAL A 1 357 ? -76.100 9.894 143.026 1.00 71.31 357 VAL A N 1
ATOM 2787 C CA . VAL A 1 357 ? -77.365 9.586 143.726 1.00 71.31 357 VAL A CA 1
ATOM 2788 C C . VAL A 1 357 ? -77.214 8.381 144.669 1.00 71.31 357 VAL A C 1
ATOM 2790 O O . VAL A 1 357 ? -77.860 8.334 145.717 1.00 71.31 357 VAL A O 1
ATOM 2793 N N . GLN A 1 358 ? -76.339 7.413 144.367 1.00 68.50 358 GLN A N 1
ATOM 2794 C CA . GLN A 1 358 ? -76.004 6.336 145.310 1.00 68.50 358 GLN A CA 1
ATOM 2795 C C . GLN A 1 358 ? -75.181 6.832 146.509 1.00 68.50 358 GLN A C 1
ATOM 2797 O O . GLN A 1 358 ? -75.418 6.345 147.616 1.00 68.50 358 GLN A O 1
ATOM 2802 N N . LYS A 1 359 ? -74.291 7.822 146.333 1.00 69.75 359 LYS A N 1
ATOM 2803 C CA . LYS A 1 359 ? -73.612 8.512 147.448 1.00 69.75 359 LYS A CA 1
ATOM 2804 C C . LYS A 1 359 ? -74.620 9.284 148.298 1.00 69.75 359 LYS A C 1
ATOM 2806 O O . LYS A 1 359 ? -74.671 9.054 149.501 1.00 69.75 359 LYS A O 1
ATOM 2811 N N . GLU A 1 360 ? -75.506 10.082 147.697 1.00 64.12 360 GLU A N 1
ATOM 2812 C CA . GLU A 1 360 ? -76.579 10.781 148.427 1.00 64.12 360 GLU A CA 1
ATOM 2813 C C . GLU A 1 360 ? -77.486 9.802 149.202 1.00 64.12 360 GLU A C 1
ATOM 2815 O O . GLU A 1 360 ? -77.846 10.053 150.353 1.00 64.12 360 GLU A O 1
ATOM 2820 N N . CYS A 1 361 ? -77.804 8.638 148.623 1.00 57.97 361 CYS A N 1
ATOM 2821 C CA . CYS A 1 361 ? -78.572 7.581 149.294 1.00 57.97 361 CYS A CA 1
ATOM 2822 C C . CYS A 1 361 ? -77.809 6.852 150.419 1.00 57.97 361 CYS A C 1
ATOM 2824 O O . CYS A 1 361 ? -78.449 6.194 151.248 1.00 57.97 361 CYS A O 1
ATOM 2826 N N . ALA A 1 362 ? -76.476 6.930 150.451 1.00 61.75 362 ALA A N 1
ATOM 2827 C CA . ALA A 1 362 ? -75.658 6.482 151.576 1.00 61.75 362 ALA A CA 1
ATOM 2828 C C . ALA A 1 362 ? -75.598 7.570 152.661 1.00 61.75 362 ALA A C 1
ATOM 2830 O O . ALA A 1 362 ? -75.959 7.303 153.807 1.00 61.75 362 ALA A O 1
ATOM 2831 N N . GLU A 1 363 ? -75.278 8.811 152.284 1.00 57.41 363 GLU A N 1
ATOM 2832 C CA . GLU A 1 363 ? -75.217 9.964 153.191 1.00 57.41 363 GLU A CA 1
ATOM 2833 C C . GLU A 1 363 ? -76.539 10.219 153.933 1.00 57.41 363 GLU A C 1
ATOM 2835 O O . GLU A 1 363 ? -76.532 10.597 155.105 1.00 57.41 363 GLU A O 1
ATOM 2840 N N . LEU A 1 364 ? -77.686 10.005 153.278 1.00 54.91 364 LEU A N 1
ATOM 2841 C CA . LEU A 1 364 ? -79.004 10.134 153.911 1.00 54.91 364 LEU A CA 1
ATOM 2842 C C . LEU A 1 364 ? -79.302 9.031 154.938 1.00 54.91 364 LEU A C 1
ATOM 2844 O O . LEU A 1 364 ? -80.108 9.262 155.835 1.00 54.91 364 LEU A O 1
ATOM 2848 N N . LYS A 1 365 ? -78.657 7.861 154.847 1.00 56.19 365 LYS A N 1
ATOM 2849 C CA . LYS A 1 365 ? -78.771 6.788 155.854 1.00 56.19 365 LYS A CA 1
ATOM 2850 C C . LYS A 1 365 ? -77.789 6.974 157.005 1.00 56.19 365 LYS A C 1
ATOM 2852 O O . LYS A 1 365 ? -78.120 6.675 158.147 1.00 56.19 365 LYS A O 1
ATOM 2857 N N . GLU A 1 366 ? -76.607 7.506 156.719 1.00 51.62 366 GLU A N 1
ATOM 2858 C CA . GLU A 1 366 ? -75.602 7.857 157.726 1.00 51.62 366 GLU A CA 1
ATOM 2859 C C . GLU A 1 366 ? -76.117 8.991 158.637 1.00 51.62 366 GLU A C 1
ATOM 2861 O O . GLU A 1 366 ? -76.078 8.885 159.863 1.00 51.62 366 GLU A O 1
ATOM 2866 N N . LYS A 1 367 ? -76.776 10.005 158.051 1.00 50.97 367 LYS A N 1
ATOM 2867 C CA . LYS A 1 367 ? -77.423 11.119 158.777 1.00 50.97 367 LYS A CA 1
ATOM 2868 C C . LYS A 1 367 ? -78.667 10.738 159.601 1.00 50.97 367 LYS A C 1
ATOM 2870 O O . LYS A 1 367 ? -79.139 11.572 160.373 1.00 50.97 367 LYS A O 1
ATOM 2875 N N . GLU A 1 368 ? -79.187 9.512 159.486 1.00 44.78 368 GLU A N 1
ATOM 2876 C CA . GLU A 1 368 ? -80.218 8.977 160.397 1.00 44.78 368 GLU A CA 1
ATOM 2877 C C . GLU A 1 368 ? -79.596 8.258 161.614 1.00 44.78 368 GLU A C 1
ATOM 2879 O O . GLU A 1 368 ? -80.211 8.205 162.678 1.00 44.78 368 GLU A O 1
ATOM 2884 N N . ALA A 1 369 ? -78.355 7.766 161.497 1.00 47.12 369 ALA A N 1
ATOM 2885 C CA . ALA A 1 369 ? -77.642 7.064 162.566 1.00 47.12 369 ALA A CA 1
ATOM 2886 C C . ALA A 1 369 ? -76.827 8.000 163.483 1.00 47.12 369 ALA A C 1
ATOM 2888 O O . ALA A 1 369 ? -76.772 7.770 164.688 1.00 47.12 369 ALA A O 1
ATOM 2889 N N . GLU A 1 370 ? -76.238 9.074 162.947 1.00 44.50 370 GLU A N 1
ATOM 2890 C CA . GLU A 1 370 ? -75.351 9.984 163.702 1.00 44.50 370 GLU A CA 1
ATOM 2891 C C . GLU A 1 370 ? -76.068 11.188 164.357 1.00 44.50 370 GLU A C 1
ATOM 2893 O O . GLU A 1 370 ? -75.446 12.193 164.707 1.00 44.50 370 GLU A O 1
ATOM 2898 N N . MET A 1 371 ? -77.391 11.107 164.563 1.00 49.19 371 MET A N 1
ATOM 2899 C CA . MET A 1 371 ? -78.127 12.106 165.362 1.00 49.19 371 MET A CA 1
ATOM 2900 C C . MET A 1 371 ? -78.092 11.819 166.878 1.00 49.19 371 MET A C 1
ATOM 2902 O O . MET A 1 371 ? -78.503 12.664 167.675 1.00 49.19 371 MET A O 1
ATOM 2906 N N . GLU A 1 372 ? -77.542 10.675 167.298 1.00 38.06 372 GLU A N 1
ATOM 2907 C CA . GLU A 1 372 ? -77.088 10.457 168.675 1.00 38.06 372 GLU A CA 1
ATOM 2908 C C . GLU A 1 372 ? -75.559 10.267 168.701 1.00 38.06 372 GLU A C 1
ATOM 2910 O O . GLU A 1 372 ? -74.986 9.629 167.828 1.00 38.06 372 GLU A O 1
ATOM 2915 N N . VAL A 1 373 ? -74.909 10.796 169.745 1.00 42.34 373 VAL A N 1
ATOM 2916 C CA . VAL A 1 373 ? -73.477 10.618 170.066 1.00 42.34 373 VAL A CA 1
ATOM 2917 C C . VAL A 1 373 ? -72.453 11.298 169.121 1.00 42.34 373 VAL A C 1
ATOM 2919 O O . VAL A 1 373 ? -71.832 10.675 168.275 1.00 42.34 373 VAL A O 1
ATOM 2922 N N . ILE A 1 374 ? -72.095 12.536 169.507 1.00 37.38 374 ILE A N 1
ATOM 2923 C CA . ILE A 1 374 ? -70.774 13.204 169.343 1.00 37.38 374 ILE A CA 1
ATOM 2924 C C . ILE A 1 374 ? -70.491 13.865 167.963 1.00 37.38 374 ILE A C 1
ATOM 2926 O O . ILE A 1 374 ? -70.453 13.208 166.943 1.00 37.38 374 ILE A O 1
ATOM 2930 N N . LYS A 1 375 ? -70.294 15.194 167.818 1.00 37.69 375 LYS A N 1
ATOM 2931 C CA . LYS A 1 375 ? -69.386 16.155 168.518 1.00 37.69 375 LYS A CA 1
ATOM 2932 C C . LYS A 1 375 ? -67.895 15.979 168.124 1.00 37.69 375 LYS A C 1
ATOM 2934 O O . LYS A 1 375 ? -67.056 15.824 169.010 1.00 37.69 375 LYS A O 1
ATOM 2939 N N . GLY A 1 376 ? -67.572 16.010 166.816 1.00 30.36 376 GLY A N 1
ATOM 2940 C CA . GLY A 1 376 ? -66.297 15.470 166.291 1.00 30.36 376 GLY A CA 1
ATOM 2941 C C . GLY A 1 376 ? -65.454 16.209 165.221 1.00 30.36 376 GLY A C 1
ATOM 2942 O O . GLY A 1 376 ? -64.440 15.636 164.874 1.00 30.36 376 GLY A O 1
ATOM 2943 N N . ALA A 1 377 ? -65.773 17.433 164.764 1.00 27.94 377 ALA A N 1
ATOM 2944 C CA . ALA A 1 377 ? -64.860 18.403 164.086 1.00 27.94 377 ALA A CA 1
ATOM 2945 C C . ALA A 1 377 ? -64.028 18.035 162.799 1.00 27.94 377 ALA A C 1
ATOM 2947 O O . ALA A 1 377 ? -63.307 17.049 162.769 1.00 27.94 377 ALA A O 1
ATOM 2948 N N . LEU A 1 378 ? -63.958 18.989 161.838 1.00 28.44 378 LEU A N 1
ATOM 2949 C CA . LEU A 1 378 ? -63.019 19.089 160.673 1.00 28.44 378 LEU A CA 1
ATOM 2950 C C . LEU A 1 378 ? -63.151 18.028 159.524 1.00 28.44 378 LEU A C 1
ATOM 2952 O O . LEU A 1 378 ? -63.780 17.004 159.741 1.00 28.44 378 LEU A O 1
ATOM 2956 N N . MET A 1 379 ? -62.566 18.147 158.301 1.00 28.36 379 MET A N 1
ATOM 2957 C CA . MET A 1 379 ? -62.280 19.280 157.358 1.00 28.36 379 MET A CA 1
ATOM 2958 C C . MET A 1 379 ? -61.641 18.780 156.013 1.00 28.36 379 MET A C 1
ATOM 2960 O O . MET A 1 379 ? -60.847 17.853 156.050 1.00 28.36 379 MET A O 1
ATOM 2964 N N . GLU A 1 380 ? -61.921 19.452 154.876 1.00 30.69 380 GLU A N 1
ATOM 2965 C CA . GLU A 1 380 ? -61.081 19.671 153.645 1.00 30.69 380 GLU A CA 1
ATOM 2966 C C . GLU A 1 380 ? -60.466 18.576 152.688 1.00 30.69 380 GLU A C 1
ATOM 2968 O O . GLU A 1 380 ? -59.636 17.771 153.086 1.00 30.69 380 GLU A O 1
ATOM 2973 N N . SER A 1 381 ? -60.700 18.783 151.362 1.00 29.50 381 SER A N 1
ATOM 2974 C CA . SER A 1 381 ? -59.723 18.994 150.226 1.00 29.50 381 SER A CA 1
ATOM 2975 C C . SER A 1 381 ? -59.025 17.892 149.343 1.00 29.50 381 SER A C 1
ATOM 2977 O O . SER A 1 381 ? -58.370 16.996 149.851 1.00 29.50 381 SER A O 1
ATOM 2979 N N . ILE A 1 382 ? -58.984 18.159 147.999 1.00 32.69 382 ILE A N 1
ATOM 2980 C CA . ILE A 1 382 ? -57.986 17.783 146.911 1.00 32.69 382 ILE A CA 1
ATOM 2981 C C . ILE A 1 382 ? -57.941 16.297 146.402 1.00 32.69 382 ILE A C 1
ATOM 2983 O O . ILE A 1 382 ? -58.172 15.404 147.201 1.00 32.69 382 ILE A O 1
ATOM 2987 N N . ALA A 1 383 ? -57.762 15.864 145.117 1.00 28.61 383 ALA A N 1
ATOM 2988 C CA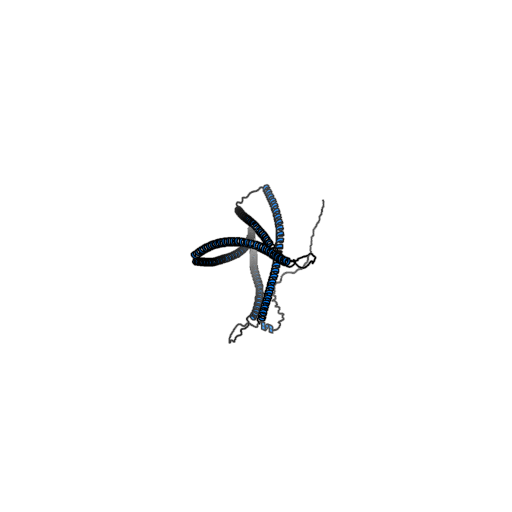 . ALA A 1 383 ? -57.235 16.312 143.773 1.00 28.61 383 ALA A CA 1
ATOM 2989 C C . ALA A 1 383 ? -55.767 15.841 143.427 1.00 28.61 383 ALA A C 1
ATOM 2991 O O . ALA A 1 383 ? -55.048 15.518 144.363 1.00 28.61 383 ALA A O 1
ATOM 2992 N N . LYS A 1 384 ? -55.204 15.703 142.188 1.00 33.31 384 LYS A N 1
ATOM 2993 C CA . LYS A 1 384 ? -55.441 16.188 140.781 1.00 33.31 384 LYS A CA 1
ATOM 2994 C C . LYS A 1 384 ? -54.535 15.409 139.726 1.00 33.31 384 LYS A C 1
ATOM 2996 O O . LYS A 1 384 ? -53.671 14.668 140.172 1.00 33.31 384 LYS A O 1
ATOM 3001 N N . GLU A 1 385 ? -54.626 15.683 138.392 1.00 29.42 385 GLU A N 1
ATOM 3002 C CA . GLU A 1 385 ? -53.626 15.437 137.261 1.00 29.42 385 GLU A CA 1
ATOM 3003 C C . GLU A 1 385 ? -53.413 13.993 136.678 1.00 29.42 385 GLU A C 1
ATOM 3005 O O . GLU A 1 385 ? -53.824 13.049 137.337 1.00 29.42 385 GLU A O 1
ATOM 3010 N N . SER A 1 386 ? -52.792 13.678 135.496 1.00 31.23 386 SER A N 1
ATOM 3011 C CA . SER A 1 386 ? -52.548 14.315 134.142 1.00 31.23 386 SER A CA 1
ATOM 3012 C C . SER A 1 386 ? -52.134 13.256 133.026 1.00 31.23 386 SER A C 1
ATOM 3014 O O . SER A 1 386 ? -52.531 12.106 133.187 1.00 31.23 386 SER A O 1
ATOM 3016 N N . ALA A 1 387 ? -51.446 13.573 131.886 1.00 34.84 387 ALA A N 1
ATOM 3017 C CA . ALA A 1 387 ? -51.413 12.767 130.602 1.00 34.84 387 ALA A CA 1
ATOM 3018 C C . ALA A 1 387 ? -50.081 12.741 129.741 1.00 34.84 387 ALA A C 1
ATOM 3020 O O . ALA A 1 387 ? -49.164 13.474 130.097 1.00 34.84 387 ALA A O 1
ATOM 3021 N N . VAL A 1 388 ? -49.975 11.956 128.616 1.00 37.72 388 VAL A N 1
ATOM 3022 C CA . VAL A 1 388 ? -48.916 11.974 127.516 1.00 37.72 388 VAL A CA 1
ATOM 3023 C C . VAL A 1 388 ? -49.201 11.013 126.297 1.00 37.72 388 VAL A C 1
ATOM 3025 O O . VAL A 1 388 ? -49.841 9.996 126.539 1.00 37.72 388 VAL A O 1
ATOM 3028 N N . GLU A 1 389 ? -48.696 11.259 125.048 1.00 36.09 389 GLU A N 1
ATOM 3029 C CA . GLU A 1 389 ? -48.537 10.263 123.912 1.00 36.09 389 GLU A CA 1
ATOM 3030 C C . GLU A 1 389 ? -47.548 10.694 122.743 1.00 36.09 389 GLU A C 1
ATOM 3032 O O . GLU A 1 389 ? -46.813 11.662 122.947 1.00 36.09 389 GLU A O 1
ATOM 3037 N N . CYS A 1 390 ? -47.421 9.982 121.580 1.00 38.47 390 CYS A N 1
ATOM 303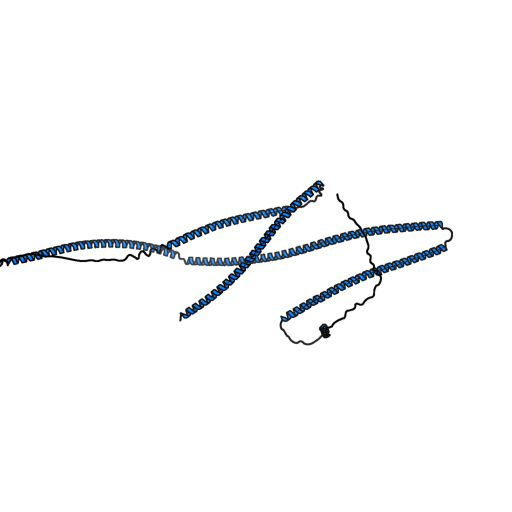8 C CA . CYS A 1 390 ? -46.282 10.047 120.580 1.00 38.47 390 CYS A CA 1
ATOM 3039 C C . CYS A 1 390 ? -46.619 9.833 119.053 1.00 38.47 390 CYS A C 1
ATOM 3041 O O . CYS A 1 390 ? -47.682 9.292 118.786 1.00 38.47 390 CYS A O 1
ATOM 3043 N N . GLU A 1 391 ? -45.709 10.133 118.072 1.00 38.91 391 GLU A N 1
ATOM 3044 C CA . GLU A 1 391 ? -45.678 9.558 116.669 1.00 38.91 391 GLU A CA 1
ATOM 3045 C C . GLU A 1 391 ? -44.381 9.826 115.801 1.00 38.91 391 GLU A C 1
ATOM 3047 O O . GLU A 1 391 ? -43.462 10.472 116.305 1.00 38.91 391 GLU A O 1
ATOM 3052 N N . ASP A 1 392 ? -44.271 9.307 114.542 1.00 38.34 392 ASP A N 1
ATOM 3053 C CA . ASP A 1 392 ? -43.001 9.071 113.759 1.00 38.34 392 ASP A CA 1
ATOM 3054 C C . ASP A 1 392 ? -43.099 9.121 112.176 1.00 38.34 392 ASP A C 1
ATOM 3056 O O . ASP A 1 392 ? -44.211 9.075 111.651 1.00 38.34 392 ASP A O 1
ATOM 3060 N N . SER A 1 393 ? -41.990 9.213 111.378 1.00 38.50 393 SER A N 1
ATOM 3061 C CA . SER A 1 393 ? -41.969 9.251 109.853 1.00 38.50 393 SER A CA 1
ATOM 3062 C C . SER A 1 393 ? -40.550 9.315 109.163 1.00 38.50 393 SER A C 1
ATOM 3064 O O . SER A 1 393 ? -39.587 9.592 109.867 1.00 38.50 393 SER A O 1
ATOM 3066 N N . LEU A 1 394 ? -40.260 9.244 107.824 1.00 40.81 394 LEU A N 1
ATOM 3067 C CA . LEU A 1 394 ? -40.725 8.518 106.585 1.00 40.81 394 LEU A CA 1
ATOM 3068 C C . LEU A 1 394 ? -39.914 8.965 105.296 1.00 40.81 394 LEU A C 1
ATOM 3070 O O . LEU A 1 394 ? -39.810 10.174 105.101 1.00 40.81 394 LEU A O 1
ATOM 3074 N N . ASN A 1 395 ? -39.385 8.088 104.385 1.00 37.88 395 ASN A N 1
ATOM 3075 C CA . ASN A 1 395 ? -38.880 8.450 103.000 1.00 37.88 395 ASN A CA 1
ATOM 3076 C C . ASN A 1 395 ? -38.334 7.295 102.077 1.00 37.88 395 ASN A C 1
ATOM 3078 O O . ASN A 1 395 ? -37.724 6.387 102.626 1.00 37.88 395 ASN A O 1
ATOM 3082 N N . GLU A 1 396 ? -38.450 7.386 100.719 1.00 37.81 396 GLU A N 1
ATOM 3083 C CA . GLU A 1 396 ? -37.452 7.061 99.622 1.00 37.81 396 GLU A CA 1
ATOM 3084 C C . GLU A 1 396 ? -38.078 7.036 98.166 1.00 37.81 396 GLU A C 1
ATOM 3086 O O . GLU A 1 396 ? -39.296 7.072 98.019 1.00 37.81 396 GLU A O 1
ATOM 3091 N N . HIS A 1 397 ? -37.238 6.970 97.101 1.00 36.19 397 HIS A N 1
ATOM 3092 C CA . HIS A 1 397 ? -37.451 6.819 95.629 1.00 36.19 397 HIS A CA 1
ATOM 3093 C C . HIS A 1 397 ? -37.658 8.075 94.738 1.00 36.19 397 HIS A C 1
ATOM 3095 O O . HIS A 1 397 ? -38.776 8.563 94.582 1.00 36.19 397 HIS A O 1
ATOM 3101 N N . LYS A 1 398 ? -36.601 8.520 94.014 1.00 40.81 398 LYS A N 1
ATOM 3102 C CA . LYS A 1 398 ? -36.696 9.508 92.899 1.00 40.81 398 LYS A CA 1
ATOM 3103 C C . LYS A 1 398 ? -35.452 9.603 91.963 1.00 40.81 398 LYS A C 1
ATOM 3105 O O . LYS A 1 398 ? -34.918 10.699 91.807 1.00 40.81 398 LYS A O 1
ATOM 3110 N N . LEU A 1 399 ? -34.948 8.512 91.353 1.00 48.50 399 LEU A N 1
ATOM 3111 C CA . LEU A 1 399 ? -33.663 8.576 90.598 1.00 48.50 399 LEU A CA 1
ATOM 3112 C C . LEU A 1 399 ? -33.508 7.812 89.257 1.00 48.50 399 LEU A C 1
ATOM 3114 O O . LEU A 1 399 ? -32.494 8.010 88.596 1.00 48.50 399 LEU A O 1
ATOM 3118 N N . GLU A 1 400 ? -34.457 6.985 88.802 1.00 48.56 400 GLU A N 1
ATOM 3119 C CA . GLU A 1 400 ? -34.230 6.128 87.608 1.00 48.56 400 GLU A CA 1
ATOM 3120 C C . GLU A 1 400 ? -34.797 6.658 86.275 1.00 48.56 400 GLU A C 1
ATOM 3122 O O . GLU A 1 400 ? -34.439 6.154 85.212 1.00 48.56 400 GLU A O 1
ATOM 3127 N N . LEU A 1 401 ? -35.640 7.698 86.287 1.00 46.44 401 LEU A N 1
ATOM 3128 C CA . LEU A 1 401 ? -36.349 8.158 85.080 1.00 46.44 401 LEU A CA 1
ATOM 3129 C C . LEU A 1 401 ? -35.489 9.017 84.126 1.00 46.44 401 LEU A C 1
ATOM 3131 O O . LEU A 1 401 ? -35.827 9.183 82.958 1.00 46.44 401 LEU A O 1
ATOM 3135 N N . GLU A 1 402 ? -34.376 9.572 84.608 1.00 46.53 402 GLU A N 1
ATOM 3136 C CA . GLU A 1 402 ? -33.638 10.655 83.932 1.00 46.53 402 GLU A CA 1
ATOM 3137 C C . GLU A 1 402 ? -32.487 10.160 83.028 1.00 46.53 402 GLU A C 1
ATOM 3139 O O . GLU A 1 402 ? -31.764 10.959 82.439 1.00 46.53 402 GLU A O 1
ATOM 3144 N N . LYS A 1 403 ? -32.308 8.835 82.903 1.00 48.34 403 LYS A N 1
ATOM 3145 C CA . LYS A 1 403 ? -31.143 8.216 82.238 1.00 48.34 403 LYS A CA 1
ATOM 3146 C C . LYS A 1 403 ? -31.418 7.619 80.848 1.00 48.34 403 LYS A C 1
ATOM 3148 O O . LYS A 1 403 ? -30.475 7.239 80.166 1.00 48.34 403 LYS A O 1
ATOM 3153 N N . LEU A 1 404 ? -32.684 7.539 80.423 1.00 51.22 404 LEU A N 1
ATOM 3154 C CA . LEU A 1 404 ? -33.106 6.885 79.167 1.00 51.22 404 LEU A CA 1
ATOM 3155 C C . LEU A 1 404 ? -33.462 7.857 78.024 1.00 51.22 404 LEU A C 1
ATOM 3157 O O . LEU A 1 404 ? -33.728 7.422 76.908 1.00 51.22 404 LEU A O 1
ATOM 3161 N N . SER A 1 405 ? -33.475 9.168 78.274 1.00 56.22 405 SER A N 1
ATOM 3162 C CA . SER A 1 405 ? -33.858 10.191 77.286 1.00 56.22 405 SER A CA 1
ATOM 3163 C C . SER A 1 405 ? -32.711 10.672 76.389 1.00 56.22 405 SER A C 1
ATOM 3165 O O . SER A 1 405 ? -32.970 11.210 75.318 1.00 56.22 405 SER A O 1
ATOM 3167 N N . ALA A 1 406 ? -31.453 10.492 76.803 1.00 56.44 406 ALA A N 1
ATOM 3168 C CA . ALA A 1 406 ? -30.288 11.058 76.114 1.00 56.44 406 ALA A CA 1
ATOM 3169 C C . ALA A 1 406 ? -29.761 10.207 74.939 1.00 56.44 406 ALA A C 1
ATOM 3171 O O . ALA A 1 406 ? -29.030 10.716 74.092 1.00 56.44 406 ALA A O 1
ATOM 3172 N N . GLU A 1 407 ? -30.111 8.919 74.879 1.00 52.78 407 GLU A N 1
ATOM 3173 C CA . GLU A 1 407 ? -29.525 7.954 73.931 1.00 52.78 407 GLU A CA 1
ATOM 3174 C C . GLU A 1 407 ? -30.300 7.855 72.600 1.00 52.78 407 GLU A C 1
ATOM 3176 O O . GLU A 1 407 ? -29.780 7.360 71.605 1.00 52.78 407 GLU A O 1
ATOM 3181 N N . THR A 1 408 ? -31.526 8.386 72.541 1.00 54.41 408 THR A N 1
ATOM 3182 C CA . THR A 1 408 ? -32.375 8.393 71.333 1.00 54.41 408 THR A CA 1
ATOM 3183 C C . THR A 1 408 ? -32.222 9.649 70.465 1.00 54.41 408 THR A C 1
ATOM 3185 O O . THR A 1 408 ? -32.644 9.647 69.309 1.00 54.41 408 THR A O 1
ATOM 3188 N N . GLU A 1 409 ? -31.606 10.722 70.976 1.00 54.06 409 GLU A N 1
ATOM 3189 C CA . GLU A 1 409 ? -31.517 12.019 70.279 1.00 54.06 409 GLU A CA 1
ATOM 3190 C C . GLU A 1 409 ? -30.269 12.180 69.382 1.00 54.06 409 GLU A C 1
ATOM 3192 O O . GLU A 1 409 ? -30.118 13.194 68.690 1.00 54.06 409 GLU A O 1
ATOM 3197 N N . THR A 1 410 ? -29.355 11.208 69.402 1.00 58.47 410 THR A N 1
ATOM 3198 C CA . THR A 1 410 ? -28.147 11.159 68.559 1.00 58.47 410 THR A CA 1
ATOM 3199 C C . THR A 1 410 ? -28.437 10.504 67.209 1.00 58.47 410 THR A C 1
ATOM 3201 O O . THR A 1 410 ? -28.172 11.109 66.172 1.00 58.47 410 THR A O 1
ATOM 3204 N N . ALA A 1 411 ? -29.078 9.330 67.210 1.00 57.72 411 ALA A N 1
ATOM 3205 C CA . ALA A 1 411 ? -29.353 8.538 66.007 1.00 57.72 411 ALA A CA 1
ATOM 3206 C C . ALA A 1 411 ? -30.133 9.305 64.917 1.00 57.72 411 ALA A C 1
ATOM 3208 O O . ALA A 1 411 ? -29.810 9.202 63.735 1.00 57.72 411 ALA A O 1
ATOM 3209 N N . MET A 1 412 ? -31.109 10.144 65.293 1.00 58.47 412 MET A N 1
ATOM 3210 C CA . MET A 1 412 ? -31.895 10.920 64.315 1.00 58.47 412 MET A CA 1
ATOM 3211 C C . MET A 1 412 ? -31.110 12.036 63.603 1.00 58.47 412 MET A C 1
ATOM 3213 O O . MET A 1 412 ? -31.592 12.573 62.606 1.00 58.47 412 MET A O 1
ATOM 3217 N N . LYS A 1 413 ? -29.922 12.418 64.090 1.00 62.97 413 LYS A N 1
ATOM 3218 C CA . LYS A 1 413 ? -29.109 13.482 63.472 1.00 62.97 413 LYS A CA 1
ATOM 3219 C C . LYS A 1 413 ? -28.190 12.947 62.374 1.00 62.97 413 LYS A C 1
ATOM 3221 O O . LYS A 1 413 ? -27.892 13.679 61.436 1.00 62.97 413 LYS A O 1
ATOM 3226 N N . GLU A 1 414 ? -27.803 11.676 62.443 1.00 60.09 414 GLU A N 1
ATOM 3227 C CA . GLU A 1 414 ? -26.936 11.036 61.446 1.00 60.09 414 GLU A CA 1
ATOM 3228 C C . GLU A 1 414 ? -27.716 10.667 60.168 1.00 60.09 414 GLU A C 1
ATOM 3230 O O . GLU A 1 414 ? -27.248 10.933 59.060 1.00 60.09 414 GLU A O 1
ATOM 3235 N N . GLU A 1 415 ? -28.955 10.172 60.296 1.00 61.66 415 GLU A N 1
ATOM 3236 C CA . GLU A 1 415 ? -29.824 9.864 59.143 1.00 61.66 415 GLU A CA 1
ATOM 3237 C C . GLU A 1 415 ? -30.173 11.118 58.311 1.00 61.66 415 GLU A C 1
ATOM 3239 O O . GLU A 1 415 ? -30.273 11.055 57.082 1.00 61.66 415 GLU A O 1
ATOM 3244 N N . ALA A 1 416 ? -30.305 12.280 58.962 1.00 67.56 416 ALA A N 1
ATOM 3245 C CA . ALA A 1 416 ? -30.599 13.546 58.293 1.00 67.56 416 ALA A CA 1
ATOM 3246 C C . ALA A 1 416 ? -29.462 14.006 57.359 1.00 67.56 416 ALA A C 1
ATOM 3248 O O . ALA A 1 416 ? -29.732 14.414 56.229 1.00 67.56 416 ALA A O 1
ATOM 3249 N N . VAL A 1 417 ? -28.202 13.891 57.799 1.00 73.56 417 VAL A N 1
ATOM 3250 C CA . VAL A 1 417 ? -27.021 14.307 57.017 1.00 73.56 417 VAL A CA 1
ATOM 3251 C C . VAL A 1 417 ? -26.841 13.422 55.782 1.00 73.56 417 VAL A C 1
ATOM 3253 O O . VAL A 1 417 ? -26.697 13.933 54.673 1.00 73.56 417 VAL A O 1
ATOM 3256 N N . ILE A 1 418 ? -26.952 12.098 55.945 1.00 71.56 418 ILE A N 1
ATOM 3257 C CA . ILE A 1 418 ? -26.833 11.127 54.840 1.00 71.56 418 ILE A CA 1
ATOM 3258 C C . ILE A 1 418 ? -27.870 11.410 53.737 1.00 71.56 418 ILE A C 1
ATOM 3260 O O . ILE A 1 418 ? -27.589 11.270 52.545 1.00 71.56 418 ILE A O 1
ATOM 3264 N N . LYS A 1 419 ? -29.074 11.852 54.120 1.00 78.25 419 LYS A N 1
ATOM 3265 C CA . LYS A 1 419 ? -30.148 12.214 53.188 1.00 78.25 419 LYS A CA 1
ATOM 3266 C C . LYS A 1 419 ? -29.863 13.505 52.409 1.00 78.25 419 LYS A C 1
ATOM 3268 O O . LYS A 1 419 ? -30.222 13.589 51.233 1.00 78.25 419 LYS A O 1
ATOM 3273 N N . GLU A 1 420 ? -29.229 14.491 53.038 1.00 81.00 420 GLU A N 1
ATOM 3274 C CA . GLU A 1 420 ? -28.856 15.760 52.399 1.00 81.00 420 GLU A CA 1
ATOM 3275 C C . GLU A 1 420 ? -27.695 15.567 51.405 1.00 81.00 420 GLU A C 1
ATOM 3277 O O . GLU A 1 420 ? -27.774 16.025 50.261 1.00 81.00 420 GLU A O 1
ATOM 3282 N N . GLU A 1 421 ? -26.681 14.774 51.772 1.00 80.88 421 GLU A N 1
ATOM 3283 C CA . GLU A 1 421 ? -25.592 14.381 50.864 1.00 80.88 421 GLU A CA 1
ATOM 3284 C C . GLU A 1 421 ? -26.098 13.573 49.653 1.00 80.88 421 GLU A C 1
ATOM 3286 O O . GLU A 1 421 ? -25.660 13.804 48.521 1.00 80.88 421 GLU A O 1
ATOM 3291 N N . ALA A 1 422 ? -27.062 12.666 49.856 1.00 73.44 422 ALA A N 1
ATOM 3292 C CA . ALA A 1 422 ? -27.646 11.863 48.781 1.00 73.44 422 ALA A CA 1
ATOM 3293 C C . ALA A 1 422 ? -28.406 12.706 47.736 1.00 73.44 422 ALA A C 1
ATOM 3295 O O . ALA A 1 422 ? -28.261 12.472 46.532 1.00 73.44 422 ALA A O 1
ATOM 3296 N N . GLU A 1 423 ? -29.183 13.709 48.161 1.00 81.88 423 GLU A N 1
ATOM 3297 C CA . GLU A 1 423 ? -29.846 14.638 47.232 1.00 81.88 423 GLU A CA 1
ATOM 3298 C C . GLU A 1 423 ? -28.842 15.554 46.513 1.00 81.88 423 GLU A C 1
ATOM 3300 O O . GLU A 1 423 ? -28.989 15.793 45.312 1.00 81.88 423 GLU A O 1
ATOM 3305 N N . HIS A 1 424 ? -27.773 16.000 47.184 1.00 84.88 424 HIS A N 1
ATOM 3306 C CA . HIS A 1 424 ? -26.712 16.781 46.541 1.00 84.88 424 HIS A CA 1
ATOM 3307 C C . HIS A 1 424 ? -25.982 15.979 45.442 1.00 84.88 424 HIS A C 1
ATOM 3309 O O . HIS A 1 424 ? -25.810 16.465 44.320 1.00 84.88 424 HIS A O 1
ATOM 3315 N N . LEU A 1 425 ? -25.621 14.718 45.713 1.00 80.25 425 LEU A N 1
ATOM 3316 C CA . LEU A 1 425 ? -25.010 13.818 44.722 1.00 80.25 425 LEU A CA 1
ATOM 3317 C C . LEU A 1 425 ? -25.940 13.544 43.527 1.00 80.25 425 LEU A C 1
ATOM 3319 O O . LEU A 1 425 ? -25.488 13.514 42.379 1.00 80.25 425 LEU A O 1
ATOM 3323 N N . LYS A 1 426 ? -27.245 13.395 43.777 1.00 86.44 426 LYS A N 1
ATOM 3324 C CA . LYS A 1 426 ? -28.276 13.226 42.741 1.00 86.44 426 LYS A CA 1
ATOM 3325 C C . LYS A 1 426 ? -28.391 14.459 41.835 1.00 86.44 426 LYS A C 1
ATOM 3327 O O . LYS A 1 426 ? -28.368 14.313 40.613 1.00 86.44 426 LYS A O 1
ATOM 3332 N N . GLN A 1 427 ? -28.421 15.664 42.404 1.00 87.50 427 GLN A N 1
ATOM 3333 C CA . GLN A 1 427 ? -28.445 16.918 41.637 1.00 87.50 427 GLN A CA 1
ATOM 3334 C C . GLN A 1 427 ? -27.168 17.107 40.797 1.00 87.50 427 GLN A C 1
ATOM 3336 O O . GLN A 1 427 ? -27.249 17.473 39.622 1.00 87.50 427 GLN A O 1
ATOM 3341 N N . ALA A 1 428 ? -25.994 16.779 41.348 1.00 84.06 428 ALA A N 1
ATOM 3342 C CA . ALA A 1 428 ? -24.730 16.812 40.610 1.00 84.06 428 ALA A CA 1
ATOM 3343 C C . ALA A 1 428 ? -24.715 15.829 39.419 1.00 84.06 428 ALA A C 1
ATOM 3345 O O . ALA A 1 428 ? -24.268 16.181 38.323 1.00 84.06 428 ALA A O 1
ATOM 3346 N N . ALA A 1 429 ? -25.256 14.618 39.598 1.00 79.44 429 ALA A N 1
ATOM 3347 C CA . ALA A 1 429 ? -25.379 13.626 38.530 1.00 79.44 429 ALA A CA 1
ATOM 3348 C C . ALA A 1 429 ? -26.349 14.068 37.415 1.00 79.44 429 ALA A C 1
ATOM 3350 O O . ALA A 1 429 ? -26.071 13.852 36.232 1.00 79.44 429 ALA A O 1
ATOM 3351 N N . GLU A 1 430 ? -27.464 14.720 37.758 1.00 86.69 430 GLU A N 1
ATOM 3352 C CA . GLU A 1 430 ? -28.400 15.277 36.772 1.00 86.69 430 GLU A CA 1
ATOM 3353 C C . GLU A 1 430 ? -27.786 16.447 35.984 1.00 86.69 430 GLU A C 1
ATOM 3355 O O . GLU A 1 430 ? -27.905 16.480 34.755 1.00 86.69 430 GLU A O 1
ATOM 3360 N N . ALA A 1 431 ? -27.043 17.342 36.645 1.00 89.81 431 ALA A N 1
ATOM 3361 C CA . ALA A 1 431 ? -26.315 18.429 35.987 1.00 89.81 431 ALA A CA 1
ATOM 3362 C C . ALA A 1 431 ? -25.263 17.903 34.988 1.00 89.81 431 ALA A C 1
ATOM 3364 O O . ALA A 1 431 ? -25.247 18.314 33.823 1.00 89.81 431 ALA A O 1
ATOM 3365 N N . ALA A 1 432 ? -24.445 16.925 35.396 1.00 85.19 432 ALA A N 1
ATOM 3366 C CA . ALA A 1 432 ? -23.475 16.272 34.514 1.00 85.19 432 ALA A CA 1
ATOM 3367 C C . ALA A 1 432 ? -24.149 15.604 33.297 1.00 85.19 432 ALA A C 1
ATOM 3369 O O . ALA A 1 432 ? -23.653 15.686 32.170 1.00 85.19 432 ALA A O 1
ATOM 3370 N N . ARG A 1 433 ? -25.326 14.995 33.497 1.00 90.62 433 ARG A N 1
ATOM 3371 C CA . ARG A 1 433 ? -26.115 14.358 32.431 1.00 90.62 433 ARG A CA 1
ATOM 3372 C C . ARG A 1 433 ? -26.704 15.357 31.432 1.00 90.62 433 ARG A C 1
ATOM 3374 O O . ARG A 1 433 ? -26.934 14.985 30.281 1.00 90.62 433 ARG A O 1
ATOM 3381 N N . MET A 1 434 ? -26.957 16.600 31.839 1.00 90.81 434 MET A N 1
ATOM 3382 C CA . MET A 1 434 ? -27.396 17.663 30.930 1.00 90.81 434 MET A CA 1
ATOM 3383 C C . MET A 1 434 ? -26.237 18.201 30.086 1.00 90.81 434 MET A C 1
ATOM 3385 O O . MET A 1 434 ? -26.383 18.281 28.867 1.00 90.81 434 MET A O 1
ATOM 3389 N N . LEU A 1 435 ? -25.068 18.441 30.692 1.00 91.56 435 LEU A N 1
ATOM 3390 C CA . LEU A 1 435 ? -23.849 18.831 29.967 1.00 91.56 435 LEU A CA 1
ATOM 3391 C C . LEU A 1 435 ? -23.434 17.777 28.924 1.00 91.56 435 LEU A C 1
ATOM 3393 O O . LEU A 1 435 ? -23.087 18.123 27.796 1.00 91.56 435 LEU A O 1
ATOM 3397 N N . ALA A 1 436 ? -23.546 16.485 29.254 1.00 84.69 436 ALA A N 1
ATOM 3398 C CA . ALA A 1 436 ? -23.268 15.397 28.313 1.00 84.69 436 ALA A CA 1
ATOM 3399 C C . ALA A 1 436 ? -24.182 15.429 27.067 1.00 84.69 436 ALA A C 1
ATOM 3401 O O . ALA A 1 436 ? -23.698 15.278 25.946 1.00 84.69 436 ALA A O 1
ATOM 3402 N N . LYS A 1 437 ? -25.488 15.690 27.241 1.00 90.69 437 LYS A N 1
ATOM 3403 C CA . LYS A 1 437 ? -26.453 15.824 26.128 1.00 90.69 437 LYS A CA 1
ATOM 3404 C C . LYS A 1 437 ? -26.201 17.057 25.258 1.00 90.69 437 LYS A C 1
ATOM 3406 O O . LYS A 1 437 ? -26.567 17.066 24.085 1.00 90.69 437 LYS A O 1
ATOM 3411 N N . GLU A 1 438 ? -25.637 18.119 25.825 1.00 90.38 438 GLU A N 1
ATOM 3412 C CA . GLU A 1 438 ? -25.267 19.321 25.075 1.00 90.38 438 GLU A CA 1
ATOM 3413 C C . GLU A 1 438 ? -23.997 19.086 24.246 1.00 90.38 438 GLU A C 1
ATOM 3415 O O . GLU A 1 438 ? -23.979 19.377 23.049 1.00 90.38 438 GLU A O 1
ATOM 3420 N N . ALA A 1 439 ? -22.984 18.441 24.833 1.00 88.44 439 ALA A N 1
ATOM 3421 C CA . ALA A 1 439 ? -21.790 18.001 24.115 1.00 88.44 439 ALA A CA 1
ATOM 3422 C C . ALA A 1 439 ? -22.119 17.035 22.957 1.00 88.44 439 ALA A C 1
ATOM 3424 O O . ALA A 1 439 ? -21.570 17.179 21.865 1.00 88.44 439 ALA A O 1
ATOM 3425 N N . GLU A 1 440 ? -23.056 16.100 23.157 1.00 86.44 440 GLU A N 1
ATOM 3426 C CA . GLU A 1 440 ? -23.527 15.177 22.114 1.00 86.44 440 GLU A CA 1
ATOM 3427 C C . GLU A 1 440 ? -24.159 15.916 20.919 1.00 86.44 440 GLU A C 1
ATOM 3429 O O . GLU A 1 440 ? -23.821 15.633 19.768 1.00 86.44 440 GLU A O 1
ATOM 3434 N N . LYS A 1 441 ? -25.020 16.913 21.170 1.00 93.00 441 LYS A N 1
ATOM 3435 C CA . LYS A 1 441 ? -25.610 17.749 20.107 1.00 93.00 441 LYS A CA 1
ATOM 3436 C C . LYS A 1 441 ? -24.551 18.533 19.336 1.00 93.00 441 LYS A C 1
ATOM 3438 O O . LYS A 1 441 ? -24.598 18.576 18.109 1.00 93.00 441 LYS A O 1
ATOM 3443 N N . ASN A 1 442 ? -23.586 19.121 20.040 1.00 88.69 442 ASN A N 1
ATOM 3444 C CA . ASN A 1 442 ? -22.504 19.883 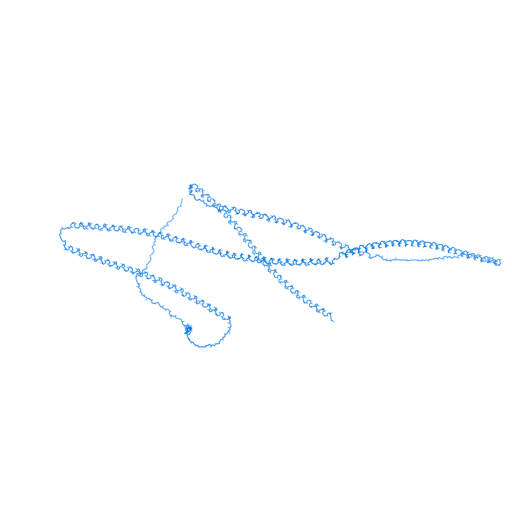19.415 1.00 88.69 442 ASN A CA 1
ATOM 3445 C C . ASN A 1 442 ? -21.609 18.982 18.543 1.00 88.69 442 ASN A C 1
ATOM 3447 O O . ASN A 1 442 ? -21.194 19.393 17.460 1.00 88.69 442 ASN A O 1
ATOM 3451 N N . LEU A 1 443 ? -21.385 17.727 18.952 1.00 89.25 443 LEU A N 1
ATOM 3452 C CA . LEU A 1 443 ? -20.692 16.725 18.138 1.00 89.25 443 LEU A CA 1
ATOM 3453 C C . LEU A 1 443 ? -21.492 16.338 16.879 1.00 89.25 443 LEU A C 1
ATOM 3455 O O . LEU A 1 443 ? -20.912 16.243 15.799 1.00 89.25 443 LEU A O 1
ATOM 3459 N N . GLN A 1 444 ? -22.813 16.154 16.989 1.00 89.38 444 GLN A N 1
ATOM 3460 C CA . GLN A 1 444 ? -23.679 15.862 15.835 1.00 89.38 444 GLN A CA 1
ATOM 3461 C C . GLN A 1 444 ? -23.689 17.008 14.809 1.00 89.38 444 GLN A C 1
ATOM 3463 O O . GLN A 1 444 ? -23.604 16.750 13.607 1.00 89.38 444 GLN A O 1
ATOM 3468 N N . LEU A 1 445 ? -23.722 18.266 15.267 1.00 90.81 445 LEU A N 1
ATOM 3469 C CA . LEU A 1 445 ? -23.610 19.440 14.395 1.00 90.81 445 LEU A CA 1
ATOM 3470 C C . LEU A 1 445 ? -22.266 19.454 13.650 1.00 90.81 445 LEU A C 1
ATOM 3472 O O . LEU A 1 445 ? -22.258 19.472 12.418 1.00 90.81 445 LEU A O 1
ATOM 3476 N N . ALA A 1 446 ? -21.146 19.329 14.370 1.00 87.19 446 ALA A N 1
ATOM 3477 C CA . ALA A 1 446 ? -19.807 19.319 13.774 1.00 87.19 446 ALA A CA 1
ATOM 3478 C C . ALA A 1 446 ? -19.604 18.179 12.753 1.00 87.19 446 ALA A C 1
ATOM 3480 O O . ALA A 1 446 ? -18.937 18.364 11.733 1.00 87.19 446 ALA A O 1
ATOM 3481 N N . LEU A 1 447 ? -20.206 17.003 12.980 1.00 86.31 447 LEU A N 1
ATOM 3482 C CA . LEU A 1 447 ? -20.198 15.909 12.002 1.00 86.31 447 LEU A CA 1
ATOM 3483 C C . LEU A 1 447 ? -20.930 16.293 10.705 1.00 86.31 447 LEU A C 1
ATOM 3485 O O . LEU A 1 447 ? -20.394 16.060 9.621 1.00 86.31 447 LEU A O 1
ATOM 3489 N N . SER A 1 448 ? -22.102 16.932 10.800 1.00 89.12 448 SER A N 1
ATOM 3490 C CA . SER A 1 448 ? -22.868 17.370 9.622 1.00 89.12 448 SER A CA 1
ATOM 3491 C C . SER A 1 448 ? -22.140 18.445 8.796 1.00 89.12 448 SER A C 1
ATOM 3493 O O . SER A 1 448 ? -22.127 18.377 7.565 1.00 89.12 448 SER A O 1
ATOM 3495 N N . GLU A 1 449 ? -21.440 19.376 9.454 1.00 87.44 449 GLU A N 1
ATOM 3496 C CA . GLU A 1 449 ? -20.613 20.394 8.791 1.00 87.44 449 GLU A CA 1
ATOM 3497 C C . GLU A 1 449 ? -19.428 19.762 8.040 1.00 87.44 449 GLU A C 1
ATOM 3499 O O . GLU A 1 449 ? -19.136 20.127 6.897 1.00 87.44 449 GLU A O 1
ATOM 3504 N N . VAL A 1 450 ? -18.778 18.755 8.636 1.00 86.44 450 VAL A N 1
ATOM 3505 C CA . VAL A 1 450 ? -17.684 17.997 8.004 1.00 86.44 450 VAL A CA 1
ATOM 3506 C C . VAL A 1 450 ? -18.169 17.188 6.793 1.00 86.44 450 VAL A C 1
ATOM 3508 O O . VAL A 1 450 ? -17.438 17.069 5.805 1.00 86.44 450 VAL A O 1
ATOM 3511 N N . GLU A 1 451 ? -19.385 16.641 6.821 1.00 88.12 451 GLU A N 1
ATOM 3512 C CA . GLU A 1 451 ? -19.979 15.980 5.651 1.00 88.12 451 GLU A CA 1
ATOM 3513 C C . GLU A 1 451 ? -20.312 16.978 4.533 1.00 88.12 451 GLU A C 1
ATOM 3515 O O . GLU A 1 451 ? -19.990 16.722 3.368 1.00 88.12 451 GLU A O 1
ATOM 3520 N N . GLN A 1 452 ? -20.860 18.149 4.874 1.00 86.69 452 GLN A N 1
ATOM 3521 C CA . GLN A 1 452 ? -21.138 19.215 3.910 1.00 86.69 452 GLN A CA 1
ATOM 3522 C C . GLN A 1 452 ? -19.851 19.757 3.258 1.00 86.69 452 GLN A C 1
ATOM 3524 O O . GLN A 1 452 ? -19.821 19.970 2.042 1.00 86.69 452 GLN A O 1
ATOM 3529 N N . ALA A 1 453 ? -18.765 19.908 4.025 1.00 83.94 453 ALA A N 1
ATOM 3530 C CA . ALA A 1 453 ? -17.453 20.305 3.510 1.00 83.94 453 ALA A CA 1
ATOM 3531 C C . ALA A 1 453 ? -16.852 19.258 2.549 1.00 83.94 453 ALA A C 1
ATOM 3533 O O . ALA A 1 453 ? -16.354 19.604 1.478 1.00 83.94 453 ALA A O 1
ATOM 3534 N N . LYS A 1 454 ? -16.965 17.961 2.866 1.00 85.62 454 LYS A N 1
ATOM 3535 C CA . LYS A 1 454 ? -16.537 16.871 1.964 1.00 85.62 454 LYS A CA 1
ATOM 3536 C C . LYS A 1 454 ? -17.386 16.792 0.690 1.00 85.62 454 LYS A C 1
ATOM 3538 O O . LYS A 1 454 ? -16.901 16.354 -0.354 1.00 85.62 454 LYS A O 1
ATOM 3543 N N . ALA A 1 455 ? -18.654 17.204 0.745 1.00 85.38 455 ALA A N 1
ATOM 3544 C CA . ALA A 1 455 ? -19.514 17.276 -0.434 1.00 85.38 455 ALA A CA 1
ATOM 3545 C C . ALA A 1 455 ? -19.108 18.420 -1.384 1.00 85.38 455 ALA A C 1
ATOM 3547 O O . ALA A 1 455 ? -19.071 18.215 -2.600 1.00 85.38 455 ALA A O 1
ATOM 3548 N N . SER A 1 456 ? -18.754 19.599 -0.856 1.00 81.44 456 SER A N 1
ATOM 3549 C CA . SER A 1 456 ? -18.282 20.726 -1.675 1.00 81.44 456 SER A CA 1
ATOM 3550 C C . SER A 1 456 ? -16.870 20.502 -2.235 1.00 81.44 456 SER A C 1
ATOM 3552 O O . SER A 1 456 ? -16.642 20.792 -3.410 1.00 81.44 456 SER A O 1
ATOM 3554 N N . GLU A 1 457 ? -15.963 19.888 -1.466 1.00 82.62 457 GLU A N 1
ATOM 3555 C CA . GLU A 1 457 ? -14.635 19.446 -1.926 1.00 82.62 457 GLU A CA 1
ATOM 3556 C C . GLU A 1 457 ? -14.737 18.543 -3.170 1.00 82.62 457 GLU A C 1
ATOM 3558 O O . GLU A 1 457 ? -14.142 18.825 -4.213 1.00 82.62 457 GLU A O 1
ATOM 3563 N N . ARG A 1 458 ? -15.559 17.484 -3.099 1.00 84.31 458 ARG A N 1
ATOM 3564 C CA . ARG A 1 458 ? -15.785 16.557 -4.224 1.00 84.31 458 ARG A CA 1
ATOM 3565 C C . ARG A 1 458 ? -16.332 17.258 -5.470 1.00 84.31 458 ARG A C 1
ATOM 3567 O O . ARG A 1 458 ? -15.963 16.882 -6.582 1.00 84.31 458 ARG A O 1
ATOM 3574 N N . LYS A 1 459 ? -17.186 18.275 -5.301 1.00 85.88 459 LYS A N 1
ATOM 3575 C CA . LYS A 1 459 ? -17.729 19.075 -6.411 1.00 85.88 459 LYS A CA 1
ATOM 3576 C C . LYS A 1 459 ? -16.632 19.899 -7.093 1.00 85.88 459 LYS A C 1
ATOM 3578 O O . LYS A 1 459 ? -16.499 19.822 -8.312 1.00 85.88 459 LYS A O 1
ATOM 3583 N N . ALA A 1 460 ? -15.806 20.600 -6.316 1.00 78.38 460 ALA A N 1
ATOM 3584 C CA . ALA A 1 460 ? -14.688 21.391 -6.835 1.00 78.38 460 ALA A CA 1
ATOM 3585 C C . ALA A 1 460 ? -13.647 20.522 -7.570 1.00 78.38 460 ALA A C 1
ATOM 3587 O O . ALA A 1 460 ? -13.177 20.890 -8.646 1.00 78.38 460 ALA A O 1
ATOM 3588 N N . LEU A 1 461 ? -13.341 19.329 -7.044 1.00 77.00 461 LEU A N 1
ATOM 3589 C CA . LEU A 1 461 ? -12.474 18.356 -7.722 1.00 77.00 461 LEU A CA 1
ATOM 3590 C C . LEU A 1 461 ? -13.091 17.832 -9.030 1.00 77.00 461 LEU A C 1
ATOM 3592 O O . LEU A 1 461 ? -12.366 17.611 -10.001 1.00 77.00 461 LEU A O 1
ATOM 3596 N N . GLY A 1 462 ? -14.414 17.658 -9.096 1.00 77.88 462 GLY A N 1
ATOM 3597 C CA . GLY A 1 462 ? -15.113 17.324 -10.340 1.00 77.88 462 GLY A CA 1
ATOM 3598 C C . GLY A 1 462 ? -14.974 18.421 -11.401 1.00 77.88 462 GLY A C 1
ATOM 3599 O O . GLY A 1 462 ? -14.610 18.138 -12.541 1.00 77.88 462 GLY A O 1
ATOM 3600 N N . GLU A 1 463 ? -15.196 19.677 -11.010 1.00 79.12 463 GLU A N 1
ATOM 3601 C CA . GLU A 1 463 ? -15.106 20.849 -11.893 1.00 79.12 463 GLU A CA 1
ATOM 3602 C C . GLU A 1 463 ? -13.670 21.079 -12.408 1.00 79.12 463 GLU A C 1
ATOM 3604 O O . GLU A 1 463 ? -13.477 21.317 -13.603 1.00 79.12 463 GLU A O 1
ATOM 3609 N N . LEU A 1 464 ? -12.650 20.897 -11.558 1.00 67.50 464 LEU A N 1
ATOM 3610 C CA . LEU A 1 464 ? -11.234 20.999 -11.939 1.00 67.50 464 LEU A CA 1
ATOM 3611 C C . LEU A 1 464 ? -10.834 19.992 -13.034 1.00 67.50 464 LEU A C 1
ATOM 3613 O O . LEU A 1 464 ? -10.112 20.344 -13.967 1.00 67.50 464 LEU A O 1
ATOM 3617 N N . ASN A 1 465 ? -11.324 18.750 -12.956 1.00 68.44 465 ASN A N 1
ATOM 3618 C CA . ASN A 1 465 ? -11.004 17.708 -13.939 1.00 68.44 465 ASN A CA 1
ATOM 3619 C C . ASN A 1 465 ? -11.595 17.993 -15.333 1.00 68.44 465 ASN A C 1
ATOM 3621 O O . ASN A 1 465 ? -10.990 17.623 -16.339 1.00 68.44 465 ASN A O 1
ATOM 3625 N N . VAL A 1 466 ? -12.737 18.687 -15.419 1.00 66.50 466 VAL A N 1
ATOM 3626 C CA . VAL A 1 466 ? -13.359 19.071 -16.704 1.00 66.50 466 VAL A CA 1
ATOM 3627 C C . VAL A 1 466 ? -12.526 20.125 -17.442 1.00 66.50 466 VAL A C 1
ATOM 3629 O O . VAL A 1 466 ? -12.445 20.099 -18.670 1.00 66.50 466 VAL A O 1
ATOM 3632 N N . LEU A 1 467 ? -11.856 21.020 -16.710 1.00 61.44 467 LEU A N 1
ATOM 3633 C CA . LEU A 1 467 ? -11.018 22.079 -17.286 1.00 61.44 467 LEU A CA 1
ATOM 3634 C C . LEU A 1 467 ? -9.676 21.573 -17.849 1.00 61.44 467 LEU A C 1
ATOM 3636 O O . LEU A 1 467 ? -9.019 22.303 -18.587 1.00 61.44 467 LEU A O 1
ATOM 3640 N N . SER A 1 468 ? -9.264 20.335 -17.548 1.00 51.75 468 SER A N 1
ATOM 3641 C CA . SER A 1 468 ? -7.941 19.813 -17.935 1.00 51.75 468 SER A CA 1
ATOM 3642 C C . SER A 1 468 ? -7.859 19.239 -19.361 1.00 51.75 468 SER A C 1
ATOM 3644 O O . SER A 1 468 ? -6.790 18.775 -19.763 1.00 51.75 468 SER A O 1
ATOM 3646 N N . ILE A 1 469 ? -8.956 19.215 -20.132 1.00 49.16 469 ILE A N 1
ATOM 3647 C CA . ILE A 1 469 ? -9.008 18.546 -21.445 1.00 49.16 469 ILE A CA 1
ATOM 3648 C C . ILE A 1 469 ? -9.261 19.552 -22.578 1.00 49.16 469 ILE A C 1
ATOM 3650 O O . ILE A 1 469 ? -10.401 19.714 -23.018 1.00 49.16 469 ILE A O 1
ATOM 3654 N N . LYS A 1 470 ? -8.183 20.187 -23.074 1.00 45.34 470 LYS A N 1
ATOM 3655 C CA . LYS A 1 470 ? -7.986 20.617 -24.483 1.00 45.34 470 LYS A CA 1
ATOM 3656 C C . LYS A 1 470 ? -6.665 21.374 -24.694 1.00 45.34 470 LYS A C 1
ATOM 3658 O O . LYS A 1 470 ? -6.471 22.434 -24.106 1.00 45.34 470 LYS A O 1
ATOM 3663 N N . PRO A 1 471 ? -5.825 20.894 -25.621 1.00 45.06 471 PRO A N 1
ATOM 3664 C CA . PRO A 1 471 ? -4.980 21.767 -26.434 1.00 45.06 471 PRO A CA 1
ATOM 3665 C C . PRO A 1 471 ? -5.075 21.392 -27.923 1.00 45.06 471 PRO A C 1
ATOM 3667 O O . PRO A 1 471 ? -4.741 20.273 -28.299 1.00 45.06 471 PRO A O 1
ATOM 3670 N N . ASP A 1 472 ? -5.499 22.327 -28.775 1.00 37.97 472 ASP A N 1
ATOM 3671 C CA . ASP A 1 472 ? -5.540 22.125 -30.229 1.00 37.97 472 ASP A CA 1
ATOM 3672 C C . ASP A 1 472 ? -5.319 23.441 -30.992 1.00 37.97 472 ASP A C 1
ATOM 3674 O O . ASP A 1 472 ? -5.625 24.521 -30.487 1.00 37.97 472 ASP A O 1
ATOM 3678 N N . SER A 1 473 ? -4.853 23.315 -32.239 1.00 44.72 473 SER A N 1
ATOM 3679 C CA . SER A 1 473 ? -4.465 24.367 -33.204 1.00 44.72 473 SER A CA 1
ATOM 3680 C C . SER A 1 473 ? -3.101 25.054 -32.987 1.00 44.72 473 SER A C 1
ATOM 3682 O O . SER A 1 473 ? -2.918 25.923 -32.141 1.00 44.72 473 SER A O 1
ATOM 3684 N N . ALA A 1 474 ? -2.141 24.696 -33.847 1.00 46.69 474 ALA A N 1
ATOM 3685 C CA . ALA A 1 474 ? -0.901 25.439 -34.052 1.00 46.69 474 ALA A CA 1
ATOM 3686 C C . ALA A 1 474 ? -1.058 26.377 -35.260 1.00 46.69 474 ALA A C 1
ATOM 3688 O O . ALA A 1 474 ? -1.362 25.924 -36.366 1.00 46.69 474 ALA A O 1
ATOM 3689 N N . SER A 1 475 ? -0.827 27.673 -35.060 1.00 47.88 475 SER A N 1
ATOM 3690 C CA . SER A 1 475 ? -0.747 28.678 -36.123 1.00 47.88 475 SER A CA 1
ATOM 3691 C C . SER A 1 475 ? 0.602 29.395 -36.048 1.00 47.88 475 SER A C 1
ATOM 3693 O O . SER A 1 475 ? 1.076 29.751 -34.970 1.00 47.88 475 SER A O 1
ATOM 3695 N N . ASN A 1 476 ? 1.252 29.592 -37.198 1.00 51.38 476 ASN A N 1
ATOM 3696 C CA . ASN A 1 476 ? 2.545 30.274 -37.257 1.00 51.38 476 ASN A CA 1
ATOM 3697 C C . ASN A 1 476 ? 2.332 31.790 -37.158 1.00 51.38 476 ASN A C 1
ATOM 3699 O O . ASN A 1 476 ? 2.110 32.460 -38.167 1.00 51.38 476 ASN A O 1
ATOM 3703 N N . ILE A 1 477 ? 2.376 32.316 -35.935 1.00 56.19 477 ILE A N 1
ATOM 3704 C CA . ILE A 1 477 ? 2.285 33.751 -35.654 1.00 56.19 477 ILE A CA 1
ATOM 3705 C C . ILE A 1 477 ? 3.659 34.393 -35.889 1.00 56.19 477 ILE A C 1
ATOM 3707 O O . ILE A 1 477 ? 4.632 34.056 -35.216 1.00 56.19 477 ILE A O 1
ATOM 3711 N N . THR A 1 478 ? 3.736 35.346 -36.819 1.00 53.59 478 THR A N 1
ATOM 3712 C CA . THR A 1 478 ? 4.923 36.193 -37.003 1.00 53.59 478 THR A CA 1
ATOM 3713 C C . THR A 1 478 ? 4.832 37.386 -36.056 1.00 53.59 478 THR A C 1
ATOM 3715 O O . THR A 1 478 ? 4.070 38.316 -36.307 1.00 53.59 478 THR A O 1
ATOM 3718 N N . ILE A 1 479 ? 5.590 37.339 -34.963 1.00 74.00 479 ILE A N 1
ATOM 3719 C CA . ILE A 1 479 ? 5.632 38.367 -33.912 1.00 74.00 479 ILE A CA 1
ATOM 3720 C C . ILE A 1 479 ? 6.704 39.413 -34.274 1.00 74.00 479 ILE A C 1
ATOM 3722 O O . ILE A 1 479 ? 7.762 39.046 -34.795 1.00 74.00 479 ILE A O 1
ATOM 3726 N N . SER A 1 480 ? 6.463 40.706 -34.030 1.00 80.88 480 SER A N 1
ATOM 3727 C CA . SER A 1 480 ? 7.488 41.738 -34.252 1.00 80.88 480 SER A CA 1
ATOM 3728 C C . SER A 1 480 ? 8.621 41.642 -33.222 1.00 80.88 480 SER A C 1
ATOM 3730 O O . SER A 1 480 ? 8.470 41.042 -32.158 1.00 80.88 480 SER A O 1
ATOM 3732 N N . LYS A 1 481 ? 9.781 42.249 -33.507 1.00 84.25 481 LYS A N 1
ATOM 3733 C CA . LYS A 1 481 ? 10.919 42.180 -32.577 1.00 84.25 481 LYS A CA 1
ATOM 3734 C C . LYS A 1 481 ? 10.605 42.836 -31.223 1.00 84.25 481 LYS A C 1
ATOM 3736 O O . LYS A 1 481 ? 10.979 42.299 -30.191 1.00 84.25 481 LYS A O 1
ATOM 3741 N N . GLU A 1 482 ? 9.897 43.960 -31.225 1.00 85.06 482 GLU A N 1
ATOM 3742 C CA . GLU A 1 482 ? 9.556 44.704 -30.004 1.00 85.06 482 GLU A CA 1
ATOM 3743 C C . GLU A 1 482 ? 8.547 43.934 -29.137 1.00 85.06 482 GLU A C 1
ATOM 3745 O O . GLU A 1 482 ? 8.676 43.903 -27.912 1.00 85.06 482 GLU A O 1
ATOM 3750 N N . GLU A 1 483 ? 7.595 43.232 -29.761 1.00 86.00 483 GLU A N 1
ATOM 3751 C CA . GLU A 1 483 ? 6.695 42.298 -29.075 1.00 86.00 483 GLU A CA 1
ATOM 3752 C C . GLU A 1 483 ? 7.436 41.053 -28.564 1.00 86.00 483 GLU A C 1
ATOM 3754 O O . GLU A 1 483 ? 7.155 40.601 -27.457 1.00 86.00 483 GLU A O 1
ATOM 3759 N N . PHE A 1 484 ? 8.402 40.518 -29.321 1.00 83.38 484 PHE A N 1
ATOM 3760 C CA . PHE A 1 484 ? 9.240 39.395 -28.888 1.00 83.38 484 PHE A CA 1
ATOM 3761 C C . PHE A 1 484 ? 10.100 39.771 -27.675 1.00 83.38 484 PHE A C 1
ATOM 3763 O O . PHE A 1 484 ? 10.053 39.074 -26.665 1.00 83.38 484 PHE A O 1
ATOM 3770 N N . ASP A 1 485 ? 10.822 40.893 -27.733 1.00 88.56 485 ASP A N 1
ATOM 3771 C CA . ASP A 1 485 ? 11.658 41.384 -26.632 1.00 88.56 485 ASP A CA 1
ATOM 3772 C C . ASP A 1 485 ? 10.789 41.699 -25.387 1.00 88.56 485 ASP A C 1
ATOM 3774 O O . ASP A 1 485 ? 11.174 41.389 -24.256 1.00 88.56 485 ASP A O 1
ATOM 3778 N N . SER A 1 486 ? 9.568 42.223 -25.581 1.00 89.75 486 SER A N 1
ATOM 3779 C CA . SER A 1 486 ? 8.588 42.450 -24.502 1.00 89.75 486 SER A CA 1
ATOM 3780 C C . SER A 1 486 ? 8.046 41.151 -23.896 1.00 89.75 486 SER A C 1
ATOM 3782 O O . SER A 1 486 ? 7.918 41.046 -22.675 1.00 89.75 486 SER A O 1
ATOM 3784 N N . LEU A 1 487 ? 7.745 40.148 -24.726 1.00 88.19 487 LEU A N 1
ATOM 3785 C CA . LEU A 1 487 ? 7.295 38.828 -24.283 1.00 88.19 487 LEU A CA 1
ATOM 3786 C C . LEU A 1 487 ? 8.409 38.097 -23.527 1.00 88.19 487 LEU A C 1
ATOM 3788 O O . LEU A 1 487 ? 8.142 37.494 -22.491 1.00 88.19 487 LEU A O 1
ATOM 3792 N N . ASN A 1 488 ? 9.656 38.200 -23.991 1.00 88.81 488 ASN A N 1
ATOM 3793 C CA . ASN A 1 488 ? 10.813 37.607 -23.326 1.00 88.81 488 ASN A CA 1
ATOM 3794 C C . ASN A 1 488 ? 11.025 38.234 -21.936 1.00 88.81 488 ASN A C 1
ATOM 3796 O O . ASN A 1 488 ? 11.175 37.511 -20.955 1.00 88.81 488 ASN A O 1
ATOM 3800 N N . LYS A 1 489 ? 10.895 39.563 -21.819 1.00 93.25 489 LYS A N 1
ATOM 3801 C CA . LYS A 1 489 ? 10.914 40.276 -20.530 1.00 93.25 489 LYS A CA 1
ATOM 3802 C C . LYS A 1 489 ? 9.763 39.861 -19.600 1.00 93.25 489 LYS A C 1
ATOM 3804 O O . LYS A 1 489 ? 9.976 39.691 -18.403 1.00 93.25 489 LYS A O 1
ATOM 3809 N N . ALA A 1 490 ? 8.556 39.648 -20.130 1.00 89.94 490 ALA A N 1
ATOM 3810 C CA . ALA A 1 490 ? 7.426 39.138 -19.347 1.00 89.94 490 ALA A CA 1
ATOM 3811 C C . ALA A 1 490 ? 7.636 37.679 -18.885 1.00 89.94 490 ALA A C 1
ATOM 3813 O O . ALA A 1 490 ? 7.219 37.312 -17.785 1.00 89.94 490 ALA A O 1
ATOM 3814 N N . VAL A 1 491 ? 8.316 36.853 -19.689 1.00 91.38 491 VAL A N 1
ATOM 3815 C CA . VAL A 1 491 ? 8.751 35.503 -19.298 1.00 91.38 491 VAL A CA 1
ATOM 3816 C C . VAL A 1 491 ? 9.808 35.574 -18.195 1.00 91.38 491 VAL A C 1
ATOM 3818 O O . VAL A 1 491 ? 9.650 34.887 -17.192 1.00 91.38 491 VAL A O 1
ATOM 3821 N N . GLU A 1 492 ? 10.826 36.430 -18.314 1.00 93.19 492 GLU A N 1
ATOM 3822 C CA . GLU A 1 492 ? 11.850 36.642 -17.277 1.00 93.19 492 GLU A CA 1
ATOM 3823 C C . GLU A 1 492 ? 11.241 37.119 -15.946 1.00 93.19 492 GLU A C 1
ATOM 3825 O O . GLU A 1 492 ? 11.561 36.579 -14.886 1.00 93.19 492 GLU A O 1
ATOM 3830 N N . GLU A 1 493 ? 10.302 38.070 -15.980 1.00 92.50 493 GLU A N 1
ATOM 3831 C CA . GLU A 1 493 ? 9.576 38.530 -14.787 1.00 92.50 493 GLU A CA 1
ATOM 3832 C C . GLU A 1 493 ? 8.700 37.424 -14.173 1.00 92.50 493 GLU A C 1
ATOM 3834 O O . GLU A 1 493 ? 8.673 37.264 -12.950 1.00 92.50 493 GLU A O 1
ATOM 3839 N N . SER A 1 494 ? 8.032 36.615 -15.002 1.00 85.62 494 SER A N 1
ATOM 3840 C CA . SER A 1 494 ? 7.242 35.461 -14.550 1.00 85.62 494 SER A CA 1
ATOM 3841 C C . SER A 1 494 ? 8.116 34.363 -13.929 1.00 85.62 494 SER A C 1
ATOM 3843 O O . SER A 1 494 ? 7.775 33.828 -12.871 1.00 85.62 494 SER A O 1
ATOM 3845 N N . VAL A 1 495 ? 9.282 34.079 -14.521 1.00 91.44 495 VAL A N 1
ATOM 3846 C CA . VAL A 1 495 ? 10.286 33.148 -13.980 1.00 91.44 495 VAL A CA 1
ATOM 3847 C C . VAL A 1 495 ? 10.808 33.655 -12.638 1.00 91.44 495 VAL A C 1
ATOM 3849 O O . VAL A 1 495 ? 10.736 32.921 -11.658 1.00 91.44 495 VAL A O 1
ATOM 3852 N N . ALA A 1 496 ? 11.204 34.925 -12.528 1.00 94.25 496 ALA A N 1
ATOM 3853 C CA . ALA A 1 496 ? 11.681 35.501 -11.269 1.00 94.25 496 ALA A CA 1
ATOM 3854 C C . ALA A 1 496 ? 10.608 35.515 -10.155 1.00 94.25 496 ALA A C 1
ATOM 3856 O O . ALA A 1 496 ? 10.938 35.470 -8.966 1.00 94.25 496 ALA A O 1
ATOM 3857 N N . VAL A 1 497 ? 9.316 35.574 -10.502 1.00 94.06 497 VAL A N 1
ATOM 3858 C CA . VAL A 1 497 ? 8.205 35.401 -9.546 1.00 94.06 497 VAL A CA 1
ATOM 3859 C C . VAL A 1 497 ? 8.008 33.928 -9.169 1.00 94.06 497 VAL A C 1
ATOM 3861 O O . VAL A 1 497 ? 7.745 33.636 -8.000 1.00 94.06 497 VAL A O 1
ATOM 3864 N N . ALA A 1 498 ? 8.152 32.998 -10.115 1.00 89.12 498 ALA A N 1
ATOM 3865 C CA . ALA A 1 498 ? 8.077 31.562 -9.855 1.00 89.12 498 ALA A CA 1
ATOM 3866 C C . ALA A 1 498 ? 9.240 31.077 -8.970 1.00 89.12 498 ALA A C 1
ATOM 3868 O O . ALA A 1 498 ? 8.998 30.385 -7.986 1.00 89.12 498 ALA A O 1
ATOM 3869 N N . GLU A 1 499 ? 10.473 31.505 -9.250 1.00 91.75 499 GLU A N 1
ATOM 3870 C CA . GLU A 1 499 ? 11.673 31.204 -8.458 1.00 91.75 499 GLU A CA 1
ATOM 3871 C C . GLU A 1 499 ? 11.551 31.710 -7.016 1.00 91.75 499 GLU A C 1
ATOM 3873 O O . GLU A 1 499 ? 11.839 30.970 -6.078 1.00 91.75 499 GLU A O 1
ATOM 3878 N N . LYS A 1 500 ? 11.041 32.934 -6.808 1.00 95.19 500 LYS A N 1
ATOM 3879 C CA . LYS A 1 500 ? 10.780 33.466 -5.457 1.00 95.19 500 LYS A CA 1
ATOM 3880 C C . LYS A 1 500 ? 9.753 32.633 -4.691 1.00 95.19 500 LYS A C 1
ATOM 3882 O O . LYS A 1 500 ? 9.976 32.331 -3.523 1.00 95.19 500 LYS A O 1
ATOM 3887 N N . LYS A 1 501 ? 8.655 32.233 -5.343 1.00 93.62 501 LYS A N 1
ATOM 3888 C CA . LYS A 1 501 ? 7.635 31.358 -4.735 1.00 93.62 501 LYS A CA 1
ATOM 3889 C C . LYS A 1 501 ? 8.165 29.953 -4.454 1.00 93.62 501 LYS A C 1
ATOM 3891 O O . LYS A 1 501 ? 7.778 29.353 -3.457 1.00 93.62 501 LYS A O 1
ATOM 3896 N N . LEU A 1 502 ? 9.052 29.437 -5.304 1.00 92.81 502 LEU A N 1
ATOM 3897 C CA . LEU A 1 502 ? 9.706 28.147 -5.110 1.00 92.81 502 LEU A CA 1
ATOM 3898 C C . LEU A 1 502 ? 10.668 28.200 -3.915 1.00 92.81 502 LEU A C 1
ATOM 3900 O O . LEU A 1 502 ? 10.561 27.354 -3.036 1.00 92.81 502 LEU A O 1
ATOM 3904 N N . ALA A 1 503 ? 11.503 29.236 -3.807 1.00 94.31 503 ALA A N 1
ATOM 3905 C CA . ALA A 1 503 ? 12.378 29.448 -2.651 1.00 94.31 503 ALA A CA 1
ATOM 3906 C C . ALA A 1 503 ? 11.592 29.653 -1.337 1.00 94.31 503 ALA A C 1
ATOM 3908 O O . ALA A 1 503 ? 11.997 29.161 -0.284 1.00 94.31 503 ALA A O 1
ATOM 3909 N N . GLU A 1 504 ? 10.441 30.337 -1.382 1.00 93.12 504 GLU A N 1
ATOM 3910 C CA . GLU A 1 504 ? 9.541 30.452 -0.228 1.00 93.12 504 GLU A CA 1
ATOM 3911 C C . GLU A 1 504 ? 8.942 29.088 0.161 1.00 93.12 504 GLU A C 1
ATOM 3913 O O . GLU A 1 504 ? 8.952 28.720 1.337 1.00 93.12 504 GLU A O 1
ATOM 3918 N N . ALA A 1 505 ? 8.480 28.300 -0.815 1.00 91.06 505 ALA A N 1
ATOM 3919 C CA . ALA A 1 505 ? 7.960 26.954 -0.582 1.00 91.06 505 ALA A CA 1
ATOM 3920 C C . ALA A 1 505 ? 9.038 25.993 -0.046 1.00 91.06 505 ALA A C 1
ATOM 3922 O O . ALA A 1 505 ? 8.756 25.209 0.858 1.00 91.06 505 ALA A O 1
ATOM 3923 N N . GLU A 1 506 ? 10.279 26.079 -0.531 1.00 92.50 506 GLU A N 1
ATOM 3924 C CA . GLU A 1 506 ? 11.425 25.330 0.001 1.00 92.50 506 GLU A CA 1
ATOM 3925 C C . GLU A 1 506 ? 11.729 25.720 1.454 1.00 92.50 506 GLU A C 1
ATOM 3927 O O . GLU A 1 506 ? 11.902 24.841 2.302 1.00 92.50 506 GLU A O 1
ATOM 3932 N N . ALA A 1 507 ? 11.712 27.015 1.788 1.00 94.19 507 ALA A N 1
ATOM 3933 C CA . ALA A 1 507 ? 11.879 27.478 3.165 1.00 94.19 507 ALA A CA 1
ATOM 3934 C C . ALA A 1 507 ? 10.757 26.965 4.091 1.00 94.19 507 ALA A C 1
ATOM 3936 O O . ALA A 1 507 ? 11.032 26.494 5.199 1.00 94.19 507 ALA A O 1
ATOM 3937 N N . GLN A 1 508 ? 9.500 26.983 3.632 1.00 91.56 508 GLN A N 1
ATOM 3938 C CA . GLN A 1 508 ? 8.371 26.411 4.374 1.00 91.56 508 GLN A CA 1
ATOM 3939 C C . GLN A 1 508 ? 8.505 24.885 4.535 1.00 91.56 508 GLN A C 1
ATOM 3941 O O . GLN A 1 508 ? 8.293 24.367 5.633 1.00 91.56 508 GLN A O 1
ATOM 3946 N N . LEU A 1 509 ? 8.928 24.160 3.492 1.00 92.25 509 LEU A N 1
ATOM 3947 C CA . LEU A 1 509 ? 9.189 22.717 3.544 1.00 92.25 509 LEU A CA 1
ATOM 3948 C C . LEU A 1 509 ? 10.312 22.362 4.526 1.00 92.25 509 LEU A C 1
ATOM 3950 O O . LEU A 1 509 ? 10.175 21.387 5.264 1.00 92.25 509 LEU A O 1
ATOM 3954 N N . LEU A 1 510 ? 11.385 23.155 4.601 1.00 94.62 510 LEU A N 1
ATOM 3955 C CA . LEU A 1 510 ? 12.451 22.967 5.591 1.00 94.62 510 LEU A CA 1
ATOM 3956 C C . LEU A 1 510 ? 11.927 23.123 7.029 1.00 94.62 510 LEU A C 1
ATOM 3958 O O . LEU A 1 510 ? 12.246 22.294 7.884 1.00 94.62 510 LEU A O 1
ATOM 3962 N N . VAL A 1 511 ? 11.071 24.118 7.293 1.00 95.44 511 VAL A N 1
ATOM 3963 C CA . VAL A 1 511 ? 10.429 24.308 8.610 1.00 95.44 511 VAL A CA 1
ATOM 3964 C C . VAL A 1 511 ? 9.465 23.162 8.943 1.00 95.44 511 VAL A C 1
ATOM 3966 O O . VAL A 1 511 ? 9.467 22.669 10.073 1.00 95.44 511 VAL A O 1
ATOM 3969 N N . ILE A 1 512 ? 8.668 22.697 7.976 1.00 93.00 512 ILE A N 1
ATOM 3970 C CA . ILE A 1 512 ? 7.762 21.551 8.151 1.00 93.00 512 ILE A CA 1
ATOM 3971 C C . ILE A 1 512 ? 8.560 20.272 8.435 1.00 93.00 512 ILE A C 1
ATOM 3973 O O . ILE A 1 512 ? 8.229 19.543 9.368 1.00 93.00 512 ILE A O 1
ATOM 3977 N N . ASN A 1 513 ? 9.641 20.021 7.695 1.00 92.50 513 ASN A N 1
ATOM 3978 C CA . ASN A 1 513 ? 10.489 18.846 7.885 1.00 92.50 513 ASN A CA 1
ATOM 3979 C C . ASN A 1 513 ? 11.227 18.884 9.236 1.00 92.50 513 ASN A C 1
ATOM 3981 O O . ASN A 1 513 ? 11.322 17.864 9.913 1.00 92.50 513 ASN A O 1
ATOM 3985 N N . ALA A 1 514 ? 11.684 20.059 9.684 1.00 95.81 514 ALA A N 1
ATOM 3986 C CA . ALA A 1 514 ? 12.254 20.233 11.021 1.00 95.81 514 ALA A CA 1
ATOM 3987 C C . ALA A 1 514 ? 11.232 19.910 12.128 1.00 95.81 514 ALA A C 1
ATOM 3989 O O . ALA A 1 514 ? 11.530 19.110 13.015 1.00 95.81 514 ALA A O 1
ATOM 3990 N N . ARG A 1 515 ? 10.007 20.452 12.034 1.00 95.12 515 ARG A N 1
ATOM 3991 C CA . ARG A 1 515 ? 8.904 20.142 12.965 1.00 95.12 515 ARG A CA 1
ATOM 3992 C C . ARG A 1 515 ? 8.526 18.661 12.949 1.00 95.12 515 ARG A C 1
ATOM 3994 O O . ARG A 1 515 ? 8.286 18.091 14.008 1.00 95.12 515 ARG A O 1
ATOM 4001 N N . LYS A 1 516 ? 8.507 18.027 11.771 1.00 95.06 516 LYS A N 1
ATOM 4002 C CA . LYS A 1 516 ? 8.261 16.586 11.641 1.00 95.06 516 LYS A CA 1
ATOM 4003 C C . LYS A 1 516 ? 9.339 15.780 12.368 1.00 95.06 516 LYS A C 1
ATOM 4005 O O . LYS A 1 516 ? 9.003 14.959 13.206 1.00 95.06 516 LYS A O 1
ATOM 4010 N N . ASN A 1 517 ? 10.617 16.069 12.124 1.00 93.69 517 ASN A N 1
ATOM 4011 C CA . ASN A 1 517 ? 11.730 15.374 12.778 1.00 93.69 517 ASN A CA 1
ATOM 4012 C C . ASN A 1 517 ? 11.754 15.581 14.308 1.00 93.69 517 ASN A C 1
ATOM 4014 O O . ASN A 1 517 ? 12.292 14.746 15.031 1.00 93.69 517 ASN A O 1
ATOM 4018 N N . GLU A 1 518 ? 11.190 16.680 14.819 1.00 95.69 518 GLU A N 1
ATOM 4019 C CA . GLU A 1 518 ? 10.979 16.890 16.257 1.00 95.69 518 GLU A CA 1
ATOM 4020 C C . GLU A 1 518 ? 9.805 16.053 16.799 1.00 95.69 518 GLU A C 1
ATOM 4022 O O . GLU A 1 518 ? 9.915 15.459 17.871 1.00 95.69 518 GLU A O 1
ATOM 4027 N N . ALA A 1 519 ? 8.697 15.968 16.057 1.00 92.31 519 ALA A N 1
ATOM 4028 C CA . ALA A 1 519 ? 7.540 15.147 16.413 1.00 92.31 519 ALA A CA 1
ATOM 4029 C C . ALA A 1 519 ? 7.851 13.641 16.362 1.00 92.31 519 ALA A C 1
ATOM 4031 O O . ALA A 1 519 ? 7.507 12.924 17.299 1.00 92.31 519 ALA A O 1
ATOM 4032 N N . ASP A 1 520 ? 8.564 13.181 15.330 1.00 91.31 520 ASP A N 1
ATOM 4033 C CA . ASP A 1 520 ? 9.006 11.791 15.176 1.00 91.31 520 ASP A CA 1
ATOM 4034 C C . ASP A 1 520 ? 9.881 11.360 16.374 1.00 91.31 520 ASP A C 1
ATOM 4036 O O . ASP A 1 520 ? 9.661 10.296 16.946 1.00 91.31 520 ASP A O 1
ATOM 4040 N N . LYS A 1 521 ? 10.798 12.225 16.841 1.00 96.69 521 LYS A N 1
ATOM 4041 C CA . LYS A 1 521 ? 11.611 11.982 18.053 1.00 96.69 521 LYS A CA 1
ATOM 4042 C C . LYS A 1 521 ? 10.793 11.932 19.344 1.00 96.69 521 LYS A C 1
ATOM 4044 O O . LYS A 1 521 ? 11.106 11.149 20.235 1.00 96.69 521 LYS A O 1
ATOM 4049 N N . LYS A 1 522 ? 9.761 12.773 19.474 1.00 95.81 522 LYS A N 1
ATOM 4050 C CA . LYS A 1 522 ? 8.854 12.743 20.637 1.00 95.81 522 LYS A CA 1
ATOM 4051 C C . LYS A 1 522 ? 7.996 11.478 20.642 1.00 95.81 522 LYS A C 1
ATOM 4053 O O . LYS A 1 522 ? 7.740 10.928 21.705 1.00 95.81 522 LYS A O 1
ATOM 4058 N N . LEU A 1 523 ? 7.593 10.994 19.467 1.00 92.19 523 LEU A N 1
ATOM 4059 C CA . LEU A 1 523 ? 6.907 9.713 19.323 1.00 92.19 523 LEU A CA 1
ATOM 4060 C C . LEU A 1 523 ? 7.830 8.536 19.677 1.00 92.19 523 LEU A C 1
ATOM 4062 O O . LEU A 1 523 ? 7.401 7.639 20.392 1.00 92.19 523 LEU A O 1
ATOM 4066 N N . GLU A 1 524 ? 9.088 8.558 19.230 1.00 94.50 524 GLU A N 1
ATOM 4067 C CA . GLU A 1 524 ? 10.098 7.547 19.574 1.00 94.50 524 GLU A CA 1
ATOM 4068 C C . GLU A 1 524 ? 10.351 7.481 21.092 1.00 94.50 524 GLU A C 1
ATOM 4070 O O . GLU A 1 524 ? 10.311 6.394 21.662 1.00 94.50 524 GLU A O 1
ATOM 4075 N N . ALA A 1 525 ? 10.496 8.631 21.763 1.00 95.69 525 ALA A N 1
ATOM 4076 C CA . ALA A 1 525 ? 10.599 8.698 23.224 1.00 95.69 525 ALA A CA 1
ATOM 4077 C C . ALA A 1 525 ? 9.351 8.128 23.927 1.00 95.69 525 ALA A C 1
ATOM 4079 O O . ALA A 1 525 ? 9.471 7.221 24.744 1.00 95.69 525 ALA A O 1
ATOM 4080 N N . ASN A 1 526 ? 8.147 8.565 23.537 1.00 92.31 526 ASN A N 1
ATOM 4081 C CA . ASN A 1 526 ? 6.896 8.054 24.112 1.00 92.31 526 ASN A CA 1
ATOM 4082 C C . ASN A 1 526 ? 6.727 6.531 23.925 1.00 92.31 526 ASN A C 1
ATOM 4084 O O . ASN A 1 526 ? 6.102 5.879 24.758 1.00 92.31 526 ASN A O 1
ATOM 4088 N N . LEU A 1 527 ? 7.244 5.950 22.835 1.00 93.69 527 LEU A N 1
ATOM 4089 C CA . LEU A 1 527 ? 7.208 4.500 22.605 1.00 93.69 527 LEU A CA 1
ATOM 4090 C C . LEU A 1 527 ? 8.171 3.738 23.527 1.00 93.69 527 LEU A C 1
ATOM 4092 O O . LEU A 1 527 ? 7.838 2.633 23.952 1.00 93.69 527 LEU A O 1
ATOM 4096 N N . ILE A 1 528 ? 9.324 4.327 23.861 1.00 96.00 528 ILE A N 1
ATOM 4097 C CA . ILE A 1 528 ? 10.249 3.785 24.867 1.00 96.00 528 ILE A CA 1
ATOM 4098 C C . ILE A 1 528 ? 9.583 3.834 26.248 1.00 96.00 528 ILE A C 1
ATOM 4100 O O . ILE A 1 528 ? 9.477 2.793 26.892 1.00 96.00 528 ILE A O 1
ATOM 4104 N N . ASP A 1 529 ? 9.035 4.986 26.649 1.00 94.75 529 ASP A N 1
ATOM 4105 C CA . ASP A 1 529 ? 8.343 5.159 27.935 1.00 94.75 529 ASP A CA 1
ATOM 4106 C C . ASP A 1 529 ? 7.174 4.165 28.102 1.00 94.75 529 ASP A C 1
ATOM 4108 O O . ASP A 1 529 ? 7.003 3.555 29.159 1.00 94.75 529 ASP A O 1
ATOM 4112 N N . VAL A 1 530 ? 6.377 3.948 27.047 1.00 92.50 530 VAL A N 1
ATOM 4113 C CA . VAL A 1 530 ? 5.270 2.972 27.048 1.00 92.50 530 VAL A CA 1
ATOM 4114 C C . VAL A 1 530 ? 5.773 1.533 27.193 1.00 92.50 530 VAL A C 1
ATOM 4116 O O . VAL A 1 530 ? 5.152 0.747 27.912 1.00 92.50 530 VAL A O 1
ATOM 4119 N N . GLU A 1 531 ? 6.885 1.169 26.553 1.00 95.25 531 GLU A N 1
ATOM 4120 C CA . GLU A 1 531 ? 7.464 -0.169 26.694 1.00 95.25 531 GLU A CA 1
ATOM 4121 C C . GLU A 1 531 ? 8.124 -0.355 28.075 1.00 95.25 531 GLU A C 1
ATOM 4123 O O . GLU A 1 531 ? 7.988 -1.428 28.663 1.00 95.25 531 GLU A O 1
ATOM 4128 N N . GLU A 1 532 ? 8.739 0.673 28.670 1.00 96.44 532 GLU A N 1
ATOM 4129 C CA . GLU A 1 532 ? 9.207 0.629 30.066 1.00 96.44 532 GLU A CA 1
ATOM 4130 C C . GLU A 1 532 ? 8.041 0.444 31.053 1.00 96.44 532 GLU A C 1
ATOM 4132 O O . GLU A 1 532 ? 8.085 -0.457 31.896 1.00 96.44 532 GLU A O 1
ATOM 4137 N N . ILE A 1 533 ? 6.950 1.207 30.904 1.00 94.38 533 ILE A N 1
ATOM 4138 C CA . ILE A 1 533 ? 5.724 1.059 31.712 1.00 94.38 533 ILE A CA 1
ATOM 4139 C C . ILE A 1 533 ? 5.107 -0.339 31.536 1.00 94.38 533 ILE A C 1
ATOM 4141 O O . ILE A 1 533 ? 4.663 -0.957 32.511 1.00 94.38 533 ILE A O 1
ATOM 4145 N N . LYS A 1 534 ? 5.102 -0.884 30.315 1.00 96.75 534 LYS A N 1
ATOM 4146 C CA . LYS A 1 534 ? 4.633 -2.249 30.038 1.00 96.75 534 LYS A CA 1
ATOM 4147 C C . LYS A 1 534 ? 5.501 -3.303 30.735 1.00 96.75 534 LYS A C 1
ATOM 4149 O O . LYS A 1 534 ? 4.966 -4.183 31.403 1.00 96.75 534 LYS A O 1
ATOM 4154 N N . ASN A 1 535 ? 6.826 -3.192 30.663 1.00 95.94 535 ASN A N 1
ATOM 4155 C CA . ASN A 1 535 ? 7.723 -4.115 31.366 1.00 95.94 535 ASN A CA 1
ATOM 4156 C C . ASN A 1 535 ? 7.586 -4.003 32.898 1.00 95.94 535 ASN A C 1
ATOM 4158 O O . ASN A 1 535 ? 7.589 -5.023 33.591 1.00 95.94 535 ASN A O 1
ATOM 4162 N N . ALA A 1 536 ? 7.384 -2.794 33.432 1.00 95.75 536 ALA A N 1
ATOM 4163 C CA . ALA A 1 536 ? 7.121 -2.575 34.854 1.00 95.75 536 ALA A CA 1
ATOM 4164 C C . ALA A 1 536 ? 5.777 -3.178 35.311 1.00 95.75 536 ALA A C 1
ATOM 4166 O O . ALA A 1 536 ? 5.716 -3.822 36.359 1.00 95.75 536 ALA A O 1
ATOM 4167 N N . THR A 1 537 ? 4.708 -3.027 34.521 1.00 92.88 537 THR A N 1
ATOM 4168 C CA . THR A 1 537 ? 3.393 -3.620 34.832 1.00 92.88 537 THR A CA 1
ATOM 4169 C C . THR A 1 537 ? 3.397 -5.143 34.704 1.00 92.88 537 THR A C 1
ATOM 4171 O O . THR A 1 537 ? 2.843 -5.814 35.572 1.00 92.88 537 THR A O 1
ATOM 4174 N N . GLU A 1 538 ? 4.097 -5.716 33.721 1.00 95.94 538 GLU A N 1
ATOM 4175 C CA . GLU A 1 538 ? 4.327 -7.165 33.646 1.00 95.94 538 GLU A CA 1
ATOM 4176 C C . GLU A 1 538 ? 5.109 -7.707 34.855 1.00 95.94 538 GLU A C 1
ATOM 4178 O O . GLU A 1 538 ? 4.792 -8.785 35.360 1.00 95.94 538 GLU A O 1
ATOM 4183 N N . ALA A 1 539 ? 6.128 -6.984 35.332 1.00 95.38 539 ALA A N 1
ATOM 4184 C CA . ALA A 1 539 ? 6.890 -7.371 36.520 1.00 95.38 539 ALA A CA 1
ATOM 4185 C C . ALA A 1 539 ? 6.042 -7.281 37.803 1.00 95.38 539 ALA A C 1
ATOM 4187 O O . ALA A 1 539 ? 6.082 -8.190 38.635 1.00 95.38 539 ALA A O 1
ATOM 4188 N N . ALA A 1 540 ? 5.231 -6.228 37.942 1.00 95.19 540 ALA A N 1
ATOM 4189 C CA . ALA A 1 540 ? 4.295 -6.069 39.053 1.00 95.19 540 ALA A CA 1
ATOM 4190 C C . ALA A 1 540 ? 3.207 -7.159 39.056 1.00 95.19 540 ALA A C 1
ATOM 4192 O O . ALA A 1 540 ? 2.894 -7.703 40.114 1.00 95.19 540 ALA A O 1
ATOM 4193 N N . LEU A 1 541 ? 2.683 -7.530 37.882 1.00 95.75 541 LEU A N 1
ATOM 4194 C CA . LEU A 1 541 ? 1.699 -8.602 37.726 1.00 95.75 541 LEU A CA 1
ATOM 4195 C C . LEU A 1 541 ? 2.286 -9.958 38.137 1.00 95.75 541 LEU A C 1
ATOM 4197 O O . LEU A 1 541 ? 1.712 -10.626 38.993 1.00 95.75 541 LEU A O 1
ATOM 4201 N N . LYS A 1 542 ? 3.476 -10.318 37.636 1.00 96.25 542 LYS A N 1
ATOM 4202 C CA . LYS A 1 542 ? 4.178 -11.560 38.022 1.00 96.25 542 LYS A CA 1
ATOM 4203 C C . LYS A 1 542 ? 4.484 -11.593 39.528 1.00 96.25 542 LYS A C 1
ATOM 4205 O O . LYS A 1 542 ? 4.359 -12.635 40.167 1.00 96.25 542 LYS A O 1
ATOM 4210 N N . SER A 1 543 ? 4.818 -10.445 40.124 1.00 95.12 543 SER A N 1
ATOM 4211 C CA . SER A 1 543 ? 4.974 -10.309 41.580 1.00 95.12 543 SER A CA 1
ATOM 4212 C C . SER A 1 543 ? 3.660 -10.600 42.322 1.00 95.12 543 SER A C 1
ATOM 4214 O O . SER A 1 543 ? 3.637 -11.445 43.219 1.00 95.12 543 SER A O 1
ATOM 4216 N N . ALA A 1 544 ? 2.543 -9.999 41.898 1.00 94.81 544 ALA A N 1
ATOM 4217 C CA . ALA A 1 544 ? 1.219 -10.231 42.482 1.00 94.81 544 ALA A CA 1
ATOM 4218 C C . ALA A 1 544 ? 0.728 -11.687 42.318 1.00 94.81 544 ALA A C 1
ATOM 4220 O O . ALA A 1 544 ? 0.139 -12.244 43.247 1.00 94.81 544 ALA A O 1
ATOM 4221 N N . GLU A 1 545 ? 1.020 -12.339 41.190 1.00 94.44 545 GLU A N 1
ATOM 4222 C CA . GLU A 1 545 ? 0.770 -13.774 40.986 1.00 94.44 545 GLU A CA 1
ATOM 4223 C C . GLU A 1 545 ? 1.570 -14.629 41.982 1.00 94.44 545 GLU A C 1
ATOM 4225 O O . GLU A 1 545 ? 1.006 -15.509 42.633 1.00 94.44 545 GLU A O 1
ATOM 4230 N N . THR A 1 546 ? 2.864 -14.345 42.187 1.00 94.62 546 THR A N 1
ATOM 4231 C CA . THR A 1 546 ? 3.654 -15.089 43.189 1.00 94.62 546 THR A CA 1
ATOM 4232 C C . THR A 1 546 ? 3.194 -14.828 44.627 1.00 94.62 546 THR A C 1
ATOM 4234 O O . THR A 1 546 ? 3.169 -15.758 45.433 1.00 94.62 546 THR A O 1
ATOM 4237 N N . ALA A 1 547 ? 2.761 -13.604 44.947 1.00 95.31 547 ALA A N 1
ATOM 4238 C CA . ALA A 1 547 ? 2.229 -13.254 46.263 1.00 95.31 547 ALA A CA 1
ATOM 4239 C C . ALA A 1 547 ? 0.882 -13.943 46.549 1.00 95.31 547 ALA A C 1
ATOM 4241 O O . ALA A 1 547 ? 0.694 -14.497 47.631 1.00 95.31 547 ALA A O 1
ATOM 4242 N N . THR A 1 548 ? -0.035 -13.973 45.577 1.00 94.38 548 THR A N 1
ATOM 4243 C CA . THR A 1 548 ? -1.334 -14.657 45.720 1.00 94.38 548 THR A CA 1
ATOM 4244 C C . THR A 1 548 ? -1.188 -16.180 45.750 1.00 94.38 548 THR A C 1
ATOM 4246 O O . THR A 1 548 ? -1.872 -16.841 46.534 1.00 94.38 548 THR A O 1
ATOM 4249 N N . ALA A 1 549 ? -0.241 -16.753 44.999 1.00 94.81 549 ALA A N 1
ATOM 4250 C CA . ALA A 1 549 ? 0.117 -18.168 45.114 1.00 94.81 549 ALA A CA 1
ATOM 4251 C C . ALA A 1 549 ? 0.684 -18.509 46.508 1.00 94.81 549 ALA A C 1
ATOM 4253 O O . ALA A 1 549 ? 0.275 -19.502 47.115 1.00 94.81 549 ALA A O 1
ATOM 4254 N N . ALA A 1 550 ? 1.569 -17.665 47.053 1.00 94.88 550 ALA A N 1
ATOM 4255 C CA . ALA A 1 550 ? 2.101 -17.824 48.406 1.00 94.88 550 ALA A CA 1
ATOM 4256 C C . ALA A 1 550 ? 1.005 -17.690 49.482 1.00 94.88 550 ALA A C 1
ATOM 4258 O O . ALA A 1 550 ? 0.941 -18.517 50.391 1.00 94.88 550 ALA A O 1
ATOM 4259 N N . GLN A 1 551 ? 0.097 -16.716 49.349 1.00 95.06 551 GLN A N 1
ATOM 4260 C CA . GLN A 1 551 ? -1.068 -16.575 50.227 1.00 95.06 551 GLN A CA 1
ATOM 4261 C C . GLN A 1 551 ? -1.953 -17.829 50.182 1.00 95.06 551 GLN A C 1
ATOM 4263 O O . GLN A 1 551 ? -2.278 -18.381 51.230 1.00 95.06 551 GLN A O 1
ATOM 4268 N N . SER A 1 552 ? -2.289 -18.331 48.989 1.00 94.12 552 SER A N 1
ATOM 4269 C CA . SER A 1 552 ? -3.112 -19.538 48.830 1.00 94.12 552 SER A CA 1
ATOM 4270 C C . SER A 1 552 ? -2.468 -20.781 49.460 1.00 94.12 552 SER A C 1
ATOM 4272 O O . SER A 1 552 ? -3.166 -21.615 50.041 1.00 94.12 552 SER A O 1
ATOM 4274 N N . MET A 1 553 ? -1.133 -20.881 49.414 1.00 94.88 553 MET A N 1
ATOM 4275 C CA . MET A 1 553 ? -0.373 -21.931 50.095 1.00 94.88 553 MET A CA 1
ATOM 4276 C C . MET A 1 553 ? -0.479 -21.808 51.624 1.00 94.88 553 MET A C 1
ATOM 4278 O O . MET A 1 553 ? -0.840 -22.782 52.284 1.00 94.88 553 MET A O 1
ATOM 4282 N N . VAL A 1 554 ? -0.249 -20.615 52.184 1.00 95.12 554 VAL A N 1
ATOM 4283 C CA . VAL A 1 554 ? -0.376 -20.352 53.632 1.00 95.12 554 VAL A CA 1
ATOM 4284 C C . VAL A 1 554 ? -1.809 -20.599 54.118 1.00 95.12 554 VAL A C 1
ATOM 4286 O O . VAL A 1 554 ? -2.014 -21.254 55.137 1.00 95.12 554 VAL A O 1
ATOM 4289 N N . GLU A 1 555 ? -2.823 -20.163 53.371 1.00 93.88 555 GLU A N 1
ATOM 4290 C CA . GLU A 1 555 ? -4.228 -20.439 53.683 1.00 93.88 555 GLU A CA 1
ATOM 4291 C C . GLU A 1 555 ? -4.582 -21.930 53.613 1.00 93.88 555 GLU A C 1
ATOM 4293 O O . GLU A 1 555 ? -5.474 -22.381 54.338 1.00 93.88 555 GLU A O 1
ATOM 4298 N N . ALA A 1 556 ? -3.940 -22.700 52.731 1.00 93.25 556 ALA A N 1
ATOM 4299 C CA . ALA A 1 556 ? -4.129 -24.145 52.650 1.00 93.25 556 ALA A CA 1
ATOM 4300 C C . ALA A 1 556 ? -3.489 -24.868 53.846 1.00 93.25 556 ALA A C 1
ATOM 4302 O O . ALA A 1 556 ? -4.071 -25.827 54.354 1.00 93.25 556 ALA A O 1
ATOM 4303 N N . GLU A 1 557 ? -2.345 -24.393 54.345 1.00 94.19 557 GLU A N 1
ATOM 4304 C CA . GLU A 1 557 ? -1.759 -24.909 55.586 1.00 94.19 557 GLU A CA 1
ATOM 4305 C C . GLU A 1 557 ? -2.587 -24.517 56.812 1.00 94.19 557 GLU A C 1
ATOM 4307 O O . GLU A 1 557 ? -2.956 -25.399 57.582 1.00 94.19 557 GLU A O 1
ATOM 4312 N N . LEU A 1 558 ? -3.007 -23.254 56.946 1.00 93.31 558 LEU A N 1
ATOM 4313 C CA . LEU A 1 558 ? -3.898 -22.816 58.031 1.00 93.31 558 LEU A CA 1
ATOM 4314 C C . LEU A 1 558 ? -5.215 -23.614 58.072 1.00 93.31 558 LEU A C 1
ATOM 4316 O O . LEU A 1 558 ? -5.714 -23.922 59.153 1.00 93.31 558 LEU A O 1
ATOM 4320 N N . ARG A 1 559 ? -5.764 -24.002 56.912 1.00 93.44 559 ARG A N 1
ATOM 4321 C CA . ARG A 1 559 ? -6.925 -24.908 56.833 1.00 93.44 559 ARG A CA 1
ATOM 4322 C C . ARG A 1 559 ? -6.617 -26.320 57.343 1.00 93.44 559 ARG A C 1
ATOM 4324 O O . ARG A 1 559 ? -7.448 -26.876 58.054 1.00 93.44 559 ARG A O 1
ATOM 4331 N N . ARG A 1 560 ? -5.439 -26.882 57.043 1.00 93.38 560 ARG A N 1
ATOM 4332 C CA . ARG A 1 560 ? -5.007 -28.187 57.588 1.00 93.38 560 ARG A CA 1
ATOM 4333 C C . ARG A 1 560 ? -4.798 -28.139 59.102 1.00 93.38 560 ARG A C 1
ATOM 4335 O O . ARG A 1 560 ? -5.214 -29.067 59.783 1.00 93.38 560 ARG A O 1
ATOM 4342 N N . TRP A 1 561 ? -4.189 -27.069 59.620 1.00 91.81 561 TRP A N 1
ATOM 4343 C CA . TRP A 1 561 ? -3.965 -26.896 61.061 1.00 91.81 561 TRP A CA 1
ATOM 4344 C C . TRP A 1 561 ? -5.292 -26.860 61.829 1.00 91.81 561 TRP A C 1
ATOM 4346 O O . TRP A 1 561 ? -5.458 -27.631 62.768 1.00 91.81 561 TRP A O 1
AT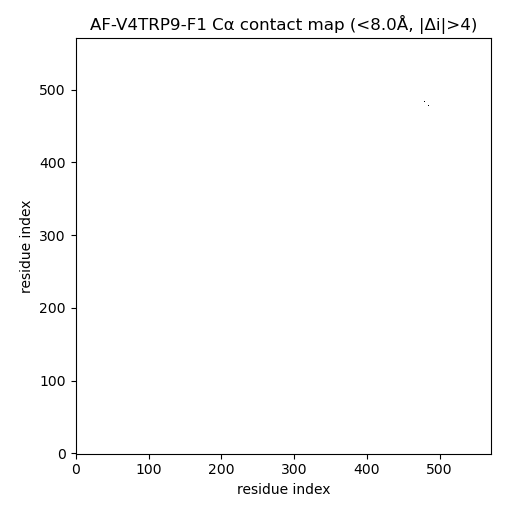OM 4356 N N . ARG A 1 562 ? -6.280 -26.074 61.370 1.00 92.12 562 ARG A N 1
ATOM 4357 C CA . ARG A 1 562 ? -7.630 -26.055 61.971 1.00 92.12 562 ARG A CA 1
ATOM 4358 C C . ARG A 1 562 ? -8.289 -27.436 61.968 1.00 92.12 562 ARG A C 1
ATOM 4360 O O . ARG A 1 562 ? -8.802 -27.859 62.991 1.00 92.12 562 ARG A O 1
ATOM 4367 N N . GLN A 1 563 ? -8.200 -28.177 60.861 1.00 90.25 563 GLN A N 1
ATOM 4368 C CA . GLN A 1 563 ? -8.741 -29.542 60.776 1.00 90.25 563 GLN A CA 1
ATOM 4369 C C . GLN A 1 563 ? -8.057 -30.530 61.738 1.00 90.25 563 GLN A C 1
ATOM 4371 O O . GLN A 1 563 ? -8.692 -31.478 62.192 1.00 90.25 563 GLN A O 1
ATOM 4376 N N . GLN A 1 564 ? -6.773 -30.333 62.056 1.00 88.81 564 GLN A N 1
ATOM 4377 C CA . GLN A 1 564 ? -6.060 -31.132 63.059 1.00 88.81 564 GLN A CA 1
ATOM 4378 C C . GLN A 1 564 ? -6.443 -30.726 64.489 1.00 88.81 564 GLN A C 1
ATOM 4380 O O . GLN A 1 564 ? -6.594 -31.589 65.348 1.00 88.81 564 GLN A O 1
ATOM 4385 N N . GLU A 1 565 ? -6.650 -29.434 64.738 1.00 84.56 565 GLU A N 1
ATOM 4386 C CA . GLU A 1 565 ? -7.090 -28.885 66.026 1.00 84.56 565 GLU A CA 1
ATOM 4387 C C . GLU A 1 565 ? -8.540 -29.299 66.359 1.00 84.56 565 GLU A C 1
ATOM 4389 O O . GLU A 1 565 ? -8.820 -29.743 67.473 1.00 84.56 565 GLU A O 1
ATOM 4394 N N . GLU A 1 566 ? -9.437 -29.290 65.368 1.00 81.44 566 GLU A N 1
ATOM 4395 C CA . GLU A 1 566 ? -10.799 -29.849 65.441 1.00 81.44 566 GLU A CA 1
ATOM 4396 C C . GLU A 1 566 ? -10.791 -31.367 65.718 1.00 81.44 566 GLU A C 1
ATOM 4398 O O . GLU A 1 566 ? -11.608 -31.862 66.491 1.00 81.44 566 GLU A O 1
ATOM 4403 N N . GLN A 1 567 ? -9.850 -32.123 65.138 1.00 78.12 567 GLN A N 1
ATOM 4404 C CA . GLN A 1 567 ? -9.710 -33.564 65.405 1.00 78.12 567 GLN A CA 1
ATOM 4405 C C . GLN A 1 567 ? -9.117 -33.867 66.789 1.00 78.12 567 GLN A C 1
ATOM 4407 O O . GLN A 1 567 ? -9.487 -34.868 67.397 1.00 78.12 567 GLN A O 1
ATOM 4412 N N . LEU A 1 568 ? -8.225 -33.014 67.301 1.00 75.88 568 LEU A N 1
ATOM 4413 C CA . LEU A 1 568 ? -7.635 -33.145 68.639 1.00 75.88 568 LEU A CA 1
ATOM 4414 C C . LEU A 1 568 ? -8.575 -32.699 69.767 1.00 75.88 568 LEU A C 1
ATOM 4416 O O . LEU A 1 568 ? -8.386 -33.123 70.901 1.00 75.88 568 LEU A O 1
ATOM 4420 N N . THR A 1 569 ? -9.571 -31.860 69.474 1.00 71.00 569 THR A N 1
ATOM 4421 C CA . THR A 1 569 ? -10.590 -31.406 70.442 1.00 71.00 569 THR A CA 1
ATOM 4422 C C . THR A 1 569 ? -11.866 -32.258 70.439 1.00 71.00 569 THR A C 1
ATOM 4424 O O . THR A 1 569 ? -12.749 -32.041 71.267 1.00 71.00 569 THR A O 1
ATOM 4427 N N . ALA A 1 570 ? -11.952 -33.250 69.546 1.00 61.66 570 ALA A N 1
ATOM 4428 C CA . ALA A 1 570 ? -13.038 -34.231 69.459 1.00 61.66 570 ALA A CA 1
ATOM 4429 C C . ALA A 1 570 ? -12.677 -35.618 70.049 1.00 61.66 570 ALA A C 1
ATOM 4431 O O . ALA A 1 570 ? -13.390 -36.593 69.793 1.00 61.66 570 ALA A O 1
ATOM 4432 N N . LEU A 1 571 ? -11.574 -35.706 70.808 1.00 47.72 571 LEU A N 1
ATOM 4433 C CA . LEU A 1 571 ? -11.027 -36.908 71.460 1.00 47.72 571 LEU A CA 1
ATOM 4434 C C . LEU A 1 571 ? -10.853 -36.702 72.973 1.00 47.72 571 LEU A C 1
ATOM 4436 O O . LEU A 1 571 ? -11.052 -37.704 73.696 1.00 47.72 571 LEU A O 1
#

Sequence (571 aa):
MLNNNNNNNDNNIIRDQKAKVSSGSPRGEVGEIDTRAPFQSVKAAVSLFGEVKLANNKNKPLLRRTRLSSENVLDKETQLLLARKEIERTKKLFESSESTRARALGDLERAKRTMLELTTKLKAVKDSKESAIAAAEHVRKQAKQLEEAKSQKNIGGIAVERKQQVDIAREHYAITASKIDAAKQELNRIRQDFDAALEAKHSALQQAAEAQRLAKVSSERVADLRKQLSTMKEGIKQIKLAAQEATDEQARIVSEKDTLMQSYKAAQEAAENKLNSLKKEYDPQLTENLEIQLAQTTEEIKVLQKQMKQAHAAEMDSMRAVTAELNKATKSLQEAADEECSLRNLVASLKLELEDVQKECAELKEKEAEMEVIKGALMESIAKESAVECEDSLNEHKLELEKLSAETETAMKEEAVIKEEAEHLKQAAEAARMLAKEAEKNLQLALSEVEQAKASERKALGELNVLSIKPDSASNITISKEEFDSLNKAVEESVAVAEKKLAEAEAQLLVINARKNEADKKLEANLIDVEEIKNATEAALKSAETATAAQSMVEAELRRWRQQEEQLTAL